Protein AF-A0A803QHS6-F1 (afdb_monomer_lite)

InterPro domains:
  IPR003386 Lecithin:cholesterol/phospholipid:diacylglycerol acyltransferase [PF02450] (98-396)
  IPR025886 Phloem protein 2-like [PF14299] (537-687)
  IPR029058 Alpha/Beta hydrolase fold [G3DSA:3.40.50.1820] (89-431)
  IPR029058 Alpha/Beta hydrolase fold [SSF53474] (28-444)

pLDDT: mean 78.81, std 20.34, range [28.69, 98.81]

Secondary structure (DSSP, 8-state):
-HHHHHHHHHHHHHHHHHS-PPPPP--TTSPPEEEE--TT-S-EEEEETTT--EEEEES-STTHHHHIIIII-EEEETTTTEEEES-TTEEEE---GGGGTTTTSBS-TT--SSGGGGBSSHHHHHHHHHTT--BTTTEEE----TTS-TT-HHHHHHHHHHHHHHHHHTTSPPEEEEEETHHHHHHHHHHHH-HHHHHHHEEEEEEES--TT--HHHHHHHHHH---SS-GGGGGTS--HHHHHHHHTT-HHHHHTSPPTTS--SS---EEEEEEEEETTEEEEEEEEE-HHHHHHHHHHHHTT-EEEETTEEEE----HHHHHHHHHHHHHHHH----TT-EEEEEEEESEEEEEEEEE--SSS-BSSGGGGGGSPPEEEEEEEBSSSBHHHHH---S--SEEEEEES-TTGGGG-HHHHHHHHHHTT----TT--HHHHSS-PPPHHHHHHTTS------EEEEEEEEE----------TTPPPEEEEEEEEEPPPSSS---EEEEEEEEEEEE-SSSEEEEEEEEEEEEE---EEEEEGGGSEETTTT-TTTEEEEEEE-TTS-EEEEEEE--BSSEEEEEEEEGGGSPTT-EEEEEEEEEEEEEEE---SPEEEEEE-TTS-EEEEEE-GGGSPBTS-EEEEEEEEE--S-TTSS-SEEEEEEEE-SSS-BEEEEEEEEEEEE--

Organism: Cannabis sativa (NCBI:txid3483)

Radius of gyration: 29.46 Å; chains: 1; bounding box: 76×89×78 Å

Sequence (690 aa):
MASLLEEILESVEMWLKLIKKPQPYVDPTLDPVLLVPGIAGSILKAVDDENGKEERVWVRILAADYKCRTKLWSRFDPTTGRTVSLDQKTSLVVPEDRHGLYAIDVLDPDMIIGRECVYYFHDMIVEMINWGFQEGKTLFGFGYDFRQSNRLQETLDRFSAKLESIYNASGGKKINVISHSMGGLLVKCFMSLHADVFEKYVKNWIAIAAPFQGAPGYVASTFLNGMSFVEGWEQNFFISKWSMHQLLIECPSVYELMACLDFDWEHIPLLEVWREKLVDGNSHVVLESYSPIESVEIFEKALTSNTVNHEGEIIPLPFNLEILKWANETRKILSRAKVPSQVKFFNIYGTSLDTPHSVCYGNGQTPVKDLQELRYFQPTYICVDGDGTVPVESAKADGLNAEARIGIPGEHRGILCDHHVFRILKHWLKADHDPFYNPLNDYVILPTAFEVESHKEKGLQVTSLKEEWEIISEDTDGQDDVATKKPLVSSITVSQNGGNNQFSSRAEARATIVLHPQNDGKQHVELNAVSVSMLDNCFMVYARKLSITWGEDNRYWTWQQHKDTSEELIEVARLKQVCWLEVNGKFEMRKLSPVTLYEVAFVVMMDDSANGWSFPVNISLSLPDGTNQQHNQDMTKLPTNQWTHITAGKFKTSHHNDQFGEDIHFSMHNYDSPWKAGLSIKGVLIQTTN

Foldseek 3Di:
DVVVVVVVVVVVVVVVVVPPPPDFAADLVFFAEEEAEAFLQFWKWKAFPPPRDIDTQPDDLACNQVSLQAWQQWAQDLVQQDTGTPPPRIDMDTDCPLNACVGRAFGYPVDPPPSVLRGFLNLVVVLVSNLRADGQQRYHYDGDDSLGDLQRVVSLVVVLVSLVSRCVSNVNGAYEYEYAECSVLSLLLSCLVPVVSCLRRHQEYEYEAYQQQAQAQVLLCCLQAADDPDDFPSCVSHHPRVSRSSSNLRRLSSLLRHGRQPDDDPDFAWAWFFEWDQDPNDTDTDIDIAGSVRSLVLQQQLQVVPWDQRPNDIGRRGRDVSSNVVSNVSSVSQLSGERPPSYAYHAEFEWLDFGFRYWYWADRVGGDHGSNCSNVTDIDGDGDIGQNGHHPCSRPPSNYDHPYYAYDHHHSSCCSNDPLNSVVCCVVSVSDCPVPDDCVDSSDDDQDPVSVVVVVVPPWPKDKDKDKDKDADDDDDDDDDPPDDDKDKDKDKDWDDDDDDPADWIKIKMKIWTWDDDPDRMIMIIIIIIITTHHFDKDWFFPVQKDWVCQVPPVFWDWDWDQDPVRDTATKIFGAKDLKTKIKHKDFCVVDDAQFKKWKWWWKAFEPPWDFQPFFKKKWKADQVRDIQIDTHRPVPDDHPDTDTHTRDMDGHHPCPSPGDTIIMIMIIDNHTPMTGRMMTGGMMMGTDD

Structure (mmCIF, N/CA/C/O backbone):
data_AF-A0A803QHS6-F1
#
_entry.id   AF-A0A803QHS6-F1
#
loop_
_atom_site.group_PDB
_atom_site.id
_atom_site.type_symbol
_atom_site.label_atom_id
_atom_site.label_alt_id
_atom_site.label_comp_id
_atom_site.label_asym_id
_atom_site.label_entity_id
_atom_site.label_seq_id
_atom_site.pdbx_PDB_ins_code
_atom_site.Cartn_x
_atom_site.Cartn_y
_atom_site.Cartn_z
_atom_site.occupancy
_atom_site.B_iso_or_equiv
_atom_site.auth_seq_id
_atom_site.auth_comp_id
_atom_site.auth_asym_id
_atom_site.auth_atom_id
_atom_site.pdbx_PDB_model_num
ATOM 1 N N . MET A 1 1 ? -28.165 43.866 -8.834 1.00 46.50 1 MET A N 1
ATOM 2 C CA . MET A 1 1 ? -27.273 42.710 -9.082 1.00 46.50 1 MET A CA 1
ATOM 3 C C . MET A 1 1 ? -26.447 42.402 -7.843 1.00 46.50 1 MET A C 1
ATOM 5 O O . MET A 1 1 ? -26.632 41.321 -7.321 1.00 46.50 1 MET A O 1
ATOM 9 N N . ALA A 1 2 ? -25.653 43.340 -7.306 1.00 46.00 2 ALA A N 1
ATOM 10 C CA . ALA A 1 2 ? -24.905 43.119 -6.057 1.00 46.00 2 ALA A CA 1
ATOM 11 C C . ALA A 1 2 ? -25.801 42.867 -4.821 1.00 46.00 2 ALA A C 1
ATOM 13 O O . ALA A 1 2 ? -25.594 41.879 -4.133 1.00 46.00 2 ALA A O 1
ATOM 14 N N . SER A 1 3 ? -26.863 43.662 -4.613 1.00 53.31 3 SER A N 1
ATOM 15 C CA . SER A 1 3 ? -27.761 43.474 -3.451 1.00 53.31 3 SER A CA 1
ATOM 16 C C . SER A 1 3 ? -28.592 42.186 -3.508 1.00 53.31 3 SER A C 1
ATOM 18 O O . SER A 1 3 ? -28.884 41.591 -2.483 1.00 53.31 3 SER A O 1
ATOM 20 N N . LEU A 1 4 ? -28.946 41.728 -4.715 1.00 53.78 4 LEU A N 1
ATOM 21 C CA . LEU A 1 4 ? -29.693 40.481 -4.908 1.00 53.78 4 LEU A CA 1
ATOM 22 C C . LEU A 1 4 ? -28.804 39.257 -4.630 1.00 53.78 4 LEU A C 1
ATOM 24 O O . LEU A 1 4 ? -29.291 38.224 -4.193 1.00 53.78 4 LEU A O 1
ATOM 28 N N . LEU A 1 5 ? -27.497 39.374 -4.894 1.00 45.72 5 LEU A N 1
ATOM 29 C CA . LEU A 1 5 ? -26.520 38.325 -4.614 1.00 45.72 5 LEU A CA 1
ATOM 30 C C . LEU A 1 5 ? -26.260 38.203 -3.104 1.00 45.72 5 LEU A C 1
ATOM 32 O O . LEU A 1 5 ? -26.176 37.087 -2.602 1.00 45.72 5 LEU A O 1
ATOM 36 N N . GLU A 1 6 ? -26.188 39.333 -2.390 1.00 60.31 6 GLU A N 1
ATOM 37 C CA . GLU A 1 6 ? -26.089 39.372 -0.922 1.00 60.31 6 GLU A CA 1
ATOM 38 C C . GLU A 1 6 ? -27.334 38.786 -0.246 1.00 60.31 6 GLU A C 1
ATOM 40 O O . GLU A 1 6 ? -27.197 37.927 0.619 1.00 60.31 6 GLU A O 1
ATOM 45 N N . GLU A 1 7 ? -28.543 39.141 -0.696 1.00 60.47 7 GLU A N 1
ATOM 46 C CA . GLU A 1 7 ? -29.788 38.576 -0.147 1.00 60.47 7 GLU A CA 1
ATOM 47 C C . GLU A 1 7 ? -29.910 37.061 -0.392 1.00 60.47 7 GLU A C 1
ATOM 49 O O . GLU A 1 7 ? -30.416 36.326 0.462 1.00 60.47 7 GLU A O 1
ATOM 54 N N . ILE A 1 8 ? -29.422 36.564 -1.536 1.00 61.91 8 ILE A N 1
ATOM 55 C CA . ILE A 1 8 ? -29.365 35.123 -1.827 1.00 61.91 8 ILE A CA 1
ATOM 56 C C . ILE A 1 8 ? -28.328 34.432 -0.931 1.00 61.91 8 ILE A C 1
ATOM 58 O O . ILE A 1 8 ? -28.620 33.367 -0.391 1.00 61.91 8 ILE A O 1
ATOM 62 N N . LEU A 1 9 ? -27.149 35.029 -0.732 1.00 56.09 9 LEU A N 1
ATOM 63 C CA . LEU A 1 9 ? -26.103 34.507 0.157 1.00 56.09 9 LEU A CA 1
ATOM 64 C C . LEU A 1 9 ? -26.571 34.433 1.615 1.00 56.09 9 LEU A C 1
ATOM 66 O O . LEU A 1 9 ? -26.400 33.393 2.251 1.00 56.09 9 LEU A O 1
ATOM 70 N N . GLU A 1 10 ? -27.227 35.476 2.123 1.00 63.66 10 GLU A N 1
ATOM 71 C CA . GLU A 1 10 ? -27.800 35.486 3.475 1.00 63.66 10 GLU A CA 1
ATOM 72 C C . GLU A 1 10 ? -28.936 34.468 3.625 1.00 63.66 10 GLU A C 1
ATOM 74 O O . GLU A 1 10 ? -29.021 33.769 4.639 1.00 63.66 10 GLU A O 1
ATOM 79 N N . SER A 1 11 ? -29.774 34.316 2.595 1.00 62.06 11 SER A N 1
ATOM 80 C CA . SER A 1 11 ? -30.854 33.325 2.586 1.00 62.06 11 SER A CA 1
ATOM 81 C C . SER A 1 11 ? -30.317 31.893 2.571 1.00 62.06 11 SER A C 1
ATOM 83 O O . SER A 1 11 ? -30.835 31.045 3.296 1.00 62.06 11 SER A O 1
ATOM 85 N N . VAL A 1 12 ? -29.256 31.618 1.803 1.00 57.47 12 VAL A N 1
ATOM 86 C CA . VAL A 1 12 ? -28.568 30.317 1.772 1.00 57.47 12 VAL A CA 1
ATOM 87 C C . VAL A 1 12 ? -27.861 30.046 3.101 1.00 57.47 12 VAL A C 1
ATOM 89 O O . VAL A 1 12 ? -27.978 28.942 3.630 1.00 57.47 12 VAL A O 1
ATOM 92 N N . GLU A 1 13 ? -27.204 31.040 3.703 1.00 56.81 13 GLU A N 1
ATOM 93 C CA . GLU A 1 13 ? -26.613 30.913 5.040 1.00 56.81 13 GLU A CA 1
ATOM 94 C C . GLU A 1 13 ? -27.659 30.627 6.123 1.00 56.81 13 GLU A C 1
ATOM 96 O O . GLU A 1 13 ? -27.431 29.788 6.996 1.00 56.81 13 GLU A O 1
ATOM 101 N N . MET A 1 14 ? -28.808 31.306 6.089 1.00 50.44 14 MET A N 1
ATOM 102 C CA . MET A 1 14 ? -29.913 31.041 7.010 1.00 50.44 14 MET A CA 1
ATOM 103 C C . MET A 1 14 ? -30.502 29.646 6.793 1.00 50.44 14 MET A C 1
ATOM 105 O O . MET A 1 14 ? -30.784 28.954 7.770 1.00 50.44 14 MET A O 1
ATOM 109 N N . TRP A 1 15 ? -30.637 29.199 5.542 1.00 49.94 15 TRP A N 1
ATOM 110 C CA . TRP A 1 15 ? -31.108 27.851 5.216 1.00 49.94 15 TRP A CA 1
ATOM 111 C C . TRP A 1 15 ? -30.127 26.773 5.704 1.00 49.94 15 TRP A C 1
ATOM 113 O O . TRP A 1 15 ? -30.542 25.803 6.334 1.00 49.94 15 TRP A O 1
ATOM 123 N N . LEU A 1 16 ? -28.818 26.987 5.533 1.00 48.78 16 LEU A N 1
ATOM 124 C CA . LEU A 1 16 ? -27.755 26.117 6.054 1.00 48.78 16 LEU A CA 1
ATOM 125 C C . LEU A 1 16 ? -27.703 26.098 7.591 1.00 48.78 16 LEU A C 1
ATOM 127 O O . LEU A 1 16 ? -27.448 25.049 8.178 1.00 48.78 16 LEU A O 1
ATOM 131 N N . LYS A 1 17 ? -27.988 27.228 8.255 1.00 50.75 17 LYS A N 1
ATOM 132 C CA . LYS A 1 17 ? -28.110 27.323 9.724 1.00 50.75 17 LYS A CA 1
ATOM 133 C C . LYS A 1 17 ? -29.382 26.640 10.260 1.00 50.75 17 LYS A C 1
ATOM 135 O O . LYS A 1 17 ? -29.399 26.226 11.418 1.00 50.75 17 LYS A O 1
ATOM 140 N N . LEU A 1 18 ? -30.432 26.512 9.441 1.00 44.16 18 LEU A N 1
ATOM 141 C CA . LEU A 1 18 ? -31.704 25.854 9.781 1.00 44.16 18 LEU A CA 1
ATOM 142 C C . LEU A 1 18 ? -31.679 24.330 9.584 1.00 44.16 18 LEU A C 1
ATOM 144 O O . LEU A 1 18 ? -32.487 23.628 10.200 1.00 44.16 18 LEU A O 1
ATOM 148 N N . ILE A 1 19 ? -30.732 23.800 8.804 1.00 43.03 19 ILE A N 1
ATOM 149 C CA . ILE A 1 19 ? -30.419 22.369 8.800 1.00 43.03 19 ILE A CA 1
ATOM 150 C C . ILE A 1 19 ? -29.750 22.057 10.141 1.00 43.03 19 ILE A C 1
ATOM 152 O O . ILE A 1 19 ? -28.536 22.181 10.307 1.00 43.03 19 ILE A O 1
ATOM 156 N N . LYS A 1 20 ? -30.545 21.645 11.135 1.00 39.59 20 LYS A N 1
ATOM 157 C CA . LYS A 1 20 ? -30.002 20.959 12.311 1.00 39.59 20 LYS A CA 1
ATOM 158 C C . LYS A 1 20 ? -29.209 19.765 11.790 1.00 39.59 20 LYS A C 1
ATOM 160 O O . LYS A 1 20 ? -29.814 18.792 11.343 1.00 39.59 20 LYS A O 1
ATOM 165 N N . LYS A 1 21 ? -27.873 19.835 11.843 1.00 46.44 21 LYS A N 1
ATOM 166 C CA . LYS A 1 21 ? -27.039 18.645 11.668 1.00 46.44 21 LYS A CA 1
ATOM 167 C C . LYS A 1 21 ? -27.591 17.595 12.639 1.00 46.44 21 LYS A C 1
ATOM 169 O O . LYS A 1 21 ? -27.710 17.921 13.827 1.00 46.44 21 LYS A O 1
ATOM 174 N N . PRO A 1 22 ? -28.017 16.412 12.163 1.00 49.44 22 PRO A N 1
ATOM 175 C CA . PRO A 1 22 ? -28.479 15.366 13.060 1.00 49.44 22 PRO A CA 1
ATOM 176 C C . PRO A 1 22 ? -27.392 15.146 14.112 1.00 49.44 22 PRO A C 1
ATOM 178 O O . PRO A 1 22 ? -26.203 15.139 13.783 1.00 49.44 22 PRO A O 1
ATOM 181 N N . GLN A 1 23 ? -27.781 15.070 15.387 1.00 55.06 23 GLN A N 1
ATOM 182 C CA . GLN A 1 23 ? -26.804 14.714 16.409 1.00 55.06 23 GLN A CA 1
ATOM 183 C C . GLN A 1 23 ? -26.273 13.320 16.061 1.00 55.06 23 GLN A C 1
ATOM 185 O O . GLN A 1 23 ? -27.092 12.435 15.803 1.00 55.06 23 GLN A O 1
ATOM 190 N N . PRO A 1 24 ? -24.944 13.134 16.000 1.00 65.88 24 PRO A N 1
ATOM 191 C CA . PRO A 1 24 ? -24.378 11.839 15.664 1.00 65.88 24 PRO A CA 1
ATOM 192 C C . PRO A 1 24 ? -24.867 10.807 16.681 1.00 65.88 24 PRO A C 1
ATOM 194 O O . PRO A 1 24 ? -24.894 11.077 17.885 1.00 65.88 24 PRO A O 1
ATOM 197 N N . TYR A 1 25 ? -25.306 9.652 16.183 1.00 79.25 25 TYR A N 1
ATOM 198 C CA . TYR A 1 25 ? -25.597 8.499 17.024 1.00 79.25 25 TYR A CA 1
ATOM 199 C C . TYR A 1 25 ? -24.307 8.112 17.757 1.00 79.25 25 TYR A C 1
ATOM 201 O O . TYR A 1 25 ? -23.238 8.107 17.157 1.00 79.25 25 TYR A O 1
ATOM 209 N N . VAL A 1 26 ? -24.387 7.858 19.063 1.00 84.31 26 VAL A N 1
ATOM 210 C CA . VAL A 1 26 ? -23.233 7.454 19.876 1.00 84.31 26 VAL A CA 1
ATOM 211 C C . VAL A 1 26 ? -23.647 6.259 20.714 1.00 84.31 26 VAL A C 1
ATOM 213 O O . VAL A 1 26 ? -24.567 6.371 21.527 1.00 84.31 26 VAL A O 1
ATOM 216 N N . ASP A 1 27 ? -22.940 5.145 20.550 1.00 84.62 27 ASP A N 1
ATOM 217 C CA . ASP A 1 27 ? -23.103 3.958 21.382 1.00 84.62 27 ASP A CA 1
ATOM 218 C C . ASP A 1 27 ? -21.939 3.870 22.391 1.00 84.62 27 ASP A C 1
ATOM 220 O O . ASP A 1 27 ? -20.806 3.537 22.033 1.00 84.62 27 ASP A O 1
ATOM 224 N N . PRO A 1 28 ? -22.182 4.162 23.683 1.00 80.31 28 PRO A N 1
ATOM 225 C CA . PRO A 1 28 ? -21.141 4.130 24.709 1.00 80.31 28 PRO A CA 1
ATOM 226 C C . PRO A 1 28 ? -20.686 2.704 25.071 1.00 80.31 28 PRO A C 1
ATOM 228 O O . PRO A 1 28 ? -19.714 2.529 25.818 1.00 80.31 28 PRO A O 1
ATOM 231 N N . THR A 1 29 ? -21.384 1.669 24.599 1.00 86.38 29 THR A N 1
ATOM 232 C CA . THR A 1 29 ? -21.068 0.271 24.910 1.00 86.38 29 THR A CA 1
ATOM 233 C C . THR A 1 29 ? -19.940 -0.283 24.045 1.00 86.38 29 THR A C 1
ATOM 235 O O . THR A 1 29 ? -19.235 -1.179 24.515 1.00 86.38 29 THR A O 1
ATOM 238 N N . LEU A 1 30 ? -19.665 0.330 22.889 1.00 92.69 30 LEU A N 1
ATOM 239 C CA . LEU A 1 30 ? -18.609 -0.086 21.965 1.00 92.69 30 LEU A CA 1
ATOM 240 C C . LEU A 1 30 ? -17.218 -0.064 22.610 1.00 92.69 30 LEU A C 1
ATOM 242 O O . LEU A 1 30 ? -16.889 0.800 23.434 1.00 92.69 30 LEU A O 1
ATOM 246 N N . ASP A 1 31 ? -16.407 -1.052 22.241 1.00 96.44 31 ASP A N 1
ATOM 247 C CA . ASP A 1 31 ? -14.990 -1.111 22.596 1.00 96.44 31 ASP A CA 1
ATOM 248 C C . ASP A 1 31 ? -14.185 -0.189 21.670 1.00 96.44 31 ASP A C 1
ATOM 250 O O . ASP A 1 31 ? -14.521 -0.082 20.491 1.00 96.44 31 ASP A O 1
ATOM 254 N N . PRO A 1 32 ? -13.115 0.463 22.153 1.00 97.81 32 PRO A N 1
ATOM 255 C CA . PRO A 1 32 ? -12.356 1.408 21.345 1.00 97.81 32 PRO A CA 1
ATOM 256 C C . PRO A 1 32 ? -11.676 0.756 20.136 1.00 97.81 32 PRO A C 1
ATOM 258 O O . PRO A 1 32 ? -11.255 -0.400 20.194 1.00 97.81 32 PRO A O 1
ATOM 261 N N . VAL A 1 33 ? -11.528 1.530 19.062 1.00 98.56 33 VAL A N 1
ATOM 262 C CA . VAL A 1 33 ? -10.858 1.169 17.811 1.00 98.56 33 VAL A CA 1
ATOM 263 C C . VAL A 1 33 ? -9.660 2.085 17.577 1.00 98.56 33 VAL A C 1
ATOM 265 O O . VAL A 1 33 ? -9.763 3.307 17.704 1.00 98.56 33 VAL A O 1
ATOM 268 N N . LEU A 1 34 ? -8.531 1.483 17.206 1.00 98.81 34 LEU A N 1
ATOM 269 C CA . LEU A 1 34 ? -7.329 2.168 16.745 1.00 98.81 34 LEU A CA 1
ATOM 270 C C . LEU A 1 34 ? -7.050 1.803 15.286 1.00 98.81 34 LEU A C 1
ATOM 272 O O . LEU A 1 34 ? -6.801 0.636 14.988 1.00 98.81 34 LEU A O 1
ATOM 276 N N . LEU A 1 35 ? -7.053 2.801 14.405 1.00 98.75 35 LEU A N 1
ATOM 277 C CA . LEU A 1 35 ? -6.716 2.652 12.990 1.00 98.75 35 LEU A CA 1
ATOM 278 C C . LEU A 1 35 ? -5.219 2.907 12.762 1.00 98.75 35 LEU A C 1
ATOM 280 O O . LEU A 1 35 ? -4.690 3.936 13.194 1.00 98.75 35 LEU A O 1
ATOM 284 N N . VAL A 1 36 ? -4.544 1.981 12.077 1.00 98.69 36 VAL A N 1
ATOM 285 C CA . VAL A 1 36 ? -3.106 2.033 11.773 1.00 98.69 36 VAL A CA 1
ATOM 286 C C . VAL A 1 36 ? -2.894 1.969 10.251 1.00 98.69 36 VAL A C 1
ATOM 288 O O . VAL A 1 36 ? -3.292 0.986 9.621 1.00 98.69 36 VAL A O 1
ATOM 291 N N . PRO A 1 37 ? -2.272 2.991 9.642 1.00 97.75 37 PRO A N 1
ATOM 292 C CA . PRO A 1 37 ? -2.093 3.100 8.203 1.00 97.75 37 PRO A CA 1
ATOM 293 C C . PRO A 1 37 ? -0.960 2.228 7.668 1.00 97.75 37 PRO A C 1
ATOM 295 O O . PRO A 1 37 ? -0.147 1.711 8.422 1.00 97.75 37 PRO A O 1
ATOM 298 N N . GLY A 1 38 ? -0.911 2.091 6.347 1.00 95.19 38 GLY A N 1
ATOM 299 C CA . GLY A 1 38 ? 0.182 1.467 5.612 1.00 95.19 38 GLY A CA 1
ATOM 300 C C . GLY A 1 38 ? 1.307 2.435 5.257 1.00 95.19 38 GLY A C 1
ATOM 301 O O . GLY A 1 38 ? 1.335 3.594 5.683 1.00 95.19 38 GLY A O 1
ATOM 302 N N . ILE A 1 39 ? 2.231 1.957 4.418 1.00 93.50 39 ILE A N 1
ATOM 303 C CA . ILE A 1 39 ? 3.318 2.783 3.888 1.00 93.50 39 ILE A CA 1
ATOM 304 C C . ILE A 1 39 ? 2.741 3.990 3.148 1.00 93.50 39 ILE A C 1
ATOM 306 O O . ILE A 1 39 ? 1.747 3.876 2.434 1.00 93.50 39 ILE A O 1
ATOM 310 N N . ALA A 1 40 ? 3.341 5.161 3.359 1.00 90.19 40 ALA A N 1
ATOM 311 C CA . ALA A 1 40 ? 2.896 6.424 2.774 1.00 90.19 40 ALA A CA 1
ATOM 312 C C . ALA A 1 40 ? 1.467 6.884 3.170 1.00 90.19 40 ALA A C 1
ATOM 314 O O . ALA A 1 40 ? 1.043 7.959 2.753 1.00 90.19 40 ALA A O 1
ATOM 315 N N . GLY A 1 41 ? 0.754 6.148 4.033 1.00 90.88 41 GLY A N 1
ATOM 316 C CA . GLY A 1 41 ? -0.624 6.432 4.457 1.00 90.88 41 GLY A CA 1
ATOM 317 C C . GLY A 1 41 ? -0.760 7.368 5.665 1.00 90.88 41 GLY A C 1
ATOM 318 O O . GLY A 1 41 ? -1.804 7.376 6.310 1.00 90.88 41 GLY A O 1
ATOM 319 N N . SER A 1 42 ? 0.297 8.108 6.016 1.00 94.44 42 SER A N 1
ATOM 320 C CA . SER A 1 42 ? 0.302 9.090 7.111 1.00 94.44 42 SER A CA 1
ATOM 321 C C . SER A 1 42 ? 0.760 10.449 6.609 1.00 94.44 42 SER A C 1
ATOM 323 O O . SER A 1 42 ? 1.784 10.524 5.939 1.00 94.44 42 SER A O 1
ATOM 325 N N . ILE A 1 43 ? 0.077 11.526 6.991 1.00 94.62 43 ILE A N 1
ATOM 326 C CA . ILE A 1 43 ? 0.546 12.900 6.771 1.00 94.62 43 ILE A CA 1
ATOM 327 C C . ILE A 1 43 ? 1.858 13.139 7.537 1.00 94.62 43 ILE A C 1
ATOM 329 O O . ILE A 1 43 ? 1.951 12.825 8.721 1.00 94.62 43 ILE A O 1
ATOM 333 N N . LEU A 1 44 ? 2.843 13.764 6.888 1.00 95.06 44 LEU A N 1
ATOM 334 C CA . LEU A 1 44 ? 4.072 14.267 7.504 1.00 95.06 44 LEU A CA 1
ATOM 335 C C . LEU A 1 44 ? 4.144 15.791 7.388 1.00 95.06 44 LEU A C 1
ATOM 337 O O . LEU A 1 44 ? 3.897 16.377 6.324 1.00 95.06 44 LEU A O 1
ATOM 341 N N . LYS A 1 45 ? 4.542 16.434 8.484 1.00 94.81 45 LYS A N 1
ATOM 342 C CA . LYS A 1 45 ? 4.859 17.860 8.547 1.00 94.81 45 LYS A CA 1
ATOM 343 C C . LYS A 1 45 ? 6.344 18.047 8.839 1.00 94.81 45 LYS A C 1
ATOM 345 O O . LYS A 1 45 ? 6.897 17.323 9.659 1.00 94.81 45 LYS A O 1
ATOM 350 N N . ALA A 1 46 ? 6.971 19.017 8.186 1.00 94.25 46 ALA A N 1
ATOM 351 C CA . ALA A 1 46 ? 8.277 19.521 8.582 1.00 94.25 46 ALA A CA 1
ATOM 352 C C . ALA A 1 46 ? 8.078 20.677 9.564 1.00 94.25 46 ALA A C 1
ATOM 354 O O . ALA A 1 46 ? 7.271 21.573 9.303 1.00 94.25 46 ALA A O 1
ATOM 355 N N . VAL A 1 47 ? 8.795 20.642 10.680 1.00 94.44 47 VAL A N 1
ATOM 356 C CA . VAL A 1 47 ? 8.815 21.684 11.706 1.00 94.44 47 VAL A CA 1
ATOM 357 C C . VAL A 1 47 ? 10.174 22.353 11.650 1.00 94.44 47 VAL A C 1
ATOM 359 O O . VAL A 1 47 ? 11.193 21.676 11.709 1.00 94.44 47 VAL A O 1
ATOM 362 N N . ASP A 1 48 ? 10.184 23.668 11.482 1.00 91.94 48 ASP A N 1
ATOM 363 C CA . ASP A 1 48 ? 11.400 24.476 11.544 1.00 91.94 48 ASP A CA 1
ATOM 364 C C . ASP A 1 48 ? 11.935 24.518 12.979 1.00 91.94 48 ASP A C 1
ATOM 366 O O . ASP A 1 48 ? 11.217 24.909 13.902 1.00 91.94 48 ASP A O 1
ATOM 370 N N . ASP A 1 49 ? 13.188 24.109 13.165 1.00 90.56 49 ASP A N 1
ATOM 371 C CA . ASP A 1 49 ? 13.777 23.968 14.497 1.00 90.56 49 ASP A CA 1
ATOM 372 C C . ASP A 1 49 ? 14.062 25.332 15.166 1.00 90.56 49 ASP A C 1
ATOM 374 O O . ASP A 1 49 ? 14.168 25.405 16.392 1.00 90.56 49 ASP A O 1
ATOM 378 N N . GLU A 1 50 ? 14.155 26.430 14.400 1.00 90.50 50 GLU A N 1
ATOM 379 C CA . GLU A 1 50 ? 14.405 27.778 14.933 1.00 90.50 50 GLU A CA 1
ATOM 380 C C . GLU A 1 50 ? 13.116 28.485 15.366 1.00 90.50 50 GLU A C 1
ATOM 382 O O . GLU A 1 50 ? 13.083 29.150 16.404 1.00 90.50 50 GLU A O 1
ATOM 387 N N . ASN A 1 51 ? 12.058 28.392 14.555 1.00 90.62 51 ASN A N 1
ATOM 388 C CA . ASN A 1 51 ? 10.828 29.169 14.757 1.00 90.62 51 ASN A CA 1
ATOM 389 C C . ASN A 1 51 ? 9.574 28.321 15.033 1.00 90.62 51 ASN A C 1
ATOM 391 O O . ASN A 1 51 ? 8.512 28.885 15.307 1.00 90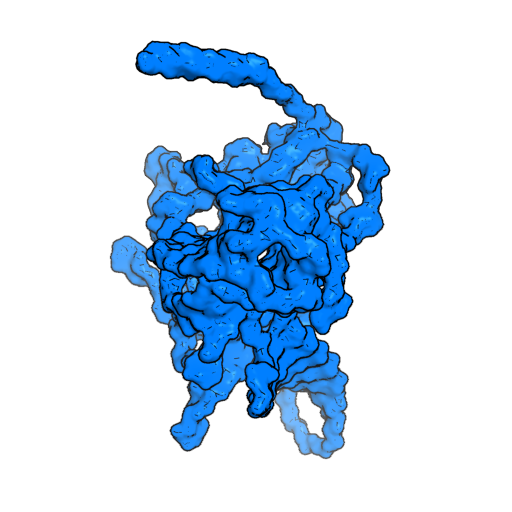.62 51 ASN A O 1
ATOM 395 N N . GLY A 1 52 ? 9.679 26.991 14.985 1.00 90.06 52 GLY A N 1
ATOM 396 C CA . GLY A 1 52 ? 8.586 26.055 15.261 1.00 90.06 52 GLY A CA 1
ATOM 397 C C . GLY A 1 52 ? 7.478 26.047 14.207 1.00 90.06 52 GLY A C 1
ATOM 398 O O . GLY A 1 52 ? 6.407 25.489 14.447 1.00 90.06 52 GLY A O 1
ATOM 399 N N . LYS A 1 53 ? 7.676 26.692 13.051 1.00 91.88 53 LYS A N 1
ATOM 400 C CA . LYS A 1 53 ? 6.663 26.753 11.997 1.00 91.88 53 LYS A CA 1
ATOM 401 C C . LYS A 1 53 ? 6.515 25.392 11.334 1.00 91.88 53 LYS A C 1
ATOM 403 O O . LYS A 1 53 ? 7.477 24.828 10.820 1.00 91.88 53 LYS A O 1
ATOM 408 N N . GLU A 1 54 ? 5.277 24.920 11.279 1.00 92.50 54 GLU A N 1
ATOM 409 C CA . GLU A 1 54 ? 4.933 23.669 10.616 1.00 92.50 54 GLU A CA 1
ATOM 410 C C . GLU A 1 54 ? 4.560 23.893 9.144 1.00 92.50 54 GLU A C 1
ATOM 412 O O . GLU A 1 54 ? 3.795 24.802 8.805 1.00 92.50 54 GLU A O 1
ATOM 417 N N . GLU A 1 55 ? 5.027 23.012 8.261 1.00 91.94 55 GLU A N 1
ATOM 418 C CA . GLU A 1 55 ? 4.503 22.873 6.902 1.00 91.94 55 GLU A CA 1
ATOM 419 C C . GLU A 1 55 ? 4.214 21.407 6.564 1.00 91.94 55 GLU A C 1
ATOM 421 O O . GLU A 1 55 ? 5.019 20.524 6.843 1.00 91.94 55 GLU A O 1
ATOM 426 N N . ARG A 1 56 ? 3.076 21.119 5.918 1.00 91.06 56 ARG A N 1
ATOM 427 C CA . ARG A 1 56 ? 2.791 19.766 5.408 1.00 91.06 56 ARG A CA 1
ATOM 428 C C . ARG A 1 56 ? 3.693 19.458 4.217 1.00 91.06 56 ARG A C 1
ATOM 430 O O . ARG A 1 56 ? 3.608 20.159 3.206 1.00 91.06 56 ARG A O 1
ATOM 437 N N . VAL A 1 57 ? 4.491 18.400 4.322 1.00 91.06 57 VAL A N 1
ATOM 438 C CA . VAL A 1 57 ? 5.416 17.937 3.272 1.00 91.06 57 VAL A CA 1
ATOM 439 C C . VAL A 1 57 ? 4.935 16.661 2.581 1.00 91.06 57 VAL A C 1
ATOM 441 O O . VAL A 1 57 ? 5.319 16.418 1.442 1.00 91.06 57 VAL A O 1
ATOM 444 N N . TRP A 1 58 ? 4.056 15.891 3.228 1.00 88.38 58 TRP A N 1
ATOM 445 C CA . TRP A 1 58 ? 3.437 14.679 2.687 1.00 88.38 58 TRP A CA 1
ATOM 446 C C . TRP A 1 58 ? 2.052 14.454 3.330 1.00 88.38 58 TRP A C 1
ATOM 448 O O . TRP A 1 58 ? 1.892 14.767 4.501 1.00 88.38 58 TRP A O 1
ATOM 458 N N . VAL A 1 59 ? 1.019 13.948 2.658 1.00 78.19 59 VAL A N 1
ATOM 459 C CA . VAL A 1 59 ? 0.861 13.941 1.200 1.00 78.19 59 VAL A CA 1
ATOM 460 C C . VAL A 1 59 ? 0.503 15.360 0.753 1.00 78.19 59 VAL A C 1
ATOM 462 O O . VAL A 1 59 ? -0.127 16.145 1.470 1.00 78.19 59 VAL A O 1
ATOM 465 N N . ARG A 1 60 ? 0.989 15.725 -0.427 1.00 75.94 60 ARG A N 1
ATOM 466 C CA . ARG A 1 60 ? 0.769 17.026 -1.048 1.00 75.94 60 ARG A CA 1
ATOM 467 C C . ARG A 1 60 ? 0.831 16.839 -2.549 1.00 75.94 60 ARG A C 1
ATOM 469 O O . ARG A 1 60 ? 1.747 16.176 -3.022 1.00 75.94 60 ARG A O 1
ATOM 476 N N . ILE A 1 61 ? -0.079 17.472 -3.273 1.00 71.81 61 ILE A N 1
ATOM 477 C CA . ILE A 1 61 ? -0.048 17.524 -4.737 1.00 71.81 61 ILE A CA 1
ATOM 478 C C . ILE A 1 61 ? 0.665 18.797 -5.204 1.00 71.81 61 ILE A C 1
ATOM 480 O O . ILE A 1 61 ? 1.577 18.753 -6.019 1.00 71.81 61 ILE A O 1
ATOM 484 N N . LEU A 1 62 ? 0.348 19.959 -4.631 1.00 68.31 62 LEU A N 1
ATOM 485 C CA . LEU A 1 62 ? 0.961 21.217 -5.073 1.00 68.31 62 LEU A CA 1
ATOM 486 C C . LEU A 1 62 ? 2.426 21.343 -4.639 1.00 68.31 62 LEU A C 1
ATOM 488 O O . LEU A 1 62 ? 2.720 21.419 -3.448 1.00 68.31 62 LEU A O 1
ATOM 492 N N . ALA A 1 63 ? 3.341 21.463 -5.607 1.00 75.56 63 ALA A N 1
ATOM 493 C CA . ALA A 1 63 ? 4.792 21.517 -5.386 1.00 75.56 63 ALA A CA 1
ATOM 494 C C . ALA A 1 63 ? 5.355 20.268 -4.676 1.00 75.56 63 ALA A C 1
ATOM 496 O O . ALA A 1 63 ? 6.367 20.357 -3.973 1.00 75.56 63 ALA A O 1
ATOM 497 N N . ALA A 1 64 ? 4.704 19.115 -4.869 1.00 80.62 64 ALA A N 1
ATOM 498 C CA . ALA A 1 64 ? 5.056 17.847 -4.241 1.00 80.62 64 ALA A CA 1
ATOM 499 C C . ALA A 1 64 ? 6.529 17.481 -4.461 1.00 80.62 64 ALA A C 1
ATOM 501 O O . ALA A 1 64 ? 7.263 17.258 -3.501 1.00 80.62 64 ALA A O 1
ATOM 502 N N . ASP A 1 65 ? 6.989 17.502 -5.717 1.00 82.06 65 ASP A N 1
ATOM 503 C CA . ASP A 1 65 ? 8.368 17.153 -6.070 1.00 82.06 65 ASP A CA 1
ATOM 504 C C . ASP A 1 65 ? 9.388 18.089 -5.402 1.00 82.06 65 ASP A C 1
ATOM 506 O O . ASP A 1 65 ? 10.330 17.631 -4.762 1.00 82.06 65 ASP A O 1
ATOM 510 N N . TYR A 1 66 ? 9.166 19.406 -5.454 1.00 86.44 66 TYR A N 1
ATOM 511 C CA . TYR A 1 66 ? 10.051 20.382 -4.811 1.00 86.44 66 TYR A CA 1
ATOM 512 C C . TYR A 1 66 ? 10.153 20.157 -3.295 1.00 86.44 66 TYR A C 1
ATOM 514 O O . TYR A 1 66 ? 11.253 20.156 -2.738 1.00 86.44 66 TYR A O 1
ATOM 522 N N . LYS A 1 67 ? 9.019 19.939 -2.617 1.00 89.19 67 LYS A N 1
ATOM 523 C CA . LYS A 1 67 ? 8.995 19.679 -1.170 1.00 89.19 67 LYS A CA 1
ATOM 524 C C . LYS A 1 67 ? 9.613 18.332 -0.819 1.00 89.19 67 LYS A C 1
ATOM 526 O O . LYS A 1 67 ? 10.359 18.253 0.151 1.00 89.19 67 LYS A O 1
ATOM 531 N N . CYS A 1 68 ? 9.408 17.311 -1.645 1.00 87.94 68 CYS A N 1
ATOM 532 C CA . CYS A 1 68 ? 10.084 16.032 -1.484 1.00 87.94 68 CYS A CA 1
ATOM 533 C C . CYS A 1 68 ? 11.606 16.202 -1.516 1.00 87.94 68 CYS A C 1
ATOM 535 O O . CYS A 1 68 ? 12.294 15.780 -0.589 1.00 87.94 68 CYS A O 1
ATOM 537 N N . ARG A 1 69 ? 12.128 16.889 -2.538 1.00 89.75 69 ARG A N 1
ATOM 538 C CA . ARG A 1 69 ? 13.574 17.086 -2.713 1.00 89.75 69 ARG A CA 1
ATOM 539 C C . ARG A 1 69 ? 14.224 17.943 -1.631 1.00 89.75 69 ARG A C 1
ATOM 541 O O . ARG A 1 69 ? 15.389 17.743 -1.306 1.00 89.75 69 ARG A O 1
ATOM 548 N N . THR A 1 70 ? 13.485 18.914 -1.100 1.00 88.75 70 THR A N 1
ATOM 549 C CA . THR A 1 70 ? 14.019 19.872 -0.121 1.00 88.75 70 THR A CA 1
ATOM 550 C C . THR A 1 70 ? 13.794 19.464 1.329 1.00 88.75 70 THR A C 1
ATOM 552 O O . THR A 1 70 ? 14.533 19.942 2.174 1.00 88.75 70 THR A O 1
ATOM 555 N N . LYS A 1 71 ? 12.801 18.616 1.638 1.00 90.94 71 LYS A N 1
ATOM 556 C CA . LYS A 1 71 ? 12.419 18.285 3.027 1.00 90.94 71 LYS A CA 1
ATOM 557 C C . LYS A 1 71 ? 12.338 16.791 3.337 1.00 90.94 71 LYS A C 1
ATOM 559 O O . LYS A 1 71 ? 12.531 16.403 4.488 1.00 90.94 71 LYS A O 1
ATOM 564 N N . LEU A 1 72 ? 12.017 15.953 2.346 1.00 91.56 72 LEU A N 1
ATOM 565 C CA . LEU A 1 72 ? 11.813 14.517 2.569 1.00 91.56 72 LEU A CA 1
ATOM 566 C C . LEU A 1 72 ? 13.023 13.673 2.214 1.00 91.56 72 LEU A C 1
ATOM 568 O O . LEU A 1 72 ? 13.217 12.664 2.882 1.00 91.56 72 LEU A O 1
ATOM 572 N N . TRP A 1 73 ? 13.820 14.040 1.203 1.00 93.69 73 TRP A N 1
ATOM 573 C CA . TRP A 1 73 ? 15.053 13.313 0.888 1.00 93.69 73 TRP A CA 1
ATOM 574 C C . TRP A 1 73 ? 15.879 13.097 2.145 1.00 93.69 73 TRP A C 1
ATOM 576 O O . TRP A 1 73 ? 16.023 13.995 2.973 1.00 93.69 73 TRP A O 1
ATOM 586 N N . SER A 1 74 ? 16.342 11.867 2.306 1.00 93.06 74 SER A N 1
ATOM 587 C CA . SER A 1 74 ? 16.846 11.371 3.574 1.00 93.06 74 SER A CA 1
ATOM 588 C C . SER A 1 74 ? 18.091 10.533 3.380 1.00 93.06 74 SER A C 1
ATOM 590 O O . SER A 1 74 ? 18.410 10.131 2.266 1.00 93.06 74 SER A O 1
ATOM 592 N N . ARG A 1 75 ? 18.757 10.250 4.493 1.00 93.69 75 ARG A N 1
ATOM 593 C CA . ARG A 1 75 ? 19.851 9.300 4.590 1.00 93.69 75 ARG A CA 1
ATOM 594 C C . ARG A 1 75 ? 19.649 8.415 5.808 1.00 93.69 75 ARG A C 1
ATOM 596 O O . ARG A 1 75 ? 19.286 8.906 6.879 1.00 93.69 75 ARG A O 1
ATOM 603 N N . PHE A 1 76 ? 19.889 7.125 5.650 1.00 94.94 76 PHE A N 1
ATOM 604 C CA . PHE A 1 76 ? 19.886 6.188 6.753 1.00 94.94 76 PHE A CA 1
ATOM 605 C C . PHE A 1 76 ? 21.181 6.293 7.558 1.00 94.94 76 PHE A C 1
ATOM 607 O O . PHE A 1 76 ? 22.288 6.260 7.015 1.00 94.94 76 PHE A O 1
ATOM 614 N N . ASP A 1 77 ? 21.032 6.403 8.871 1.00 92.94 77 ASP A N 1
ATOM 615 C CA . ASP A 1 77 ? 22.116 6.326 9.834 1.00 92.94 77 ASP A CA 1
ATOM 616 C C . ASP A 1 77 ? 22.137 4.920 10.463 1.00 92.94 77 ASP A C 1
ATOM 618 O O . ASP A 1 77 ? 21.286 4.604 11.300 1.00 92.94 77 ASP A O 1
ATOM 622 N N . PRO A 1 78 ? 23.116 4.065 10.111 1.00 88.69 78 PRO A N 1
ATOM 623 C CA . PRO A 1 78 ? 23.194 2.697 10.618 1.00 88.69 78 PRO A CA 1
ATOM 624 C C . PRO A 1 78 ? 23.527 2.619 12.112 1.00 88.69 78 PRO A C 1
ATOM 626 O O . PRO A 1 78 ? 23.314 1.575 12.726 1.00 88.69 78 PRO A O 1
ATOM 629 N N . THR A 1 79 ? 24.049 3.694 12.715 1.00 88.62 79 THR A N 1
ATOM 630 C CA . THR A 1 79 ? 24.380 3.712 14.147 1.00 88.62 79 THR A CA 1
ATOM 631 C C . THR A 1 79 ? 23.136 3.860 15.011 1.00 88.62 79 THR A C 1
ATOM 633 O O . THR A 1 79 ? 23.039 3.237 16.068 1.00 88.62 79 THR A O 1
ATOM 636 N N . THR A 1 80 ? 22.168 4.648 14.542 1.00 89.00 80 THR A N 1
ATOM 637 C CA . THR A 1 80 ? 20.898 4.887 15.234 1.00 89.00 80 THR A CA 1
ATOM 638 C C . THR A 1 80 ? 19.756 4.036 14.681 1.00 89.00 80 THR A C 1
ATOM 640 O O . THR A 1 80 ? 18.751 3.851 15.360 1.00 89.00 80 THR A O 1
ATOM 643 N N . GLY A 1 81 ? 19.898 3.496 13.467 1.00 89.44 81 GLY A N 1
ATOM 644 C CA . GLY A 1 81 ? 18.831 2.794 12.755 1.00 89.44 81 GLY A CA 1
ATOM 645 C C . GLY A 1 81 ? 17.745 3.731 12.218 1.00 89.44 81 GLY A C 1
ATOM 646 O O . GLY A 1 81 ? 16.640 3.274 11.922 1.00 89.44 81 GLY A O 1
ATOM 647 N N . ARG A 1 82 ? 18.033 5.037 12.130 1.00 92.62 82 ARG A N 1
ATOM 648 C CA . ARG A 1 82 ? 17.072 6.077 11.747 1.00 92.62 82 ARG A CA 1
ATOM 649 C C . ARG A 1 82 ? 17.326 6.574 10.337 1.00 92.62 82 ARG A C 1
ATOM 651 O O . ARG A 1 82 ? 18.461 6.806 9.939 1.00 92.62 82 ARG A O 1
ATOM 658 N N . THR A 1 83 ? 16.247 6.851 9.623 1.00 93.44 83 THR A N 1
ATOM 659 C CA . THR A 1 83 ? 16.286 7.636 8.390 1.00 93.44 83 THR A CA 1
ATOM 660 C C . THR A 1 83 ? 16.107 9.108 8.742 1.00 93.44 83 THR A C 1
ATOM 662 O O . THR A 1 83 ? 15.070 9.506 9.278 1.00 93.44 83 THR A O 1
ATOM 665 N N . VAL A 1 84 ? 17.127 9.921 8.480 1.00 92.81 84 VAL A N 1
ATOM 666 C CA . VAL A 1 84 ? 17.168 11.348 8.829 1.00 92.81 84 VAL A CA 1
ATOM 667 C C . VAL A 1 84 ? 17.068 12.182 7.556 1.00 92.81 84 VAL A C 1
ATOM 669 O O . VAL A 1 84 ? 17.706 11.856 6.558 1.00 92.81 84 VAL A O 1
ATOM 672 N N . SER A 1 85 ? 16.263 13.246 7.574 1.00 92.00 85 SER A N 1
ATOM 673 C CA . SER A 1 85 ? 16.155 14.164 6.434 1.00 92.00 85 SER A CA 1
ATOM 674 C C . SER A 1 85 ? 17.497 14.849 6.147 1.00 92.00 85 SER A C 1
ATOM 676 O O . SER A 1 85 ? 18.254 15.155 7.065 1.00 92.00 85 SER A O 1
ATOM 678 N N . LEU A 1 86 ? 17.788 15.102 4.869 1.00 91.56 86 LEU A N 1
ATOM 679 C CA . LEU A 1 86 ? 18.986 15.838 4.449 1.00 91.56 86 LEU A CA 1
ATOM 680 C C . LEU A 1 86 ? 18.929 17.319 4.857 1.00 91.56 86 LEU A C 1
ATOM 682 O O . LEU A 1 86 ? 19.971 17.930 5.082 1.00 91.56 86 LEU A O 1
ATOM 686 N N . ASP A 1 87 ? 17.724 17.876 5.002 1.00 89.75 87 ASP A N 1
ATOM 687 C CA . ASP A 1 87 ? 17.525 19.209 5.568 1.00 89.75 87 ASP A CA 1
ATOM 688 C C . ASP A 1 87 ? 17.766 19.198 7.081 1.00 89.75 87 ASP A C 1
ATOM 690 O O . ASP A 1 87 ? 16.972 18.659 7.848 1.00 89.75 87 ASP A O 1
ATOM 694 N N . GLN A 1 88 ? 18.853 19.840 7.503 1.00 87.81 88 GLN A N 1
ATOM 695 C CA . GLN A 1 88 ? 19.271 19.910 8.905 1.00 87.81 88 GLN A CA 1
ATOM 696 C C . GLN A 1 88 ? 18.497 20.945 9.733 1.00 87.81 88 GLN A C 1
ATOM 698 O O . GLN A 1 88 ? 18.712 21.024 10.938 1.00 87.81 88 GLN A O 1
ATOM 703 N N . LYS A 1 89 ? 17.657 21.775 9.102 1.00 89.50 89 LYS A N 1
ATOM 704 C CA . LYS A 1 89 ? 16.918 22.856 9.779 1.00 89.50 89 LYS A CA 1
ATOM 705 C C . LYS A 1 89 ? 15.500 22.461 10.167 1.00 89.50 89 LYS A C 1
ATOM 707 O O . LYS A 1 89 ? 14.792 23.269 10.771 1.00 89.50 89 LYS A O 1
ATOM 712 N N . THR A 1 90 ? 15.046 21.290 9.721 1.00 91.31 90 THR A N 1
ATOM 713 C CA . THR A 1 90 ? 13.695 20.829 10.007 1.00 91.31 90 THR A CA 1
ATOM 714 C C . THR A 1 90 ? 13.664 19.413 10.543 1.00 91.31 90 THR A C 1
ATOM 716 O O . THR A 1 90 ? 14.375 18.518 10.088 1.00 91.31 90 THR A O 1
ATOM 719 N N . SER A 1 91 ? 12.747 19.196 11.476 1.00 92.00 91 SER A N 1
ATOM 720 C CA . SER A 1 91 ? 12.394 17.884 11.993 1.00 92.00 91 SER A CA 1
ATOM 721 C C . SER A 1 91 ? 11.044 17.444 11.427 1.00 92.00 91 SER A C 1
ATOM 723 O O . SER A 1 91 ? 10.120 18.243 11.269 1.00 92.00 91 SER A O 1
ATOM 725 N N . LEU A 1 92 ? 10.913 16.161 11.074 1.00 94.06 92 LEU A N 1
ATOM 726 C CA . LEU A 1 92 ? 9.629 15.630 10.613 1.00 94.06 92 LEU A CA 1
ATOM 727 C C . LEU A 1 92 ? 8.792 15.131 11.784 1.00 94.06 92 LEU A C 1
ATOM 729 O O . LEU A 1 92 ? 9.267 14.371 12.628 1.00 94.06 92 LEU A O 1
ATOM 733 N N . VAL A 1 93 ? 7.519 15.512 11.779 1.00 94.31 93 VAL A N 1
ATOM 734 C CA . VAL A 1 93 ? 6.524 15.096 12.765 1.00 94.31 93 VAL A CA 1
ATOM 735 C C . VAL A 1 93 ? 5.261 14.595 12.078 1.00 94.31 93 VAL A C 1
ATOM 737 O O . VAL A 1 93 ? 4.908 15.013 10.971 1.00 94.31 93 VAL A O 1
ATOM 740 N N . VAL A 1 94 ? 4.551 13.708 12.767 1.00 95.81 94 VAL A N 1
ATOM 741 C CA . VAL A 1 94 ? 3.221 13.252 12.364 1.00 95.81 94 VAL A CA 1
ATOM 742 C C . VAL A 1 94 ? 2.183 14.017 13.182 1.00 95.81 94 VAL A C 1
ATOM 744 O O . VAL A 1 94 ? 2.320 14.069 14.406 1.00 95.81 94 VAL A O 1
ATOM 747 N N . PRO A 1 95 ? 1.156 14.618 12.558 1.00 94.25 95 PRO A N 1
ATOM 748 C CA . PRO A 1 95 ? 0.133 15.338 13.299 1.00 94.25 95 PRO A CA 1
ATOM 749 C C . PRO A 1 95 ? -0.726 14.381 14.141 1.00 94.25 95 PRO A C 1
ATOM 751 O O . PRO A 1 95 ? -1.172 13.341 13.665 1.00 94.25 95 PRO A O 1
ATOM 754 N N . GLU A 1 96 ? -1.006 14.761 15.388 1.00 93.44 96 GLU A N 1
ATOM 755 C CA . GLU A 1 96 ? -1.886 14.015 16.310 1.00 93.44 96 GLU A CA 1
ATOM 756 C C . GLU A 1 96 ? -3.300 14.625 16.396 1.00 93.44 96 GLU A C 1
ATOM 758 O O . GLU A 1 96 ? -4.127 14.211 17.217 1.00 93.44 96 GLU A O 1
ATOM 763 N N . ASP A 1 97 ? -3.598 15.604 15.537 1.00 94.19 97 ASP A N 1
ATOM 764 C CA . ASP A 1 97 ? -4.909 16.241 15.418 1.00 94.19 97 ASP A CA 1
ATOM 765 C C . ASP A 1 97 ? -6.030 15.204 15.232 1.00 94.19 97 ASP A C 1
ATOM 767 O O . ASP A 1 97 ? -5.837 14.129 14.652 1.00 94.19 97 ASP A O 1
ATOM 771 N N . ARG A 1 98 ? -7.227 15.519 15.748 1.00 95.12 98 ARG A N 1
ATOM 772 C CA . ARG A 1 98 ? -8.366 14.579 15.807 1.00 95.12 98 ARG A CA 1
ATOM 773 C C . ARG A 1 98 ? -7.961 13.215 16.375 1.00 95.12 98 ARG A C 1
ATOM 775 O O . ARG A 1 98 ? -8.328 12.166 15.856 1.00 95.12 98 ARG A O 1
ATOM 782 N N . HIS A 1 99 ? -7.158 13.229 17.439 1.00 96.25 99 HIS A N 1
ATOM 783 C CA . HIS A 1 99 ? -6.684 12.022 18.117 1.00 96.25 99 HIS A CA 1
ATOM 784 C C . HIS A 1 99 ? -5.919 11.064 17.185 1.00 96.25 99 HIS A C 1
ATOM 786 O O . HIS A 1 99 ? -5.988 9.843 17.346 1.00 96.25 99 HIS A O 1
ATOM 792 N N . GLY A 1 100 ? -5.177 11.624 16.227 1.00 95.44 100 GLY A N 1
ATOM 793 C CA . GLY A 1 100 ? -4.403 10.916 15.208 1.00 95.44 100 GLY A CA 1
ATOM 794 C C . GLY A 1 100 ? -5.199 10.513 13.964 1.00 95.44 100 GLY A C 1
ATOM 795 O O . GLY A 1 100 ? -4.605 10.007 13.017 1.00 95.44 100 GLY A O 1
ATOM 796 N N . LEU A 1 101 ? -6.517 10.752 13.922 1.00 96.50 101 LEU A N 1
ATOM 797 C CA . LEU A 1 101 ? -7.336 10.472 12.736 1.00 96.50 101 LEU A CA 1
ATOM 798 C C . LEU A 1 101 ? -7.005 11.424 11.585 1.00 96.50 101 LEU A C 1
ATOM 800 O O . LEU A 1 101 ? -6.996 11.000 10.436 1.00 96.50 101 LEU A O 1
ATOM 804 N N . TYR A 1 102 ? -6.668 12.687 11.873 1.00 94.69 102 TYR A N 1
ATOM 805 C CA . TYR A 1 102 ? -6.327 13.658 10.826 1.00 94.69 102 TYR A CA 1
ATOM 806 C C . TYR A 1 102 ? -5.174 13.175 9.939 1.00 94.69 102 TYR A C 1
ATOM 808 O O . TYR A 1 102 ? -5.210 13.386 8.731 1.00 94.69 102 TYR A O 1
ATOM 816 N N . ALA A 1 103 ? -4.181 12.493 10.518 1.00 94.56 103 ALA A N 1
ATOM 817 C CA . ALA A 1 103 ? -3.018 12.018 9.780 1.00 94.56 103 ALA A CA 1
ATOM 818 C C . ALA A 1 103 ? -3.339 10.936 8.737 1.00 94.56 103 ALA A C 1
ATOM 820 O O . ALA A 1 103 ? -2.523 10.727 7.845 1.00 94.56 103 ALA A O 1
ATOM 821 N N . ILE A 1 104 ? -4.474 10.244 8.862 1.00 94.38 104 ILE A N 1
ATOM 822 C CA . ILE A 1 104 ? -4.788 9.023 8.102 1.00 94.38 104 ILE A CA 1
ATOM 823 C C . ILE A 1 104 ? -6.147 9.081 7.383 1.00 94.38 104 ILE A C 1
ATOM 825 O O . ILE A 1 104 ? -6.499 8.152 6.665 1.00 94.38 104 ILE A O 1
ATOM 829 N N . ASP A 1 105 ? -6.924 10.144 7.597 1.00 91.62 105 ASP A N 1
ATOM 830 C CA . ASP A 1 105 ? -8.275 10.330 7.057 1.00 91.62 105 ASP A CA 1
ATOM 831 C C . ASP A 1 105 ? -8.236 10.701 5.559 1.00 91.62 105 ASP A C 1
ATOM 833 O O . ASP A 1 105 ? -8.435 9.850 4.686 1.00 91.62 105 ASP A O 1
ATOM 837 N N . VAL A 1 106 ? -7.895 11.961 5.265 1.00 85.75 106 VAL A N 1
ATOM 838 C CA . VAL A 1 106 ? -7.720 12.498 3.908 1.00 85.75 106 VAL A CA 1
ATOM 839 C C . VAL A 1 106 ? -6.278 12.959 3.765 1.00 85.75 106 VAL A C 1
ATOM 841 O O . VAL A 1 106 ? -5.877 13.911 4.434 1.00 85.75 106 VAL A O 1
ATOM 844 N N . LEU A 1 107 ? -5.500 12.303 2.902 1.00 79.56 107 LEU A N 1
ATOM 845 C CA . LEU A 1 107 ? -4.046 12.479 2.877 1.00 79.56 107 LEU A CA 1
ATOM 846 C C . LEU A 1 107 ? -3.607 13.853 2.339 1.00 79.56 107 LEU A C 1
ATOM 848 O O . LEU A 1 107 ? -2.610 14.394 2.818 1.00 79.56 107 LEU A O 1
ATOM 852 N N . ASP A 1 108 ? -4.363 14.446 1.406 1.00 77.44 108 ASP A N 1
ATOM 853 C CA . ASP A 1 108 ? -4.195 15.848 0.995 1.00 77.44 108 ASP A CA 1
ATOM 854 C C . ASP A 1 108 ? -5.488 16.657 1.226 1.00 77.44 108 ASP A C 1
ATOM 856 O O . ASP A 1 108 ? -6.339 16.766 0.340 1.00 77.44 108 ASP A O 1
ATOM 860 N N . PRO A 1 109 ? -5.681 17.228 2.429 1.00 76.00 109 PRO A N 1
ATOM 861 C CA . PRO A 1 109 ? -6.910 17.938 2.769 1.00 76.00 109 PRO A CA 1
ATOM 862 C C . PRO A 1 109 ? -7.053 19.295 2.067 1.00 76.00 109 PRO A C 1
ATOM 864 O O . PRO A 1 109 ? -8.159 19.834 2.055 1.00 76.00 109 PRO A O 1
ATOM 867 N N . ASP A 1 110 ? -5.978 19.843 1.487 1.00 74.19 110 ASP A N 1
ATOM 868 C CA . ASP A 1 110 ? -6.031 21.125 0.771 1.00 74.19 110 ASP A CA 1
ATOM 869 C C . ASP A 1 110 ? -6.563 20.952 -0.663 1.00 74.19 110 ASP A C 1
ATOM 871 O O . ASP A 1 110 ? -6.829 21.942 -1.349 1.00 74.19 110 ASP A O 1
ATOM 875 N N . MET A 1 111 ? -6.738 19.709 -1.129 1.00 64.00 111 MET A N 1
ATOM 876 C CA . MET A 1 111 ? -7.345 19.427 -2.422 1.00 64.00 111 MET A CA 1
ATOM 877 C C . MET A 1 111 ? -8.875 19.547 -2.336 1.00 64.00 111 MET A C 1
ATOM 879 O O . MET A 1 111 ? -9.550 18.765 -1.667 1.00 64.00 111 MET A O 1
ATOM 883 N N . ILE A 1 112 ? -9.424 20.557 -3.016 1.00 55.12 112 ILE A N 1
ATOM 884 C CA . ILE A 1 112 ? -10.858 20.899 -2.975 1.00 55.12 112 ILE A CA 1
ATOM 885 C C . ILE A 1 112 ? -11.655 20.181 -4.082 1.00 55.12 112 ILE A C 1
ATOM 887 O O . ILE A 1 112 ? -12.833 19.890 -3.891 1.00 55.12 112 ILE A O 1
ATOM 891 N N . ILE A 1 113 ? -11.028 19.878 -5.223 1.00 43.59 113 ILE A N 1
ATOM 892 C CA . ILE A 1 113 ? -11.631 19.192 -6.381 1.00 43.59 113 ILE A CA 1
ATOM 893 C C . ILE A 1 113 ? -10.972 17.814 -6.508 1.00 43.59 113 ILE A C 1
ATOM 895 O O . ILE A 1 113 ? -9.748 17.753 -6.468 1.00 43.59 113 ILE A O 1
ATOM 899 N N . GLY A 1 114 ? -11.746 16.733 -6.657 1.00 48.81 114 GLY A N 1
ATOM 900 C CA . GLY A 1 114 ? -11.201 15.368 -6.767 1.00 48.81 114 GLY A CA 1
ATOM 901 C C . GLY A 1 114 ? -10.753 14.756 -5.434 1.00 48.81 114 GLY A C 1
ATOM 902 O O . GLY A 1 114 ? -9.926 13.846 -5.409 1.00 48.81 114 GLY A O 1
ATOM 903 N N . ARG A 1 115 ? -11.230 15.298 -4.303 1.00 57.81 115 ARG A N 1
ATOM 904 C CA . ARG A 1 115 ? -10.774 14.975 -2.936 1.00 57.81 115 ARG A CA 1
ATOM 905 C C . ARG A 1 115 ? -10.892 13.485 -2.597 1.00 57.81 115 ARG A C 1
ATOM 907 O O . ARG A 1 115 ? -10.091 12.971 -1.822 1.00 57.81 115 ARG A O 1
ATOM 914 N N . GLU A 1 116 ? -11.850 12.803 -3.204 1.00 56.12 116 GLU A N 1
ATOM 915 C CA . GLU A 1 116 ? -12.049 11.359 -3.138 1.00 56.12 116 GLU A CA 1
ATOM 916 C C . GLU A 1 116 ? -10.806 10.553 -3.562 1.00 56.12 116 GLU A C 1
ATOM 918 O O . GLU A 1 116 ? -10.529 9.509 -2.980 1.00 56.12 116 GLU A O 1
ATOM 923 N N . CYS A 1 117 ? -9.977 11.061 -4.482 1.00 58.38 117 CYS A N 1
ATOM 924 C CA . CYS A 1 117 ? -8.767 10.373 -4.951 1.00 58.38 117 CYS A CA 1
ATOM 925 C C . CYS A 1 117 ? -7.655 10.274 -3.890 1.00 58.38 117 CYS A C 1
ATOM 927 O O . CYS A 1 117 ? -6.732 9.466 -4.034 1.00 58.38 117 CYS A O 1
ATOM 929 N N . VAL A 1 118 ? -7.731 11.092 -2.831 1.00 65.56 118 VAL A N 1
ATOM 930 C CA . VAL A 1 118 ? -6.781 11.118 -1.701 1.00 65.56 118 VAL A CA 1
ATOM 931 C C . VAL A 1 118 ? -7.420 10.676 -0.382 1.00 65.56 118 VAL A C 1
ATOM 933 O O . VAL A 1 118 ? -6.821 10.851 0.687 1.00 65.56 118 VAL A O 1
ATOM 936 N N . TYR A 1 119 ? -8.631 10.116 -0.434 1.00 78.06 119 TYR A N 1
ATOM 937 C CA . TYR A 1 119 ? -9.220 9.426 0.707 1.00 78.06 119 TYR A CA 1
ATOM 938 C C . TYR A 1 119 ? -8.414 8.176 1.027 1.00 78.06 119 TYR A C 1
ATOM 940 O O . TYR A 1 119 ? -7.981 7.444 0.135 1.00 78.06 119 TYR A O 1
ATOM 948 N N . TYR A 1 120 ? -8.188 7.964 2.322 1.00 86.88 120 TYR A N 1
ATOM 949 C CA . TYR A 1 120 ? -7.517 6.769 2.799 1.00 86.88 120 TYR A CA 1
ATOM 950 C C . TYR A 1 120 ? -8.376 5.998 3.797 1.00 86.88 120 TYR A C 1
ATOM 952 O O . TYR A 1 120 ? -9.034 5.047 3.394 1.00 86.88 120 TYR A O 1
ATOM 960 N N . PHE A 1 121 ? -8.463 6.430 5.060 1.00 93.50 121 PHE A N 1
ATOM 961 C CA . PHE A 1 121 ? -9.445 5.875 6.006 1.00 93.50 121 PHE A CA 1
ATOM 962 C C . PHE A 1 121 ? -10.773 6.638 6.029 1.00 93.50 121 PHE A C 1
ATOM 964 O O . PHE A 1 121 ? -11.630 6.303 6.843 1.00 93.50 121 PHE A O 1
ATOM 971 N N . HIS A 1 122 ? -10.956 7.653 5.177 1.00 92.06 122 HIS A N 1
ATOM 972 C CA . HIS A 1 122 ? -12.112 8.553 5.227 1.00 92.06 122 HIS A CA 1
ATOM 973 C C . HIS A 1 122 ? -13.453 7.821 5.312 1.00 92.06 122 HIS A C 1
ATOM 975 O O . HIS A 1 122 ? -14.189 8.000 6.282 1.00 92.06 122 HIS A O 1
ATOM 981 N N . ASP A 1 123 ? -13.733 6.946 4.347 1.00 88.56 123 ASP A N 1
ATOM 982 C CA . ASP A 1 123 ? -15.015 6.244 4.271 1.00 88.56 123 ASP A CA 1
ATOM 983 C C . ASP A 1 123 ? -15.214 5.302 5.467 1.00 88.56 123 ASP A C 1
ATOM 985 O O . ASP A 1 123 ? -16.292 5.264 6.058 1.00 88.56 123 ASP A O 1
ATOM 989 N N . MET A 1 124 ? -14.149 4.626 5.916 1.00 93.75 124 MET A N 1
ATOM 990 C CA . MET A 1 124 ? -14.184 3.781 7.114 1.00 93.75 124 MET A CA 1
ATOM 991 C C . MET A 1 124 ? -14.469 4.588 8.388 1.00 93.75 124 MET A C 1
ATOM 993 O O . MET A 1 124 ? -15.242 4.147 9.237 1.00 93.75 124 MET A O 1
ATOM 997 N N . ILE A 1 125 ? -13.862 5.769 8.536 1.00 95.75 125 ILE A N 1
ATOM 998 C CA . ILE A 1 125 ? -14.093 6.665 9.678 1.00 95.75 125 ILE A CA 1
ATOM 999 C C . ILE A 1 125 ? -15.544 7.152 9.672 1.00 95.75 125 ILE A C 1
ATOM 1001 O O . ILE A 1 125 ? -16.196 7.130 10.718 1.00 95.75 125 ILE A O 1
ATOM 1005 N N . VAL A 1 126 ? -16.057 7.564 8.509 1.00 92.38 126 VAL A N 1
ATOM 1006 C CA . VAL A 1 126 ? -17.450 8.002 8.342 1.00 92.38 126 VAL A CA 1
ATOM 1007 C C . VAL A 1 126 ? -18.415 6.881 8.722 1.00 92.38 126 VAL A C 1
ATOM 1009 O O . VAL A 1 126 ? -19.321 7.105 9.527 1.00 92.38 126 VAL A O 1
ATOM 1012 N N . GLU A 1 127 ? -18.188 5.665 8.226 1.00 92.75 127 GLU A N 1
ATOM 1013 C CA . GLU A 1 127 ? -19.026 4.513 8.552 1.00 92.75 127 GLU A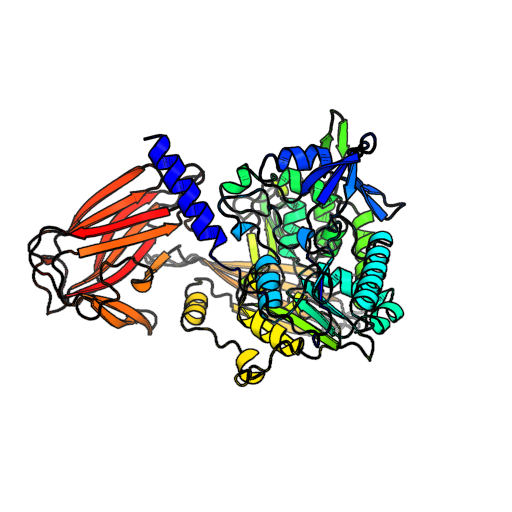 CA 1
ATOM 1014 C C . GLU A 1 127 ? -18.963 4.141 10.035 1.00 92.75 127 GLU A C 1
ATOM 1016 O O . GLU A 1 127 ? -20.001 3.958 10.666 1.00 92.75 127 GLU A O 1
ATOM 1021 N N . MET A 1 128 ? -17.782 4.131 10.653 1.00 94.31 128 MET A N 1
ATOM 1022 C CA . MET A 1 128 ? -17.668 3.887 12.094 1.00 94.31 128 MET A CA 1
ATOM 1023 C C . MET A 1 128 ? -18.422 4.936 12.920 1.00 94.31 128 MET A C 1
ATOM 1025 O O . MET A 1 128 ? -19.110 4.588 13.881 1.00 94.31 128 MET A O 1
ATOM 1029 N N . ILE A 1 129 ? -18.360 6.215 12.545 1.00 93.44 129 ILE A N 1
ATOM 1030 C CA . ILE A 1 129 ? -19.149 7.259 13.215 1.00 93.44 129 ILE A CA 1
ATOM 1031 C C . ILE A 1 129 ? -20.652 6.989 13.045 1.00 93.44 129 ILE A C 1
ATOM 1033 O O . ILE A 1 129 ? -21.401 7.095 14.018 1.00 93.44 129 ILE A O 1
ATOM 1037 N N . ASN A 1 130 ? -21.095 6.561 11.858 1.00 90.44 130 ASN A N 1
ATOM 1038 C CA . ASN A 1 130 ? -22.485 6.154 11.621 1.00 90.44 130 ASN A CA 1
ATOM 1039 C C . ASN A 1 130 ? -22.901 4.952 12.489 1.00 90.44 130 ASN A C 1
ATOM 1041 O O . ASN A 1 130 ? -24.060 4.863 12.895 1.00 90.44 130 ASN A O 1
ATOM 1045 N N . TRP A 1 131 ? -21.973 4.049 12.817 1.00 92.00 131 TRP A N 1
ATOM 1046 C CA . TRP A 1 131 ? -22.223 2.900 13.697 1.00 92.00 131 TRP A CA 1
ATOM 1047 C C . TRP A 1 131 ? -22.230 3.254 15.191 1.00 92.00 131 TRP A C 1
ATOM 1049 O O . TRP A 1 131 ? -22.523 2.395 16.015 1.00 92.00 131 TRP A O 1
ATOM 1059 N N . GLY A 1 132 ? -21.929 4.502 15.562 1.00 92.31 132 GLY A N 1
ATOM 1060 C CA . GLY A 1 132 ? -21.970 4.964 16.951 1.00 92.31 132 GLY A CA 1
ATOM 1061 C C . GLY A 1 132 ? -20.607 5.199 17.600 1.00 92.31 132 GLY A C 1
ATOM 1062 O O . GLY A 1 132 ? -20.556 5.513 18.794 1.00 92.31 132 GLY A O 1
ATOM 1063 N N . PHE A 1 133 ? -19.505 5.065 16.855 1.00 94.56 133 PHE A N 1
ATOM 1064 C CA . PHE A 1 133 ? -18.176 5.397 17.362 1.00 94.56 133 PHE A CA 1
ATOM 1065 C C . PHE A 1 133 ? -17.982 6.914 17.512 1.00 94.56 133 PHE A C 1
ATOM 1067 O O . PHE A 1 133 ? -18.510 7.719 16.749 1.00 94.56 133 PHE A O 1
ATOM 1074 N N . GLN A 1 134 ? -17.178 7.316 18.498 1.00 94.19 134 GLN A N 1
ATOM 1075 C CA . GLN A 1 134 ? -16.891 8.713 18.804 1.00 94.19 134 GLN A CA 1
ATOM 1076 C C . GLN A 1 134 ? -15.382 8.972 18.794 1.00 94.19 134 GLN A C 1
ATOM 1078 O O . GLN A 1 134 ? -14.630 8.364 19.563 1.00 94.19 134 GLN A O 1
ATOM 1083 N N . GLU A 1 135 ? -14.950 9.930 17.972 1.00 94.94 135 GLU A N 1
ATOM 1084 C CA . GLU A 1 135 ? -13.558 10.393 17.932 1.00 94.94 135 GLU A CA 1
ATOM 1085 C C . GLU A 1 135 ? -13.068 10.795 19.328 1.00 94.94 135 GLU A C 1
ATOM 1087 O O . GLU A 1 135 ? -13.763 11.493 20.073 1.00 94.94 135 GLU A O 1
ATOM 1092 N N . GLY A 1 136 ? -11.879 10.324 19.703 1.00 91.75 136 GLY A N 1
ATOM 1093 C CA . GLY A 1 136 ? -11.259 10.656 20.987 1.00 91.75 136 GLY A CA 1
ATOM 1094 C C . GLY A 1 136 ? -11.822 9.925 22.203 1.00 91.75 136 GLY A C 1
ATOM 1095 O O . GLY A 1 136 ? -11.294 10.100 23.301 1.00 91.75 136 GLY A O 1
ATOM 1096 N N . LYS A 1 137 ? -12.857 9.095 22.028 1.00 91.88 137 LYS A N 1
ATOM 1097 C CA . LYS A 1 137 ? -13.376 8.211 23.083 1.00 91.88 137 LYS A CA 1
ATOM 1098 C C . LYS A 1 137 ? -13.368 6.745 22.696 1.00 91.88 137 LYS A C 1
ATOM 1100 O O . LYS A 1 137 ? -12.922 5.925 23.483 1.00 91.88 137 LYS A O 1
ATOM 1105 N N . THR A 1 138 ? -13.871 6.419 21.511 1.00 95.12 138 THR A N 1
ATOM 1106 C CA . THR A 1 138 ? -13.932 5.043 21.002 1.00 95.12 138 THR A CA 1
ATOM 1107 C C . THR A 1 138 ? -13.329 4.898 19.609 1.00 95.12 138 THR A C 1
ATOM 1109 O O . THR A 1 138 ? -13.139 3.772 19.175 1.00 95.12 138 THR A O 1
ATOM 1112 N N . LEU A 1 139 ? -12.968 5.987 18.926 1.00 97.62 139 LEU A N 1
ATOM 1113 C CA . LEU A 1 139 ? -12.289 5.952 17.629 1.00 97.62 139 LEU A CA 1
ATOM 1114 C C . LEU A 1 139 ? -11.034 6.825 17.635 1.00 97.62 139 LEU A C 1
ATOM 1116 O O . LEU A 1 139 ? -11.081 7.999 18.015 1.00 97.62 139 LEU A O 1
ATOM 1120 N N . PHE A 1 140 ? -9.919 6.236 17.210 1.00 98.50 140 PHE A N 1
ATOM 1121 C CA . PHE A 1 140 ? -8.592 6.840 17.253 1.00 98.50 140 PHE A CA 1
ATOM 1122 C C . PHE A 1 140 ? -7.771 6.435 16.025 1.00 98.50 140 PHE A C 1
ATOM 1124 O O . PHE A 1 140 ? -7.951 5.347 15.480 1.00 98.50 140 PHE A O 1
ATOM 1131 N N . GLY A 1 141 ? -6.832 7.292 15.623 1.00 98.19 141 GLY A N 1
ATOM 1132 C CA . GLY A 1 141 ? -5.862 6.998 14.568 1.00 98.19 141 GLY A CA 1
ATOM 1133 C C . GLY A 1 141 ? -4.436 6.985 15.107 1.00 98.19 141 GLY A C 1
ATOM 1134 O O . GLY A 1 141 ? -4.141 7.617 16.126 1.00 98.19 141 GLY A O 1
ATOM 1135 N N . PHE A 1 142 ? -3.545 6.271 14.426 1.00 98.31 142 PHE A N 1
ATOM 1136 C CA . PHE A 1 142 ? -2.114 6.275 14.711 1.00 98.31 142 PHE A CA 1
ATOM 1137 C C . PHE A 1 142 ? -1.308 6.444 13.427 1.00 98.31 142 PHE A C 1
ATOM 1139 O O . PHE A 1 142 ? -0.955 5.468 12.773 1.00 98.31 142 PHE A O 1
ATOM 1146 N N . GLY A 1 143 ? -0.996 7.688 13.071 1.00 96.88 143 GLY A N 1
ATOM 1147 C CA . GLY A 1 143 ? -0.024 7.958 12.017 1.00 96.88 143 GLY A CA 1
ATOM 1148 C C . GLY A 1 143 ? 1.419 7.776 12.506 1.00 96.88 143 GLY A C 1
ATOM 1149 O O . GLY A 1 143 ? 1.759 8.076 13.660 1.00 96.88 143 GLY A O 1
ATOM 1150 N N . TYR A 1 144 ? 2.303 7.359 11.604 1.00 97.19 144 TYR A N 1
ATOM 1151 C CA . TYR A 1 144 ? 3.731 7.188 11.876 1.00 97.19 144 TYR A CA 1
ATOM 1152 C C . TYR A 1 144 ? 4.593 7.604 10.676 1.00 97.19 144 TYR A C 1
ATOM 1154 O O . TYR A 1 144 ? 4.102 7.748 9.557 1.00 97.19 144 TYR A O 1
ATOM 1162 N N . ASP A 1 145 ? 5.887 7.836 10.917 1.00 96.38 145 ASP A N 1
ATOM 1163 C CA . ASP A 1 145 ? 6.837 8.125 9.840 1.00 96.38 145 ASP A CA 1
ATOM 1164 C C . ASP A 1 145 ? 7.116 6.838 9.061 1.00 96.38 145 ASP A C 1
ATOM 1166 O O . ASP A 1 145 ? 7.921 6.000 9.467 1.00 96.38 145 ASP A O 1
ATOM 1170 N N . PHE A 1 146 ? 6.422 6.685 7.936 1.00 94.19 146 PHE A N 1
ATOM 1171 C CA . PHE A 1 146 ? 6.488 5.496 7.092 1.00 94.19 146 PHE A CA 1
ATOM 1172 C C . PHE A 1 146 ? 7.867 5.257 6.469 1.00 94.19 146 PHE A C 1
ATOM 1174 O O . PHE A 1 146 ? 8.061 4.205 5.869 1.00 94.19 146 PHE A O 1
ATOM 1181 N N . ARG A 1 147 ? 8.807 6.207 6.551 1.00 95.56 147 ARG A N 1
ATOM 1182 C CA . ARG A 1 147 ? 10.184 6.021 6.069 1.00 95.56 147 ARG A CA 1
ATOM 1183 C C . ARG A 1 147 ? 10.983 5.103 6.989 1.00 95.56 147 ARG A C 1
ATOM 1185 O O . ARG A 1 147 ? 11.910 4.445 6.534 1.00 95.56 147 ARG A O 1
ATOM 1192 N N . GLN A 1 148 ? 10.639 5.083 8.276 1.00 96.62 148 GLN A N 1
ATOM 1193 C CA . GLN A 1 148 ? 11.385 4.370 9.307 1.00 96.62 148 GLN A CA 1
ATOM 1194 C C . GLN A 1 148 ? 11.114 2.862 9.274 1.00 96.62 148 GLN A C 1
ATOM 1196 O O . GLN A 1 148 ? 10.122 2.391 8.721 1.00 96.62 148 GLN A O 1
ATOM 1201 N N . SER A 1 149 ? 11.993 2.104 9.926 1.00 96.25 149 SER A N 1
ATOM 1202 C CA . SER A 1 149 ? 11.792 0.675 10.170 1.00 96.25 149 SER A CA 1
ATOM 1203 C C . SER A 1 149 ? 10.582 0.427 11.077 1.00 96.25 149 SER A C 1
ATOM 1205 O O . SER A 1 149 ? 10.379 1.144 12.061 1.00 96.25 149 SER A O 1
ATOM 1207 N N . ASN A 1 150 ? 9.836 -0.652 10.817 1.00 95.81 150 ASN A N 1
ATOM 1208 C CA . ASN A 1 150 ? 8.711 -1.073 11.657 1.00 95.81 150 ASN A CA 1
ATOM 1209 C C . ASN A 1 150 ? 9.136 -1.474 13.085 1.00 95.81 150 ASN A C 1
ATOM 1211 O O . ASN A 1 150 ? 8.284 -1.580 13.963 1.00 95.81 150 ASN A O 1
ATOM 1215 N N . ARG A 1 151 ? 10.440 -1.680 13.336 1.00 93.94 151 ARG A N 1
ATOM 1216 C CA . ARG A 1 151 ? 11.000 -1.968 14.670 1.00 93.94 151 ARG A CA 1
ATOM 1217 C C . ARG A 1 151 ? 11.757 -0.801 15.305 1.00 93.94 151 ARG A C 1
ATOM 1219 O O . ARG A 1 151 ? 12.524 -1.019 16.242 1.00 93.94 151 ARG A O 1
ATOM 1226 N N . LEU A 1 152 ? 11.611 0.415 14.778 1.00 95.62 152 LEU A N 1
ATOM 1227 C CA . LEU A 1 152 ? 12.256 1.588 15.362 1.00 95.62 152 LEU A CA 1
ATOM 1228 C C . LEU A 1 152 ? 11.670 1.874 16.755 1.00 95.62 152 LEU A C 1
ATOM 1230 O O . LEU A 1 152 ? 10.458 2.063 16.885 1.00 95.62 152 LEU A O 1
ATOM 1234 N N . GLN A 1 153 ? 12.531 1.939 17.775 1.00 94.81 153 GLN A N 1
ATOM 1235 C CA . GLN A 1 153 ? 12.120 2.027 19.180 1.00 94.81 153 GLN A CA 1
ATOM 1236 C C . GLN A 1 153 ? 11.203 3.227 19.442 1.00 94.81 153 GLN A C 1
ATOM 1238 O O . GLN A 1 153 ? 10.164 3.065 20.070 1.00 94.81 153 GLN A O 1
ATOM 1243 N N . GLU A 1 154 ? 11.506 4.401 18.886 1.00 94.56 154 GLU A N 1
ATOM 1244 C CA . GLU A 1 154 ? 10.694 5.607 19.078 1.00 94.56 154 GLU A CA 1
ATOM 1245 C C . GLU A 1 154 ? 9.262 5.449 18.541 1.00 94.56 154 GLU A C 1
ATOM 1247 O O . GLU A 1 154 ? 8.311 5.988 19.112 1.00 94.56 154 GLU A O 1
ATOM 1252 N N . THR A 1 155 ? 9.083 4.693 17.452 1.00 95.88 155 THR A N 1
ATOM 1253 C CA . THR A 1 155 ? 7.750 4.412 16.898 1.00 95.88 155 THR A CA 1
ATOM 1254 C C . THR A 1 155 ? 6.997 3.420 17.778 1.00 95.88 155 THR A C 1
ATOM 1256 O O . THR A 1 155 ? 5.812 3.624 18.045 1.00 95.88 155 THR A O 1
ATOM 1259 N N . LEU A 1 156 ? 7.680 2.383 18.276 1.00 97.31 156 LEU A N 1
ATOM 1260 C CA . LEU A 1 156 ? 7.099 1.396 19.190 1.00 97.31 156 LEU A CA 1
ATOM 1261 C C . LEU A 1 156 ? 6.708 2.033 20.532 1.00 97.31 156 LEU A C 1
ATOM 1263 O O . LEU A 1 156 ? 5.614 1.779 21.034 1.00 97.31 156 LEU A O 1
ATOM 1267 N N . ASP A 1 157 ? 7.536 2.928 21.070 1.00 97.62 157 ASP A N 1
ATOM 1268 C CA . ASP A 1 157 ? 7.252 3.669 22.302 1.00 97.62 157 ASP A CA 1
ATOM 1269 C C . ASP A 1 157 ? 6.032 4.583 22.130 1.00 97.62 157 ASP A C 1
ATOM 1271 O O . ASP A 1 157 ? 5.132 4.591 22.975 1.00 97.62 157 ASP A O 1
ATOM 1275 N N . ARG A 1 158 ? 5.939 5.301 20.998 1.00 97.62 158 ARG A N 1
ATOM 1276 C CA . ARG A 1 158 ? 4.745 6.091 20.653 1.00 97.62 158 ARG A CA 1
ATOM 1277 C C . ARG A 1 158 ? 3.500 5.218 20.524 1.00 97.62 158 ARG A C 1
ATOM 1279 O O . ARG A 1 158 ? 2.438 5.614 21.002 1.00 97.62 158 ARG A O 1
ATOM 1286 N N . PHE A 1 159 ? 3.615 4.044 19.904 1.00 98.44 159 PHE A N 1
ATOM 1287 C CA . PHE A 1 159 ? 2.497 3.112 19.765 1.00 98.44 159 PHE A CA 1
ATOM 1288 C C . PHE A 1 159 ? 2.029 2.593 21.132 1.00 98.44 159 PHE A C 1
ATOM 1290 O O . PHE A 1 159 ? 0.836 2.626 21.427 1.00 98.44 159 PHE A O 1
ATOM 1297 N N . SER A 1 160 ? 2.965 2.221 22.010 1.00 98.44 160 SER A N 1
ATOM 1298 C CA . SER A 1 160 ? 2.691 1.824 23.397 1.00 98.44 160 SER A CA 1
ATOM 1299 C C . SER A 1 160 ? 1.958 2.924 24.175 1.00 98.44 160 SER A C 1
ATOM 1301 O O . SER A 1 160 ? 0.885 2.686 24.738 1.00 98.44 160 SER A O 1
ATOM 1303 N N . ALA A 1 161 ? 2.473 4.157 24.127 1.00 98.12 161 ALA A N 1
ATOM 1304 C CA . ALA A 1 161 ? 1.854 5.310 24.778 1.00 98.12 161 ALA A CA 1
ATOM 1305 C C . ALA A 1 161 ? 0.451 5.609 24.221 1.00 98.12 161 ALA A C 1
ATOM 1307 O O . ALA A 1 161 ? -0.460 5.971 24.971 1.00 98.12 161 ALA A O 1
ATOM 1308 N N . LYS A 1 162 ? 0.243 5.418 22.910 1.00 98.25 162 LYS A N 1
ATOM 1309 C CA . LYS A 1 162 ? -1.072 5.567 22.278 1.00 98.25 162 LYS A CA 1
ATOM 1310 C C . LYS A 1 162 ? -2.064 4.525 22.792 1.00 98.25 162 LYS A C 1
ATOM 1312 O O . LYS A 1 162 ? -3.182 4.897 23.142 1.00 98.25 162 LYS A O 1
ATOM 1317 N N . LEU A 1 163 ? -1.668 3.253 22.882 1.00 98.56 163 LEU A N 1
ATOM 13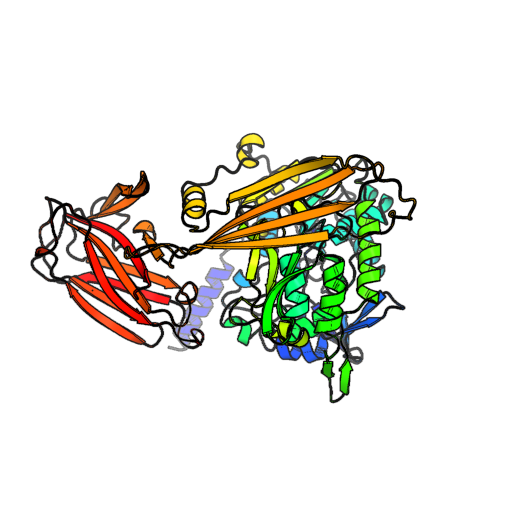18 C CA . LEU A 1 163 ? -2.516 2.189 23.431 1.00 98.56 163 LEU A CA 1
ATOM 1319 C C . LEU A 1 163 ? -2.922 2.489 24.880 1.00 98.56 163 LEU A C 1
ATOM 1321 O O . LEU A 1 163 ? -4.100 2.399 25.220 1.00 98.56 163 LEU A O 1
ATOM 1325 N N . GLU A 1 164 ? -1.980 2.914 25.722 1.00 98.31 164 GLU A N 1
ATOM 1326 C CA . GLU A 1 164 ? -2.280 3.299 27.104 1.00 98.31 164 GLU A CA 1
ATOM 1327 C C . GLU A 1 164 ? -3.235 4.504 27.178 1.00 98.31 164 GLU A C 1
ATOM 1329 O O . GLU A 1 164 ? -4.212 4.484 27.931 1.00 98.31 164 GLU A O 1
ATOM 1334 N N . SER A 1 165 ? -2.999 5.537 26.363 1.00 97.69 165 SER A N 1
ATOM 1335 C CA . SER A 1 165 ? -3.865 6.718 26.283 1.00 97.69 165 SER A CA 1
ATOM 1336 C C . SER A 1 165 ? -5.304 6.349 25.908 1.00 97.69 165 SER A C 1
ATOM 1338 O O . SER A 1 165 ? -6.245 6.801 26.564 1.00 97.69 165 SER A O 1
ATOM 1340 N N . ILE A 1 166 ? -5.480 5.482 24.907 1.00 97.94 166 ILE A N 1
ATOM 1341 C CA . ILE A 1 166 ? -6.794 5.011 24.457 1.00 97.94 166 ILE A CA 1
ATOM 1342 C C . ILE A 1 166 ? -7.475 4.184 25.544 1.00 97.94 166 ILE A C 1
ATOM 1344 O O . ILE A 1 166 ? -8.649 4.413 25.837 1.00 97.94 166 ILE A O 1
ATOM 1348 N N . TYR A 1 167 ? -6.751 3.250 26.164 1.00 97.31 167 TYR A N 1
ATOM 1349 C CA . TYR A 1 167 ? -7.280 2.410 27.238 1.00 97.31 167 TYR A CA 1
ATOM 1350 C C . TYR A 1 167 ? -7.834 3.266 28.386 1.00 97.31 167 TYR A C 1
ATOM 1352 O O . TYR A 1 167 ? -8.956 3.047 28.848 1.00 97.31 167 TYR A O 1
ATOM 1360 N N . ASN A 1 168 ? -7.093 4.302 28.786 1.00 95.75 168 ASN A N 1
ATOM 1361 C CA . ASN A 1 168 ? -7.514 5.242 29.823 1.00 95.75 168 ASN A CA 1
ATOM 1362 C C . ASN A 1 168 ? -8.713 6.101 29.381 1.00 95.75 168 ASN A C 1
ATOM 1364 O O . ASN A 1 168 ? -9.687 6.220 30.126 1.00 95.75 168 ASN A O 1
ATOM 1368 N N . ALA A 1 169 ? -8.686 6.653 28.162 1.00 93.06 169 ALA A N 1
ATOM 1369 C CA . ALA A 1 169 ? -9.783 7.456 27.608 1.00 93.06 169 ALA A CA 1
ATOM 1370 C C . ALA A 1 169 ? -11.091 6.658 27.448 1.00 93.06 169 ALA A C 1
ATOM 1372 O O . ALA A 1 169 ? -12.183 7.218 27.552 1.00 93.06 169 ALA A O 1
ATOM 1373 N N . SER A 1 170 ? -10.977 5.343 27.255 1.00 93.44 170 SER A N 1
ATOM 1374 C CA . SER A 1 170 ? -12.098 4.421 27.033 1.00 93.44 170 SER A CA 1
ATOM 1375 C C . SER A 1 170 ? -12.613 3.766 28.318 1.00 93.44 170 SER A C 1
ATOM 1377 O O . SER A 1 170 ? -13.373 2.799 28.257 1.00 93.44 170 SER A O 1
ATOM 1379 N N . GLY A 1 171 ? -12.187 4.245 29.493 1.00 92.50 171 GLY A N 1
ATOM 1380 C CA . GLY A 1 171 ? -12.629 3.716 30.787 1.00 92.50 171 GLY A CA 1
ATOM 1381 C C . GLY A 1 171 ? -12.106 2.310 31.100 1.00 92.50 171 GLY A C 1
ATOM 1382 O O . GLY A 1 171 ? -12.779 1.549 31.790 1.00 92.50 171 GLY A O 1
ATOM 1383 N N . GLY A 1 172 ? -10.928 1.950 30.583 1.00 94.38 172 GLY A N 1
ATOM 1384 C CA . GLY A 1 172 ? -10.287 0.654 30.816 1.00 94.38 172 GLY A CA 1
ATOM 1385 C C . GLY A 1 172 ? -10.775 -0.479 29.910 1.00 94.38 172 GLY A C 1
ATOM 1386 O O . GLY A 1 172 ? -10.567 -1.651 30.222 1.00 94.38 172 GLY A O 1
ATOM 1387 N N . LYS A 1 173 ? -11.439 -0.162 28.793 1.00 95.88 173 LYS A N 1
ATOM 1388 C CA . LYS A 1 173 ? -11.790 -1.158 27.773 1.00 95.88 173 LYS A CA 1
ATOM 1389 C C . LYS A 1 173 ? -10.571 -1.501 26.912 1.00 95.88 173 LYS A C 1
ATOM 1391 O O . LYS A 1 173 ? -9.832 -0.611 26.493 1.00 95.88 173 LYS A O 1
ATOM 1396 N N . LYS A 1 174 ? -10.386 -2.793 26.614 1.00 97.56 174 LYS A N 1
ATOM 1397 C CA . LYS A 1 174 ? -9.364 -3.256 25.661 1.00 97.56 174 LYS A CA 1
ATOM 1398 C C . LYS A 1 174 ? -9.707 -2.824 24.226 1.00 97.56 174 LYS A C 1
ATOM 1400 O O . LYS A 1 174 ? -10.873 -2.654 23.884 1.00 97.56 174 LYS A O 1
ATOM 1405 N N . ILE A 1 175 ? -8.679 -2.687 23.396 1.00 98.50 175 ILE A N 1
ATOM 1406 C CA . ILE A 1 175 ? -8.709 -1.991 22.105 1.00 98.50 175 ILE A CA 1
ATOM 1407 C C . ILE A 1 175 ? -8.802 -2.973 20.939 1.00 98.50 175 ILE A C 1
ATOM 1409 O O . ILE A 1 175 ? -8.127 -4.000 20.927 1.00 98.50 175 ILE A O 1
ATOM 1413 N N . ASN A 1 176 ? -9.609 -2.644 19.935 1.00 98.62 176 ASN A N 1
ATOM 1414 C CA . ASN A 1 176 ? -9.593 -3.283 18.625 1.00 98.62 176 ASN A CA 1
ATOM 1415 C C . ASN A 1 176 ? -8.611 -2.530 17.721 1.00 98.62 176 ASN A C 1
ATOM 1417 O O . ASN A 1 176 ? -8.833 -1.366 17.400 1.00 98.62 176 ASN A O 1
ATOM 1421 N N . VAL A 1 177 ? -7.519 -3.169 17.317 1.00 98.81 177 VAL A N 1
ATOM 1422 C CA . VAL A 1 177 ? -6.551 -2.573 16.389 1.00 98.81 177 VAL A CA 1
ATOM 1423 C C . VAL A 1 177 ? -6.913 -3.001 14.973 1.00 98.81 177 VAL A C 1
ATOM 1425 O O . VAL A 1 177 ? -7.005 -4.196 14.706 1.00 98.81 177 VAL A O 1
ATOM 1428 N N . ILE A 1 178 ? -7.102 -2.044 14.069 1.00 98.81 178 ILE A N 1
ATOM 1429 C CA . ILE A 1 178 ? -7.312 -2.292 12.641 1.00 98.81 178 ILE A CA 1
ATOM 1430 C C . ILE A 1 178 ? -6.128 -1.692 11.903 1.00 98.81 178 ILE A C 1
ATOM 1432 O O . ILE A 1 178 ? -5.894 -0.488 11.969 1.00 98.81 178 ILE A O 1
ATOM 1436 N N . SER A 1 179 ? -5.361 -2.535 11.228 1.00 98.62 179 SER A N 1
ATOM 1437 C CA . SER A 1 179 ? -4.156 -2.123 10.517 1.00 98.62 179 SER A CA 1
ATOM 1438 C C . SER A 1 179 ? -4.279 -2.415 9.035 1.00 98.62 179 SER A C 1
ATOM 1440 O O . SER A 1 179 ? -4.726 -3.502 8.677 1.00 98.62 179 SER A O 1
ATOM 1442 N N . HIS A 1 180 ? -3.804 -1.505 8.194 1.00 98.25 180 HIS A N 1
ATOM 1443 C CA . HIS A 1 180 ? -3.794 -1.683 6.749 1.00 98.25 180 HIS A CA 1
ATOM 1444 C C . HIS A 1 180 ? -2.369 -1.813 6.197 1.00 98.25 180 HIS A C 1
ATOM 1446 O O . HIS A 1 180 ? -1.472 -1.079 6.621 1.00 98.25 180 HIS A O 1
ATOM 1452 N N . SER A 1 181 ? -2.165 -2.707 5.225 1.00 96.94 181 SER A N 1
ATOM 1453 C CA . SER A 1 181 ? -0.909 -2.843 4.480 1.00 96.94 181 SER A CA 1
ATOM 1454 C C . SER A 1 181 ? 0.300 -2.967 5.425 1.00 96.94 181 SER A C 1
ATOM 1456 O O . SER A 1 181 ? 0.273 -3.764 6.368 1.00 96.94 181 SER A O 1
ATOM 1458 N N . MET A 1 182 ? 1.360 -2.177 5.230 1.00 97.06 182 MET A N 1
ATOM 1459 C CA . MET A 1 182 ? 2.553 -2.180 6.090 1.00 97.06 182 MET A CA 1
ATOM 1460 C C . MET A 1 182 ? 2.259 -1.901 7.577 1.00 97.06 182 MET A C 1
ATOM 1462 O O . MET A 1 182 ? 3.019 -2.346 8.435 1.00 97.06 182 MET A O 1
ATOM 1466 N N . GLY A 1 183 ? 1.142 -1.251 7.918 1.00 98.06 183 GLY A N 1
ATOM 1467 C CA . GLY A 1 183 ? 0.714 -1.082 9.307 1.00 98.06 183 GLY A CA 1
ATOM 1468 C C . GLY A 1 183 ? 0.509 -2.418 10.020 1.00 98.06 183 GLY A C 1
ATOM 1469 O O . GLY A 1 183 ? 0.743 -2.522 11.222 1.00 98.06 183 GLY A O 1
ATOM 1470 N N . GLY A 1 184 ? 0.146 -3.471 9.280 1.00 98.06 184 GLY A N 1
ATOM 1471 C CA . GLY A 1 184 ? 0.094 -4.833 9.807 1.00 98.06 184 GLY A CA 1
ATOM 1472 C C . GLY A 1 184 ? 1.470 -5.362 10.220 1.00 98.06 184 GLY A C 1
ATOM 1473 O O . GLY A 1 184 ? 1.577 -6.055 11.230 1.00 98.06 184 GLY A O 1
ATOM 1474 N N . LEU A 1 185 ? 2.537 -4.988 9.506 1.00 98.00 185 LEU A N 1
ATOM 1475 C CA . LEU A 1 185 ? 3.912 -5.343 9.871 1.00 98.00 185 LEU A CA 1
ATOM 1476 C C . LEU A 1 185 ? 4.373 -4.588 11.119 1.00 98.00 185 LEU A C 1
ATOM 1478 O O . LEU A 1 185 ? 4.975 -5.202 11.997 1.00 98.00 185 LEU A O 1
ATOM 1482 N N . LEU A 1 186 ? 4.031 -3.299 11.240 1.00 98.19 186 LEU A N 1
ATOM 1483 C CA . LEU A 1 186 ? 4.274 -2.510 12.452 1.00 98.19 186 LEU A CA 1
ATOM 1484 C C . LEU A 1 186 ? 3.611 -3.151 13.676 1.00 98.19 186 LEU A C 1
ATOM 1486 O O . LEU A 1 186 ? 4.273 -3.398 14.685 1.00 98.19 186 LEU A O 1
ATOM 1490 N N . VAL A 1 187 ? 2.317 -3.474 13.577 1.00 98.44 187 VAL A N 1
ATOM 1491 C CA . VAL A 1 187 ? 1.567 -4.096 14.677 1.00 98.44 187 VAL A CA 1
ATOM 1492 C C . VAL A 1 187 ? 2.129 -5.477 15.016 1.00 98.44 187 VAL A C 1
ATOM 1494 O O . VAL A 1 187 ? 2.329 -5.780 16.193 1.00 98.44 187 VAL A O 1
ATOM 1497 N N . LYS A 1 188 ? 2.463 -6.297 14.010 1.00 98.00 188 LYS A N 1
ATOM 1498 C CA . LYS A 1 188 ? 3.098 -7.609 14.215 1.00 98.00 188 LYS A CA 1
ATOM 1499 C C . LYS A 1 188 ? 4.458 -7.486 14.901 1.00 98.00 188 LYS A C 1
ATOM 1501 O O . LYS A 1 188 ? 4.777 -8.287 15.780 1.00 98.00 188 LYS A O 1
ATOM 1506 N N . CYS A 1 189 ? 5.249 -6.485 14.518 1.00 97.12 189 CYS A N 1
ATOM 1507 C CA . CYS A 1 189 ? 6.551 -6.224 15.113 1.00 97.12 189 CYS A CA 1
ATOM 1508 C C . CYS A 1 189 ? 6.412 -5.816 16.582 1.00 97.12 189 CYS A C 1
ATOM 1510 O O . CYS A 1 189 ? 7.031 -6.432 17.452 1.00 97.12 189 CYS A O 1
ATOM 1512 N N . PHE A 1 190 ? 5.526 -4.858 16.869 1.00 98.12 190 PHE A N 1
ATOM 1513 C CA . PHE A 1 190 ? 5.221 -4.437 18.232 1.00 98.12 190 PHE A CA 1
ATOM 1514 C C . PHE A 1 190 ? 4.727 -5.606 19.089 1.00 98.12 190 PHE A C 1
ATOM 1516 O O . PHE A 1 190 ? 5.239 -5.820 20.182 1.00 98.12 190 PHE A O 1
ATOM 1523 N N . MET A 1 191 ? 3.794 -6.414 18.577 1.00 97.50 191 MET A N 1
ATOM 1524 C CA . MET A 1 191 ? 3.298 -7.610 19.263 1.00 97.50 191 MET A CA 1
ATOM 1525 C C . MET A 1 191 ? 4.427 -8.598 19.581 1.00 97.50 191 MET A C 1
ATOM 1527 O O . MET A 1 191 ? 4.436 -9.189 20.656 1.00 97.50 191 MET A O 1
ATOM 1531 N N . SER A 1 192 ? 5.387 -8.782 18.671 1.00 96.56 192 SER A N 1
ATOM 1532 C CA . SER A 1 192 ? 6.504 -9.704 18.890 1.00 96.56 192 SER A CA 1
ATOM 1533 C C . SER A 1 192 ? 7.520 -9.202 19.919 1.00 96.56 192 SER A C 1
ATOM 1535 O O . SER A 1 192 ? 8.158 -10.027 20.572 1.00 96.56 192 SER A O 1
ATOM 1537 N N . LEU A 1 193 ? 7.718 -7.886 20.030 1.00 96.69 193 LEU A N 1
ATOM 1538 C CA . LEU A 1 193 ? 8.717 -7.277 20.919 1.00 96.69 193 LEU A CA 1
ATOM 1539 C C . LEU A 1 193 ? 8.140 -6.879 22.287 1.00 96.69 193 LEU A C 1
ATOM 1541 O O . LEU A 1 193 ? 8.858 -6.900 23.283 1.00 96.69 193 LEU A O 1
ATOM 1545 N N . HIS A 1 194 ? 6.846 -6.564 22.342 1.00 96.81 194 HIS A N 1
ATOM 1546 C CA . HIS A 1 194 ? 6.130 -6.048 23.512 1.00 96.81 194 HIS A CA 1
ATOM 1547 C C . HIS A 1 194 ? 4.822 -6.822 23.747 1.00 96.81 194 HIS A C 1
ATOM 1549 O O . HIS A 1 194 ? 3.743 -6.242 23.898 1.00 96.81 194 HIS A O 1
ATOM 1555 N N . ALA A 1 195 ? 4.907 -8.155 23.735 1.00 95.94 195 ALA A N 1
ATOM 1556 C CA . ALA A 1 195 ? 3.750 -9.049 23.815 1.00 95.94 195 ALA A CA 1
ATOM 1557 C C . ALA A 1 195 ? 2.895 -8.838 25.077 1.00 95.94 195 ALA A C 1
ATOM 1559 O O . ALA A 1 195 ? 1.672 -8.936 25.010 1.00 95.94 195 ALA A O 1
ATOM 1560 N N . ASP A 1 196 ? 3.520 -8.517 26.210 1.00 96.31 196 ASP A N 1
ATOM 1561 C CA . ASP A 1 196 ? 2.862 -8.234 27.488 1.00 96.31 196 ASP A CA 1
ATOM 1562 C C . ASP A 1 196 ? 2.027 -6.946 27.429 1.00 96.31 196 ASP A C 1
ATOM 1564 O O . ASP A 1 196 ? 0.868 -6.925 27.852 1.00 96.31 196 ASP A O 1
ATOM 1568 N N . VAL A 1 197 ? 2.584 -5.885 26.840 1.00 97.38 197 VAL A N 1
ATOM 1569 C CA . VAL A 1 197 ? 1.882 -4.616 26.613 1.00 97.38 197 VAL A CA 1
ATOM 1570 C C . VAL A 1 197 ? 0.738 -4.813 25.621 1.00 97.38 197 VAL A C 1
ATOM 1572 O O . VAL A 1 197 ? -0.374 -4.324 25.842 1.00 97.38 197 VAL A O 1
ATOM 1575 N N . PHE A 1 198 ? 0.988 -5.567 24.549 1.00 97.88 198 PHE A N 1
ATOM 1576 C CA . PHE A 1 198 ? -0.019 -5.878 23.543 1.00 97.88 198 PHE A CA 1
ATOM 1577 C C . PHE A 1 198 ? -1.183 -6.677 24.144 1.00 97.88 198 PHE A C 1
ATOM 1579 O O . PHE A 1 198 ? -2.332 -6.270 24.002 1.00 97.88 198 PHE A O 1
ATOM 1586 N N . GLU A 1 199 ? -0.915 -7.749 24.897 1.00 97.44 199 GLU A N 1
ATOM 1587 C CA . GLU A 1 199 ? -1.952 -8.556 25.559 1.00 97.44 199 GLU A CA 1
ATOM 1588 C C . GLU A 1 199 ? -2.729 -7.763 26.622 1.00 97.44 199 GLU A C 1
ATOM 1590 O O . GLU A 1 199 ? -3.936 -7.973 26.806 1.00 97.44 199 GLU A O 1
ATOM 1595 N N . LYS A 1 200 ? -2.063 -6.825 27.311 1.00 97.62 200 LYS A N 1
ATOM 1596 C CA . LYS A 1 200 ? -2.692 -5.947 28.304 1.00 97.62 200 LYS A CA 1
ATOM 1597 C C . LYS A 1 200 ? -3.754 -5.049 27.672 1.00 97.62 200 LYS A C 1
ATOM 1599 O O . LYS A 1 200 ? -4.864 -4.972 28.202 1.00 97.62 200 LYS A O 1
ATOM 1604 N N . TYR A 1 201 ? -3.426 -4.375 26.569 1.00 98.44 201 TYR A N 1
ATOM 1605 C CA . TYR A 1 201 ? -4.278 -3.321 26.009 1.00 98.44 201 TYR A CA 1
ATOM 1606 C C . TYR A 1 201 ? -5.144 -3.764 24.830 1.00 98.44 201 TYR A C 1
ATOM 1608 O O . TYR A 1 201 ? -6.228 -3.213 24.648 1.00 98.44 201 TYR A O 1
ATOM 1616 N N . VAL A 1 202 ? -4.718 -4.745 24.036 1.00 98.50 202 VAL A N 1
ATOM 1617 C CA . VAL A 1 202 ? -5.401 -5.141 22.798 1.00 98.50 202 VAL A CA 1
ATOM 1618 C C . VAL A 1 202 ? -6.350 -6.312 23.051 1.00 98.50 202 VAL A C 1
ATOM 1620 O O . VAL A 1 202 ? -6.043 -7.255 23.776 1.00 98.50 202 VAL A O 1
ATOM 1623 N N . LYS A 1 203 ? -7.547 -6.228 22.468 1.00 97.75 203 LYS A N 1
ATOM 1624 C CA . LYS A 1 203 ? -8.585 -7.266 22.477 1.00 97.75 203 LYS A CA 1
ATOM 1625 C C . LYS A 1 203 ? -8.553 -8.083 21.192 1.00 97.75 203 LYS A C 1
ATOM 1627 O O . LYS A 1 203 ? -8.479 -9.307 21.227 1.00 97.75 203 LYS A O 1
ATOM 1632 N N . ASN A 1 204 ? -8.631 -7.376 20.070 1.00 97.94 204 ASN A N 1
ATOM 1633 C CA . ASN A 1 204 ? -8.674 -7.937 18.731 1.00 97.94 204 ASN A CA 1
ATOM 1634 C C . ASN A 1 204 ? -7.688 -7.164 17.853 1.00 97.94 204 ASN A C 1
ATOM 1636 O O . ASN A 1 204 ? -7.590 -5.941 17.971 1.00 97.94 204 ASN A O 1
ATOM 1640 N N . TRP A 1 205 ? -7.015 -7.859 16.947 1.00 98.62 205 TRP A N 1
ATOM 1641 C CA . TRP A 1 205 ? -6.246 -7.257 15.868 1.00 98.62 205 TRP A CA 1
ATOM 1642 C C . TRP A 1 205 ? -6.784 -7.749 14.526 1.00 98.62 205 TRP A C 1
ATOM 1644 O O . TRP A 1 205 ? -6.858 -8.951 14.287 1.00 98.62 205 TRP A O 1
ATOM 1654 N N . ILE A 1 206 ? -7.179 -6.808 13.674 1.00 98.56 206 ILE A N 1
ATOM 1655 C CA . ILE A 1 206 ? -7.670 -7.042 12.321 1.00 98.56 206 ILE A CA 1
ATOM 1656 C C . ILE A 1 206 ? -6.638 -6.462 11.349 1.00 98.56 206 ILE A C 1
ATOM 1658 O O . ILE A 1 206 ? -6.449 -5.246 11.288 1.00 98.56 206 ILE A O 1
ATOM 1662 N N . ALA A 1 207 ? -5.951 -7.327 10.609 1.00 98.44 207 ALA A N 1
ATOM 1663 C CA . ALA A 1 207 ? -5.059 -6.921 9.531 1.00 98.44 207 ALA A CA 1
ATOM 1664 C C . ALA A 1 207 ? -5.817 -6.914 8.200 1.00 98.44 207 ALA A C 1
ATOM 1666 O O . ALA A 1 207 ? -6.509 -7.878 7.888 1.00 98.44 207 ALA A O 1
ATOM 1667 N N . ILE A 1 208 ? -5.685 -5.834 7.432 1.00 98.00 208 ILE A N 1
ATOM 1668 C CA . ILE A 1 208 ? -6.284 -5.663 6.108 1.00 98.00 208 ILE A CA 1
ATOM 1669 C C . ILE A 1 208 ? -5.151 -5.495 5.093 1.00 98.00 208 ILE A C 1
ATOM 1671 O O . ILE A 1 208 ? -4.319 -4.601 5.249 1.00 98.00 208 ILE A O 1
ATOM 1675 N N . ALA A 1 209 ? -5.112 -6.357 4.077 1.00 96.50 209 ALA A N 1
ATOM 1676 C CA . ALA A 1 209 ? -4.149 -6.334 2.975 1.00 96.50 209 ALA A CA 1
ATOM 1677 C C . ALA A 1 209 ? -2.672 -6.276 3.428 1.00 96.50 209 ALA A C 1
ATOM 1679 O O . ALA A 1 209 ? -1.839 -5.614 2.816 1.00 96.50 209 ALA A O 1
ATOM 1680 N N . ALA A 1 210 ? -2.326 -6.926 4.545 1.00 97.81 210 ALA A N 1
ATOM 1681 C CA . ALA A 1 210 ? -0.980 -6.846 5.110 1.00 97.81 210 ALA A CA 1
ATOM 1682 C C . ALA A 1 210 ? 0.024 -7.738 4.341 1.00 97.81 210 ALA A C 1
ATOM 1684 O O . ALA A 1 210 ? -0.189 -8.947 4.262 1.00 97.81 210 ALA A O 1
ATOM 1685 N N . PRO A 1 211 ? 1.148 -7.198 3.827 1.00 96.81 211 PRO A N 1
ATOM 1686 C CA . PRO A 1 211 ? 2.143 -7.963 3.069 1.00 96.81 211 PRO A CA 1
ATOM 1687 C C . PRO A 1 211 ? 3.095 -8.734 3.990 1.00 96.81 211 PRO A C 1
ATOM 1689 O O . PRO A 1 211 ? 4.260 -8.363 4.136 1.00 96.81 211 PRO A O 1
ATOM 1692 N N . PHE A 1 212 ? 2.624 -9.801 4.643 1.00 96.19 212 PHE A N 1
ATOM 1693 C CA . PHE A 1 212 ? 3.415 -10.512 5.659 1.00 96.19 212 PHE A CA 1
ATOM 1694 C C . PHE A 1 212 ? 4.734 -11.101 5.146 1.00 96.19 212 PHE A C 1
ATOM 1696 O O . PHE A 1 212 ? 5.669 -11.206 5.941 1.00 96.19 212 PHE A O 1
ATOM 1703 N N . GLN A 1 213 ? 4.827 -11.435 3.854 1.00 95.12 213 GLN A N 1
ATOM 1704 C CA . GLN A 1 213 ? 6.060 -11.897 3.197 1.00 95.12 213 GLN A CA 1
ATOM 1705 C C . GLN A 1 213 ? 6.604 -10.896 2.160 1.00 95.12 213 GLN A C 1
ATOM 1707 O O . GLN A 1 213 ? 7.540 -11.209 1.425 1.00 95.12 213 GLN A O 1
ATOM 1712 N N . GLY A 1 214 ? 6.055 -9.679 2.119 1.00 94.69 214 GLY A N 1
ATOM 1713 C CA . GLY A 1 214 ? 6.446 -8.623 1.184 1.00 94.69 214 GLY A CA 1
ATOM 1714 C C . GLY A 1 214 ? 5.606 -8.558 -0.098 1.00 94.69 214 GLY A C 1
ATOM 1715 O O . GLY A 1 214 ? 4.658 -9.320 -0.291 1.00 94.69 214 GLY A O 1
ATOM 1716 N N . ALA A 1 215 ? 5.955 -7.612 -0.967 1.00 94.62 215 ALA A N 1
ATOM 1717 C CA . ALA A 1 215 ? 5.311 -7.330 -2.253 1.00 94.62 215 ALA A CA 1
ATOM 1718 C C . ALA A 1 215 ? 6.377 -7.360 -3.373 1.00 94.62 215 ALA A C 1
ATOM 1720 O O . ALA A 1 215 ? 6.871 -6.311 -3.796 1.00 94.62 215 ALA A O 1
ATOM 1721 N N . PRO A 1 216 ? 6.813 -8.559 -3.805 1.00 89.56 216 PRO A N 1
ATOM 1722 C CA . PRO A 1 216 ? 8.080 -8.766 -4.508 1.00 89.56 216 PRO A CA 1
ATOM 1723 C C . PRO A 1 216 ? 8.228 -7.968 -5.811 1.00 89.56 216 PRO A C 1
ATOM 1725 O O . PRO A 1 216 ? 9.174 -7.190 -5.938 1.00 89.56 216 PRO A O 1
ATOM 1728 N N . GLY A 1 217 ? 7.304 -8.122 -6.766 1.00 85.06 217 GLY A N 1
ATOM 1729 C CA . GLY A 1 217 ? 7.428 -7.502 -8.090 1.00 85.06 217 GLY A CA 1
ATOM 1730 C C . GLY A 1 217 ? 7.349 -5.977 -8.034 1.00 85.06 217 GLY A C 1
ATOM 1731 O O . GLY A 1 217 ? 8.149 -5.278 -8.663 1.00 85.06 217 GLY A O 1
ATOM 1732 N N . TYR A 1 218 ? 6.430 -5.454 -7.221 1.00 86.00 218 TYR A N 1
ATOM 1733 C CA . TYR A 1 218 ? 6.249 -4.014 -7.064 1.00 86.00 218 TYR A CA 1
ATOM 1734 C C . TYR A 1 218 ? 7.475 -3.362 -6.402 1.00 86.00 218 TYR A C 1
ATOM 1736 O O . TYR A 1 218 ? 8.017 -2.374 -6.911 1.00 86.00 218 TYR A O 1
ATOM 1744 N N . VAL A 1 219 ? 7.995 -3.964 -5.326 1.00 91.81 219 VAL A N 1
ATOM 1745 C CA . VAL A 1 219 ? 9.169 -3.451 -4.600 1.00 91.81 219 VAL A CA 1
ATOM 1746 C C . VAL A 1 219 ? 10.451 -3.573 -5.428 1.00 91.81 219 VAL A C 1
ATOM 1748 O O . VAL A 1 219 ? 11.237 -2.627 -5.460 1.00 91.81 219 VAL A O 1
ATOM 1751 N N . ALA A 1 220 ? 10.650 -4.667 -6.170 1.00 92.00 220 ALA A N 1
ATOM 1752 C CA . ALA A 1 220 ? 11.805 -4.811 -7.061 1.00 92.00 220 ALA A CA 1
ATOM 1753 C C . ALA A 1 220 ? 11.848 -3.700 -8.125 1.00 92.00 220 ALA A C 1
ATOM 1755 O O . ALA A 1 220 ? 12.887 -3.069 -8.328 1.00 92.00 220 ALA A O 1
ATOM 1756 N N . SER A 1 221 ? 10.705 -3.392 -8.750 1.00 88.88 221 SER A N 1
ATOM 1757 C CA . SER A 1 221 ? 10.632 -2.285 -9.713 1.00 88.88 221 SER A CA 1
ATOM 1758 C C . SER A 1 221 ? 10.801 -0.907 -9.065 1.00 88.88 221 SER A C 1
ATOM 1760 O O . SER A 1 221 ? 11.376 -0.009 -9.679 1.00 88.88 221 SER A O 1
ATOM 1762 N N . THR A 1 222 ? 10.400 -0.753 -7.798 1.00 90.62 222 THR A N 1
ATOM 1763 C CA . THR A 1 222 ? 10.620 0.480 -7.027 1.00 90.62 222 THR A CA 1
ATOM 1764 C C . THR A 1 222 ? 12.110 0.772 -6.853 1.00 90.62 222 THR A C 1
ATOM 1766 O O . THR A 1 222 ? 12.514 1.921 -7.020 1.00 90.62 222 THR A O 1
ATOM 1769 N N . PHE A 1 223 ? 12.937 -0.247 -6.595 1.00 92.62 223 PHE A N 1
ATOM 1770 C CA . PHE A 1 223 ? 14.393 -0.089 -6.482 1.00 92.62 223 PHE A CA 1
ATOM 1771 C C . PHE A 1 223 ? 15.086 0.232 -7.808 1.00 92.62 223 PHE A C 1
ATOM 1773 O O . PHE A 1 223 ? 16.128 0.870 -7.801 1.00 92.62 223 PHE A O 1
ATOM 1780 N N . LEU A 1 224 ? 14.552 -0.203 -8.950 1.00 90.44 224 LEU A N 1
ATOM 1781 C CA . LEU A 1 224 ? 15.227 -0.014 -10.239 1.00 90.44 224 LEU A CA 1
ATOM 1782 C C . LEU A 1 224 ? 14.717 1.210 -11.008 1.00 90.44 224 LEU A C 1
ATOM 1784 O O . LEU A 1 224 ? 15.509 1.936 -11.605 1.00 90.44 224 LEU A O 1
ATOM 1788 N N . ASN A 1 225 ? 13.410 1.469 -10.990 1.00 87.94 225 ASN A N 1
ATOM 1789 C CA . ASN A 1 225 ? 12.771 2.525 -11.784 1.00 87.94 225 ASN A CA 1
ATOM 1790 C C . ASN A 1 225 ? 12.180 3.661 -10.940 1.00 87.94 225 ASN A C 1
ATOM 1792 O O . ASN A 1 225 ? 11.789 4.697 -11.490 1.00 87.94 225 ASN A O 1
ATOM 1796 N N . GLY A 1 226 ? 12.099 3.483 -9.620 1.00 84.12 226 GLY A N 1
ATOM 1797 C CA . GLY A 1 226 ? 11.293 4.334 -8.755 1.00 84.12 226 GLY A CA 1
ATOM 1798 C C . GLY A 1 226 ? 9.800 4.050 -8.873 1.00 84.12 226 GLY A C 1
ATOM 1799 O O . GLY A 1 226 ? 9.355 3.221 -9.664 1.00 84.12 226 GLY A O 1
ATOM 1800 N N . MET A 1 227 ? 9.009 4.779 -8.092 1.00 77.44 227 MET A N 1
ATOM 1801 C CA . MET A 1 227 ? 7.556 4.614 -8.060 1.00 77.44 227 MET A CA 1
ATOM 1802 C C . MET A 1 227 ? 6.829 5.954 -8.106 1.00 77.44 227 MET A C 1
ATOM 1804 O O . MET A 1 227 ? 7.383 6.989 -7.735 1.00 77.44 227 MET A O 1
ATOM 1808 N N . SER A 1 228 ? 5.573 5.929 -8.545 1.00 65.31 228 SER A N 1
ATOM 1809 C CA . SER A 1 228 ? 4.645 7.050 -8.407 1.00 65.31 228 SER A CA 1
ATOM 1810 C C . SER A 1 228 ? 3.341 6.534 -7.808 1.00 65.31 228 SER A C 1
ATOM 1812 O O . SER A 1 228 ? 2.875 5.469 -8.196 1.00 65.31 228 SER A O 1
ATOM 1814 N N . PHE A 1 229 ? 2.783 7.279 -6.854 1.00 56.81 229 PHE A N 1
ATOM 1815 C CA . PHE A 1 229 ? 1.531 6.936 -6.163 1.00 56.81 229 PHE A CA 1
ATOM 1816 C C . PHE A 1 229 ? 0.282 7.474 -6.876 1.00 56.81 229 PHE A C 1
ATOM 1818 O O . PHE A 1 229 ? -0.828 7.354 -6.366 1.00 56.81 229 PHE A O 1
ATOM 1825 N N . VAL A 1 230 ? 0.479 8.113 -8.025 1.00 47.81 230 VAL A N 1
ATOM 1826 C CA . VAL A 1 230 ? -0.569 8.687 -8.863 1.00 47.81 230 VAL A CA 1
ATOM 1827 C C . VAL A 1 230 ? -0.346 8.145 -10.269 1.00 47.81 230 VAL A C 1
ATOM 1829 O O . VAL A 1 230 ? 0.801 7.931 -10.650 1.00 47.81 230 VAL A O 1
ATOM 1832 N N . GLU A 1 231 ? -1.397 7.887 -11.039 1.00 37.78 231 GLU A N 1
ATOM 1833 C CA . GLU A 1 231 ? -1.298 7.394 -12.417 1.00 37.78 231 GLU A CA 1
ATOM 1834 C C . GLU A 1 231 ? -1.821 8.433 -13.418 1.00 37.78 231 GLU A C 1
ATOM 1836 O O . GLU A 1 231 ? -2.731 9.200 -13.121 1.00 37.78 231 GLU A O 1
ATOM 1841 N N . GLY A 1 232 ? -1.234 8.483 -14.617 1.00 39.47 232 GLY A N 1
ATOM 1842 C CA . GLY A 1 232 ? -1.617 9.438 -15.665 1.00 39.47 232 GLY A CA 1
ATOM 1843 C C . GLY A 1 232 ? -1.033 10.850 -15.498 1.00 39.47 232 GLY A C 1
ATOM 1844 O O . GLY A 1 232 ? -0.039 11.061 -14.810 1.00 39.47 232 GLY A O 1
ATOM 1845 N N . TRP A 1 233 ? -1.647 11.830 -16.164 1.00 29.28 233 TRP A N 1
ATOM 1846 C CA . TRP A 1 233 ? -1.298 13.260 -16.183 1.00 29.28 233 TRP A CA 1
ATOM 1847 C C . TRP A 1 233 ? -1.038 13.921 -14.819 1.00 29.28 233 TRP A C 1
ATOM 1849 O O . TRP A 1 233 ? -0.183 14.806 -14.726 1.00 29.28 233 TRP A O 1
ATOM 1859 N N . GLU A 1 234 ? -1.704 13.475 -13.755 1.00 39.78 234 GLU A N 1
ATOM 1860 C CA . GLU A 1 234 ? -1.502 13.972 -12.390 1.00 39.78 234 GLU A CA 1
ATOM 1861 C C . GLU A 1 234 ? -0.095 13.649 -11.836 1.00 39.78 234 GLU A C 1
ATOM 1863 O O . GLU A 1 234 ? 0.409 14.380 -10.980 1.00 39.78 234 GLU A O 1
ATOM 1868 N N . GLN A 1 235 ? 0.612 12.647 -12.391 1.00 46.22 235 GLN A N 1
ATOM 1869 C CA . GLN A 1 235 ? 2.025 12.366 -12.077 1.00 46.22 235 GLN A CA 1
ATOM 1870 C C . GLN A 1 235 ? 2.939 13.569 -12.327 1.00 46.22 235 GLN A C 1
ATOM 1872 O O . GLN A 1 235 ? 3.937 13.728 -11.627 1.00 46.22 235 GLN A O 1
ATOM 1877 N N . ASN A 1 236 ? 2.596 14.430 -13.293 1.00 42.00 236 ASN A N 1
ATOM 1878 C CA . ASN A 1 236 ? 3.377 15.628 -13.614 1.00 42.00 236 ASN A CA 1
ATOM 1879 C C . ASN A 1 236 ? 3.279 16.708 -12.530 1.00 42.00 236 ASN A C 1
ATOM 1881 O O . ASN A 1 236 ? 4.152 17.569 -12.432 1.00 42.00 236 ASN A O 1
ATOM 1885 N N . PHE A 1 237 ? 2.213 16.671 -11.729 1.00 44.09 237 PHE A N 1
ATOM 1886 C CA . PHE A 1 237 ? 2.022 17.560 -10.586 1.00 44.09 237 PHE A CA 1
ATOM 1887 C C . PHE A 1 237 ? 2.479 16.905 -9.277 1.00 44.09 237 PHE A C 1
ATOM 1889 O O . PHE A 1 237 ? 2.754 17.611 -8.310 1.00 44.09 237 PHE A O 1
ATOM 1896 N N . PHE A 1 238 ? 2.614 15.577 -9.258 1.00 66.94 238 PHE A N 1
ATOM 1897 C CA . PHE A 1 238 ? 3.094 14.807 -8.117 1.00 66.94 238 PHE A CA 1
ATOM 1898 C C . PHE A 1 238 ? 4.630 14.652 -8.098 1.00 66.94 238 PHE A C 1
ATOM 1900 O O . PHE A 1 238 ? 5.362 15.303 -8.843 1.00 66.94 238 PHE A O 1
ATOM 1907 N N . ILE A 1 239 ? 5.156 13.837 -7.179 1.00 74.12 239 ILE A N 1
ATOM 1908 C CA . ILE A 1 239 ? 6.598 13.570 -7.073 1.00 74.12 239 ILE A CA 1
ATOM 1909 C C . ILE A 1 239 ? 7.036 12.695 -8.251 1.00 74.12 239 ILE A C 1
ATOM 1911 O O . ILE A 1 239 ? 6.429 11.653 -8.513 1.00 74.12 239 ILE A O 1
ATOM 1915 N N . SER A 1 240 ? 8.113 13.091 -8.940 1.00 81.88 240 SER A N 1
ATOM 1916 C CA . SER A 1 240 ? 8.641 12.293 -10.050 1.00 81.88 240 SER A CA 1
ATOM 1917 C C . SER A 1 240 ? 9.128 10.921 -9.566 1.00 81.88 240 SER A C 1
ATOM 1919 O O . SER A 1 240 ? 9.654 10.802 -8.456 1.00 81.88 240 SER A O 1
ATOM 1921 N N . LYS A 1 241 ? 9.018 9.886 -10.416 1.00 82.88 241 LYS A N 1
ATOM 1922 C CA . LYS A 1 241 ? 9.445 8.513 -10.071 1.00 82.88 241 LYS A CA 1
ATOM 1923 C C . LYS A 1 241 ? 10.870 8.467 -9.525 1.00 82.88 241 LYS A C 1
ATOM 1925 O O . LYS A 1 241 ? 11.134 7.793 -8.534 1.00 82.88 241 LYS A O 1
ATOM 1930 N N . TRP A 1 242 ? 11.777 9.235 -10.129 1.00 87.00 242 TRP A N 1
ATOM 1931 C CA . TRP A 1 242 ? 13.172 9.272 -9.706 1.00 87.00 242 TRP A CA 1
ATOM 1932 C C . TRP A 1 242 ? 13.398 10.089 -8.428 1.00 87.00 242 TRP A C 1
ATOM 1934 O O . TRP A 1 242 ? 14.174 9.663 -7.580 1.00 87.00 242 TRP A O 1
ATOM 1944 N N . SER A 1 243 ? 12.708 11.220 -8.229 1.00 88.56 243 SER A N 1
ATOM 1945 C CA . SER A 1 243 ? 12.762 11.935 -6.941 1.00 88.56 243 SER A CA 1
ATOM 1946 C C . SER A 1 243 ? 12.259 11.056 -5.798 1.00 88.56 243 SER A C 1
ATOM 1948 O O . SER A 1 243 ? 12.859 11.058 -4.723 1.00 88.56 243 SER A O 1
ATOM 1950 N N . MET A 1 244 ? 11.191 10.290 -6.040 1.00 89.19 244 MET A N 1
ATOM 1951 C CA . MET A 1 244 ? 10.655 9.322 -5.088 1.00 89.19 244 MET A CA 1
ATOM 1952 C C . MET A 1 244 ? 11.638 8.169 -4.855 1.00 89.19 244 MET A C 1
ATOM 1954 O O . MET A 1 244 ? 11.898 7.821 -3.711 1.00 89.19 244 MET A O 1
ATOM 1958 N N . HIS A 1 245 ? 12.266 7.636 -5.907 1.00 92.62 245 HIS A N 1
ATOM 1959 C CA . HIS A 1 245 ? 13.331 6.636 -5.777 1.00 92.62 245 HIS A CA 1
ATOM 1960 C C . HIS A 1 245 ? 14.430 7.087 -4.802 1.00 92.62 245 HIS A C 1
ATOM 1962 O O . HIS A 1 245 ? 14.781 6.341 -3.893 1.00 92.62 245 HIS A O 1
ATOM 1968 N N . GLN A 1 246 ? 14.934 8.322 -4.943 1.00 91.81 246 GLN A N 1
ATOM 1969 C CA . GLN A 1 246 ? 15.991 8.841 -4.060 1.00 91.81 246 GLN A CA 1
ATOM 1970 C C . GLN A 1 246 ? 15.556 8.957 -2.590 1.00 91.81 246 GLN A C 1
ATOM 1972 O O . GLN A 1 246 ? 16.397 8.910 -1.701 1.00 91.81 246 GLN A O 1
ATOM 1977 N N . LEU A 1 247 ? 14.256 9.104 -2.316 1.00 92.44 247 LEU A N 1
ATOM 1978 C CA . LEU A 1 247 ? 13.726 9.014 -0.956 1.00 92.44 247 LEU A CA 1
ATOM 1979 C C . LEU A 1 247 ? 13.706 7.559 -0.472 1.00 92.44 247 LEU A C 1
ATOM 1981 O O . LEU A 1 247 ? 14.208 7.243 0.605 1.00 92.44 247 LEU A O 1
ATOM 1985 N N . LEU A 1 248 ? 13.103 6.681 -1.269 1.00 92.56 248 LEU A N 1
ATOM 1986 C CA . LEU A 1 248 ? 12.774 5.311 -0.881 1.00 92.56 248 LEU A CA 1
ATOM 1987 C C . LEU A 1 248 ? 13.998 4.404 -0.738 1.00 92.56 248 LEU A C 1
ATOM 1989 O O . LEU A 1 248 ? 13.980 3.507 0.102 1.00 92.56 248 LEU A O 1
ATOM 1993 N N . ILE A 1 249 ? 15.072 4.666 -1.489 1.00 94.31 249 ILE A N 1
ATOM 1994 C CA . ILE A 1 249 ? 16.326 3.900 -1.405 1.00 94.31 249 ILE A CA 1
ATOM 1995 C C . ILE A 1 249 ? 16.988 3.988 -0.017 1.00 94.31 249 ILE A C 1
ATOM 1997 O O . ILE A 1 249 ? 17.734 3.088 0.363 1.00 94.31 249 ILE A O 1
ATOM 2001 N N . GLU A 1 250 ? 16.655 5.020 0.766 1.00 95.44 250 GLU A N 1
ATOM 2002 C CA . GLU A 1 250 ? 17.130 5.256 2.138 1.00 95.44 250 GLU A CA 1
ATOM 2003 C C . GLU A 1 250 ? 16.042 5.005 3.207 1.00 95.44 250 GLU A C 1
ATOM 2005 O O . GLU A 1 250 ? 16.205 5.383 4.371 1.00 95.44 250 GLU A O 1
ATOM 2010 N N . CYS A 1 251 ? 14.916 4.381 2.838 1.00 95.56 251 CYS A N 1
ATOM 2011 C CA . CYS A 1 251 ? 13.808 4.065 3.745 1.00 95.56 251 CYS A CA 1
ATOM 2012 C C . CYS A 1 251 ? 13.803 2.572 4.129 1.00 95.56 251 CYS A C 1
ATOM 2014 O O . CYS A 1 251 ? 13.428 1.742 3.297 1.00 95.56 251 CYS A O 1
ATOM 2016 N N . PRO A 1 252 ? 14.128 2.195 5.383 1.00 96.38 252 PRO A N 1
ATOM 2017 C CA . PRO A 1 252 ? 14.042 0.813 5.856 1.00 96.38 252 PRO A CA 1
ATOM 2018 C C . PRO A 1 252 ? 12.704 0.121 5.625 1.00 96.38 252 PRO A C 1
ATOM 2020 O O . PRO A 1 252 ? 12.681 -1.080 5.366 1.00 96.38 252 PRO A O 1
ATOM 2023 N N . SER A 1 253 ? 11.603 0.868 5.657 1.00 95.12 253 SER A N 1
ATOM 2024 C CA . SER A 1 253 ? 10.268 0.346 5.364 1.00 95.12 253 SER A CA 1
ATOM 2025 C C . SER A 1 253 ? 10.165 -0.343 4.002 1.00 95.12 253 SER A C 1
ATOM 2027 O O . SER A 1 253 ? 9.534 -1.389 3.893 1.00 95.12 253 SER A O 1
ATOM 2029 N N . VAL A 1 254 ? 10.821 0.188 2.968 1.00 95.25 254 VAL A N 1
ATOM 2030 C CA . VAL A 1 254 ? 10.780 -0.374 1.608 1.00 95.25 254 VAL A CA 1
ATOM 2031 C C . VAL A 1 254 ? 11.561 -1.685 1.536 1.00 95.25 254 VAL A C 1
ATOM 2033 O O . VAL A 1 254 ? 11.108 -2.650 0.923 1.00 95.25 254 VAL A O 1
ATOM 2036 N N . TYR A 1 255 ? 12.700 -1.763 2.228 1.00 96.12 255 TYR A N 1
ATOM 2037 C CA . TYR A 1 255 ? 13.494 -2.992 2.318 1.00 96.12 255 TYR A CA 1
ATOM 2038 C C . TYR A 1 255 ? 12.751 -4.082 3.091 1.00 96.12 255 TYR A C 1
ATOM 2040 O O . TYR A 1 255 ? 12.853 -5.257 2.740 1.00 96.12 255 TYR A O 1
ATOM 2048 N N . GLU A 1 256 ? 11.974 -3.709 4.111 1.00 95.75 256 GLU A N 1
ATOM 2049 C CA . GLU A 1 256 ? 11.116 -4.624 4.873 1.00 95.75 256 GLU A CA 1
ATOM 2050 C C . GLU A 1 256 ? 9.947 -5.178 4.038 1.00 95.75 256 GLU A C 1
ATOM 2052 O O . GLU A 1 256 ? 9.444 -6.254 4.355 1.00 95.75 256 GLU A O 1
ATOM 2057 N N . LEU A 1 257 ? 9.576 -4.513 2.937 1.00 95.69 257 LEU A N 1
ATOM 2058 C CA . LEU A 1 257 ? 8.562 -4.971 1.981 1.00 95.69 257 LEU A CA 1
ATOM 2059 C C . LEU A 1 257 ? 9.122 -5.829 0.832 1.00 95.69 257 LEU A C 1
ATOM 2061 O O . LEU A 1 257 ? 8.331 -6.368 0.055 1.00 95.69 257 LEU A O 1
ATOM 2065 N N . MET A 1 258 ? 10.447 -5.989 0.700 1.00 94.94 258 MET A N 1
ATOM 2066 C CA . MET A 1 258 ? 11.006 -6.924 -0.292 1.00 94.94 258 MET A CA 1
ATOM 2067 C C . MET A 1 258 ? 10.542 -8.354 -0.005 1.00 94.94 258 MET A C 1
ATOM 2069 O O . MET A 1 258 ? 10.229 -8.688 1.143 1.00 94.94 258 MET A O 1
ATOM 2073 N N . ALA A 1 259 ? 10.578 -9.196 -1.041 1.00 91.25 259 ALA A N 1
ATOM 2074 C CA . ALA A 1 259 ? 10.322 -10.626 -0.927 1.00 91.25 259 ALA A CA 1
ATOM 2075 C C . ALA A 1 259 ? 11.092 -11.222 0.260 1.00 91.25 259 ALA A C 1
ATOM 2077 O O . ALA A 1 259 ? 12.304 -11.017 0.396 1.00 91.25 259 ALA A O 1
ATOM 2078 N N . CYS A 1 260 ? 10.391 -11.942 1.130 1.00 84.88 260 CYS A N 1
ATOM 2079 C CA . CYS A 1 260 ? 11.036 -12.666 2.210 1.00 84.88 260 CYS A CA 1
ATOM 2080 C C . CYS A 1 260 ? 11.977 -13.729 1.623 1.00 84.88 260 CYS A C 1
ATOM 2082 O O . CYS A 1 260 ? 11.546 -14.584 0.850 1.00 84.88 260 CYS A O 1
ATOM 2084 N N . LEU A 1 261 ? 13.265 -13.629 1.967 1.00 79.56 261 LEU A N 1
ATOM 2085 C CA . LEU A 1 261 ? 14.332 -14.476 1.420 1.00 79.56 261 LEU A CA 1
ATOM 2086 C C . LEU A 1 261 ? 14.260 -15.921 1.929 1.00 79.56 261 LEU A C 1
ATOM 2088 O O . LEU A 1 261 ? 14.688 -16.831 1.232 1.00 79.56 261 LEU A O 1
ATOM 2092 N N . ASP A 1 262 ? 13.720 -16.101 3.136 1.00 77.75 262 ASP A N 1
ATOM 2093 C CA . ASP A 1 262 ? 13.637 -17.384 3.842 1.00 77.75 262 ASP A CA 1
ATOM 2094 C C . ASP A 1 262 ? 12.223 -17.995 3.776 1.00 77.75 262 ASP A C 1
ATOM 2096 O O . ASP A 1 262 ? 11.904 -18.904 4.541 1.00 77.75 262 ASP A O 1
ATOM 2100 N N . PHE A 1 263 ? 11.338 -17.441 2.941 1.00 85.56 263 PHE A N 1
ATOM 2101 C CA . PHE A 1 263 ? 9.977 -17.942 2.772 1.00 85.56 263 PHE A CA 1
ATOM 2102 C C . PHE A 1 263 ? 9.901 -18.885 1.572 1.00 85.56 263 PHE A C 1
ATOM 2104 O O . PHE A 1 263 ? 10.371 -18.552 0.483 1.00 85.56 263 PHE A O 1
ATOM 2111 N N . ASP A 1 264 ? 9.276 -20.040 1.779 1.00 86.25 264 ASP A N 1
ATOM 2112 C CA . ASP A 1 264 ? 9.042 -21.039 0.741 1.00 86.25 264 ASP A CA 1
ATOM 2113 C C . ASP A 1 264 ? 7.830 -20.626 -0.105 1.00 86.25 264 ASP A C 1
ATOM 2115 O O . ASP A 1 264 ? 6.700 -21.029 0.169 1.00 86.25 264 ASP A O 1
ATOM 2119 N N . TRP A 1 265 ? 8.071 -19.775 -1.104 1.00 84.94 265 TRP A N 1
ATOM 2120 C CA . TRP A 1 265 ? 7.046 -19.351 -2.056 1.00 84.94 265 TRP A CA 1
ATOM 2121 C C . TRP A 1 265 ? 6.592 -20.521 -2.946 1.00 84.94 265 TRP A C 1
ATOM 2123 O O . TRP A 1 265 ? 7.426 -21.279 -3.444 1.00 84.94 265 TRP A O 1
ATOM 2133 N N . GLU A 1 266 ? 5.292 -20.621 -3.228 1.00 79.94 266 GLU A N 1
ATOM 2134 C CA . GLU A 1 266 ? 4.713 -21.572 -4.188 1.00 79.94 266 GLU A CA 1
ATOM 2135 C C . GLU A 1 266 ? 5.350 -21.397 -5.572 1.00 79.94 266 GLU A C 1
ATOM 2137 O O . GLU A 1 266 ? 5.716 -22.370 -6.242 1.00 79.94 266 GLU A O 1
ATOM 2142 N N . HIS A 1 267 ? 5.548 -20.135 -5.950 1.00 80.12 267 HIS A N 1
ATOM 2143 C CA . HIS A 1 267 ? 6.370 -19.722 -7.073 1.00 80.12 267 HIS A CA 1
ATOM 2144 C C . HIS A 1 267 ? 7.407 -18.727 -6.573 1.00 80.12 267 HIS A C 1
ATOM 2146 O O . HIS A 1 267 ? 7.056 -17.696 -6.017 1.00 80.12 267 HIS A O 1
ATOM 2152 N N . ILE A 1 268 ? 8.693 -18.999 -6.787 1.00 87.44 268 ILE A N 1
ATOM 2153 C CA . ILE A 1 268 ? 9.752 -18.084 -6.346 1.00 87.44 268 ILE A CA 1
ATOM 2154 C C . ILE A 1 268 ? 9.654 -16.778 -7.153 1.00 87.44 268 ILE A C 1
ATOM 2156 O O . ILE A 1 268 ? 9.677 -16.837 -8.384 1.00 87.44 268 ILE A O 1
ATOM 2160 N N . PRO A 1 269 ? 9.560 -15.595 -6.515 1.00 90.75 269 PRO A N 1
ATOM 2161 C CA . PRO A 1 269 ? 9.566 -14.333 -7.239 1.00 90.75 269 PRO A CA 1
ATOM 2162 C C . PRO A 1 269 ? 10.943 -14.061 -7.843 1.00 90.75 269 PRO A C 1
ATOM 2164 O O . PRO A 1 269 ? 11.951 -14.063 -7.137 1.00 90.75 269 PRO A O 1
ATOM 2167 N N . LEU A 1 270 ? 10.983 -13.803 -9.149 1.00 89.88 270 LEU A N 1
ATOM 2168 C CA . LEU A 1 270 ? 12.220 -13.606 -9.902 1.00 89.88 270 LEU A CA 1
ATOM 2169 C C . LEU A 1 270 ? 12.381 -12.154 -10.368 1.00 89.88 270 LEU A C 1
ATOM 2171 O O . LEU A 1 270 ? 11.423 -11.482 -10.761 1.00 89.88 270 LEU A O 1
ATOM 2175 N N . LEU A 1 271 ? 13.628 -11.689 -10.368 1.00 93.31 271 LEU A N 1
ATOM 2176 C CA . LEU A 1 271 ? 14.069 -10.560 -11.179 1.00 93.31 271 LEU A CA 1
ATOM 2177 C C . LEU A 1 271 ? 14.664 -11.128 -12.465 1.00 93.31 271 LEU A C 1
ATOM 2179 O O . LEU A 1 271 ? 15.670 -11.826 -12.425 1.00 93.31 271 LEU A O 1
ATOM 2183 N N . GLU A 1 272 ? 14.056 -10.838 -13.604 1.00 89.50 272 GLU A N 1
ATOM 2184 C CA . GLU A 1 272 ? 14.500 -11.328 -14.902 1.00 89.50 272 GLU A CA 1
ATOM 2185 C C . GLU A 1 272 ? 15.046 -10.189 -15.763 1.00 89.50 272 GLU A C 1
ATOM 2187 O O . GLU A 1 272 ? 14.484 -9.094 -15.818 1.00 89.50 272 GLU A O 1
ATOM 2192 N N . VAL A 1 273 ? 16.146 -10.436 -16.469 1.00 90.81 273 VAL A N 1
ATOM 2193 C CA . VAL A 1 273 ? 16.780 -9.445 -17.338 1.00 90.81 273 VAL A CA 1
ATOM 2194 C C . VAL A 1 273 ? 17.220 -10.108 -18.637 1.00 90.81 273 VAL A C 1
ATOM 2196 O O . VAL A 1 273 ? 18.024 -11.038 -18.639 1.00 90.81 273 VAL A O 1
ATOM 2199 N N . TRP A 1 274 ? 16.731 -9.603 -19.767 1.00 87.56 274 TRP A N 1
ATOM 2200 C CA . TRP A 1 274 ? 17.250 -9.966 -21.083 1.00 87.56 274 TRP A CA 1
ATOM 2201 C C . TRP A 1 274 ? 18.616 -9.323 -21.285 1.00 87.56 274 TRP A C 1
ATOM 2203 O O . TRP A 1 274 ? 18.729 -8.101 -21.287 1.00 87.56 274 TRP A O 1
ATOM 2213 N N . ARG A 1 275 ? 19.659 -10.131 -21.459 1.00 87.94 275 ARG A N 1
ATOM 2214 C CA . ARG A 1 275 ? 21.057 -9.689 -21.504 1.00 87.94 275 ARG A CA 1
ATOM 2215 C C . ARG A 1 275 ? 21.706 -10.094 -22.815 1.00 87.94 275 ARG A C 1
ATOM 2217 O O . ARG A 1 275 ? 21.484 -11.190 -23.326 1.00 87.94 275 ARG A O 1
ATOM 2224 N N . GLU A 1 276 ? 22.528 -9.199 -23.349 1.00 85.00 276 GLU A N 1
ATOM 2225 C CA . GLU A 1 276 ? 23.359 -9.466 -24.521 1.00 85.00 276 GLU A CA 1
ATOM 2226 C C . GLU A 1 276 ? 24.674 -10.122 -24.065 1.00 85.00 276 GLU A C 1
ATOM 2228 O O . GLU A 1 276 ? 25.465 -9.504 -23.350 1.00 85.00 276 GLU A O 1
ATOM 2233 N N . LYS A 1 277 ? 24.913 -11.380 -24.452 1.00 81.25 277 LYS A N 1
ATOM 2234 C CA . LYS A 1 277 ? 26.164 -12.108 -24.191 1.00 81.25 277 LYS A CA 1
ATOM 2235 C C . LYS A 1 277 ? 26.922 -12.349 -25.484 1.00 81.25 277 LYS A C 1
ATOM 2237 O O . LYS A 1 277 ? 26.361 -12.826 -26.463 1.00 81.25 277 LYS A O 1
ATOM 2242 N N . LEU A 1 278 ? 28.221 -12.074 -25.463 1.00 76.44 278 LEU A N 1
ATOM 2243 C CA . LEU A 1 278 ? 29.127 -12.435 -26.549 1.00 76.44 278 LEU A CA 1
ATOM 2244 C C . LEU A 1 278 ? 29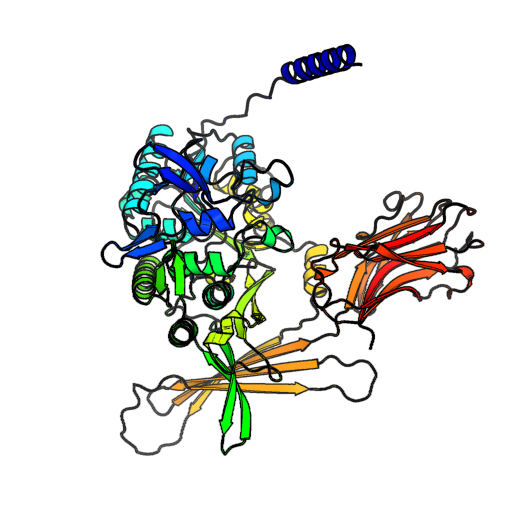.663 -13.844 -26.291 1.00 76.44 278 LEU A C 1
ATOM 2246 O O . LEU A 1 278 ? 30.446 -14.044 -25.364 1.00 76.44 278 LEU A O 1
ATOM 2250 N N . VAL A 1 279 ? 29.242 -14.809 -27.107 1.00 73.94 279 VAL A N 1
ATOM 2251 C CA . VAL A 1 279 ? 29.789 -16.173 -27.116 1.00 73.94 279 VAL A CA 1
ATOM 2252 C C . VAL A 1 279 ? 30.458 -16.379 -28.469 1.00 73.94 279 VAL A C 1
ATOM 2254 O O . VAL A 1 279 ? 29.835 -16.171 -29.507 1.00 73.94 279 VAL A O 1
ATOM 2257 N N . ASP A 1 280 ? 31.753 -16.698 -28.467 1.00 70.50 280 ASP A N 1
ATOM 2258 C CA . ASP A 1 280 ? 32.559 -16.926 -29.678 1.00 70.50 280 ASP A CA 1
ATOM 2259 C C . ASP A 1 280 ? 32.504 -15.788 -30.720 1.00 70.50 280 ASP A C 1
ATOM 2261 O O . ASP A 1 280 ? 32.592 -16.006 -31.927 1.00 70.50 280 ASP A O 1
ATOM 2265 N N . GLY A 1 281 ? 32.354 -14.542 -30.255 1.00 70.50 281 GLY A N 1
ATOM 2266 C CA . GLY A 1 281 ? 32.267 -13.350 -31.107 1.00 70.50 281 GLY A CA 1
ATOM 2267 C C . GLY A 1 281 ? 30.876 -13.069 -31.689 1.00 70.50 281 GLY A C 1
ATOM 2268 O O . GLY A 1 281 ? 30.695 -12.023 -32.310 1.00 70.50 281 GLY A O 1
ATOM 2269 N N . ASN A 1 282 ? 29.892 -13.939 -31.445 1.00 71.81 282 ASN A N 1
ATOM 2270 C CA . ASN A 1 282 ? 28.496 -13.726 -31.815 1.00 71.81 282 ASN A CA 1
ATOM 2271 C C . ASN A 1 282 ? 27.687 -13.225 -30.615 1.00 71.81 282 ASN A C 1
ATOM 2273 O O . ASN A 1 282 ? 27.849 -13.692 -29.486 1.00 71.81 282 ASN A O 1
ATOM 2277 N N . SER A 1 283 ? 26.810 -12.255 -30.869 1.00 78.50 283 SER A N 1
ATOM 2278 C CA . SER A 1 283 ? 25.879 -11.744 -29.867 1.00 78.50 283 SER A CA 1
ATOM 2279 C C . SER A 1 283 ? 24.690 -12.694 -29.725 1.00 78.50 283 SER A C 1
ATOM 2281 O O . SER A 1 283 ? 23.990 -12.980 -30.698 1.00 78.50 283 SER A O 1
ATOM 2283 N N . HIS A 1 284 ? 24.472 -13.181 -28.507 1.00 82.12 284 HIS A N 1
ATOM 2284 C CA . HIS A 1 284 ? 23.337 -14.003 -28.119 1.00 82.12 284 HIS A CA 1
ATOM 2285 C C . HIS A 1 284 ? 22.547 -13.290 -27.027 1.00 82.12 284 HIS A C 1
ATOM 2287 O O . HIS A 1 284 ? 23.101 -12.861 -26.015 1.00 82.12 284 HIS A O 1
ATOM 2293 N N . VAL A 1 285 ? 21.237 -13.187 -27.223 1.00 85.19 285 VAL A N 1
ATOM 2294 C CA . VAL A 1 285 ? 20.329 -12.604 -26.237 1.00 85.19 285 VAL A CA 1
ATOM 2295 C C . VAL A 1 285 ? 19.780 -13.723 -25.359 1.00 85.19 285 VAL A C 1
ATOM 2297 O O . VAL A 1 285 ? 19.170 -14.664 -25.864 1.00 85.19 285 VAL A O 1
ATOM 2300 N N . VAL A 1 286 ? 20.029 -13.636 -24.054 1.00 85.50 286 VAL A N 1
ATOM 2301 C CA . VAL A 1 286 ? 19.649 -14.654 -23.065 1.00 85.50 286 VAL A CA 1
ATOM 2302 C C . VAL A 1 286 ? 18.848 -13.995 -21.951 1.00 85.50 286 VAL A C 1
ATOM 2304 O O . VAL A 1 286 ? 19.182 -12.893 -21.521 1.00 85.50 286 VAL A O 1
ATOM 2307 N N . LEU A 1 287 ? 17.798 -14.664 -21.483 1.00 85.50 287 LEU A N 1
ATOM 2308 C CA . LEU A 1 287 ? 17.068 -14.259 -20.288 1.00 85.50 287 LEU A CA 1
ATOM 2309 C C . LEU A 1 287 ? 17.806 -14.782 -19.052 1.00 85.50 287 LEU A C 1
ATOM 2311 O O . LEU A 1 287 ? 17.932 -15.991 -18.871 1.00 85.50 287 LEU A O 1
ATOM 2315 N N . GLU A 1 288 ? 18.325 -13.878 -18.228 1.00 88.62 288 GLU A N 1
ATOM 2316 C CA . GLU A 1 288 ? 18.876 -14.211 -16.915 1.00 88.62 288 GLU A CA 1
ATOM 2317 C C . GLU A 1 288 ? 17.784 -14.038 -15.862 1.00 88.62 288 GLU A C 1
ATOM 2319 O O . GLU A 1 288 ? 17.128 -12.999 -15.839 1.00 88.62 288 GLU A O 1
ATOM 2324 N N . SER A 1 289 ? 17.606 -15.031 -14.994 1.00 88.81 289 SER A N 1
ATOM 2325 C CA . SER A 1 289 ? 16.617 -15.002 -13.914 1.00 88.81 289 SER A CA 1
ATOM 2326 C C . SER A 1 289 ? 17.340 -15.079 -12.572 1.00 88.81 289 SER A C 1
ATOM 2328 O O . SER A 1 289 ? 18.189 -15.945 -12.371 1.00 88.81 289 SER A O 1
ATOM 2330 N N . TYR A 1 290 ? 17.003 -14.166 -11.668 1.00 91.25 290 TYR A N 1
ATOM 2331 C CA . TYR A 1 290 ? 17.636 -13.992 -10.367 1.00 91.25 290 TYR A CA 1
ATOM 2332 C C . TYR A 1 290 ? 16.603 -14.212 -9.261 1.00 91.25 290 TYR A C 1
ATOM 2334 O O . TYR A 1 290 ? 15.565 -13.547 -9.241 1.00 91.25 290 TYR A O 1
ATOM 2342 N N . SER A 1 291 ? 16.890 -15.125 -8.331 1.00 90.19 291 SER A N 1
ATOM 2343 C CA . SER A 1 291 ? 16.087 -15.315 -7.113 1.00 90.19 291 SER A CA 1
ATOM 2344 C C . SER A 1 291 ? 16.108 -14.061 -6.221 1.00 90.19 291 SER A C 1
ATOM 2346 O O . SER A 1 291 ? 16.954 -13.183 -6.419 1.00 90.19 291 SER A O 1
ATOM 2348 N N . PRO A 1 292 ? 15.253 -13.954 -5.185 1.00 89.62 292 PRO A N 1
ATOM 2349 C CA . PRO A 1 292 ? 15.269 -12.806 -4.278 1.00 89.62 292 PRO A CA 1
ATOM 2350 C C . PRO A 1 292 ? 16.645 -12.532 -3.659 1.00 89.62 292 PRO A C 1
ATOM 2352 O O . PRO A 1 292 ? 17.053 -11.379 -3.541 1.00 89.62 292 PRO A O 1
ATOM 2355 N N . ILE A 1 293 ? 17.400 -13.584 -3.334 1.00 89.25 293 ILE A N 1
ATOM 2356 C CA . ILE A 1 293 ? 18.753 -13.466 -2.778 1.00 89.25 293 ILE A CA 1
ATOM 2357 C C . ILE A 1 293 ? 19.729 -12.938 -3.835 1.00 89.25 293 ILE A C 1
ATOM 2359 O O . ILE A 1 293 ? 20.524 -12.045 -3.555 1.00 89.25 293 ILE A O 1
ATOM 2363 N N . GLU A 1 294 ? 19.665 -13.465 -5.057 1.00 91.69 294 GLU A N 1
ATOM 2364 C CA . GLU A 1 294 ? 20.561 -13.065 -6.148 1.00 91.69 294 GLU A CA 1
ATOM 2365 C C . GLU A 1 294 ? 20.230 -11.669 -6.697 1.00 91.69 294 GLU A C 1
ATOM 2367 O O . GLU A 1 294 ? 21.125 -10.957 -7.150 1.00 91.69 294 GLU A O 1
ATOM 2372 N N . SER A 1 295 ? 18.969 -11.236 -6.597 1.00 92.94 295 SER A N 1
ATOM 2373 C CA . SER A 1 295 ? 18.516 -9.911 -7.034 1.00 92.94 295 SER A CA 1
ATOM 2374 C C . SER A 1 295 ? 19.239 -8.762 -6.321 1.00 92.94 295 SER A C 1
ATOM 2376 O O . SER A 1 295 ? 19.438 -7.704 -6.917 1.00 92.94 295 SER A O 1
ATOM 2378 N N . VAL A 1 296 ? 19.716 -8.989 -5.089 1.00 93.62 296 VAL A N 1
ATOM 2379 C CA . VAL A 1 296 ? 20.498 -8.018 -4.305 1.00 93.62 296 VAL A CA 1
ATOM 2380 C C . VAL A 1 296 ? 21.750 -7.578 -5.061 1.00 93.62 296 VAL A C 1
ATOM 2382 O O . VAL A 1 296 ? 21.986 -6.379 -5.198 1.00 93.62 296 VAL A O 1
ATOM 2385 N N . GLU A 1 297 ? 22.497 -8.523 -5.641 1.00 94.12 297 GLU A N 1
ATOM 2386 C CA . GLU A 1 297 ? 23.714 -8.218 -6.405 1.00 94.12 297 GLU A CA 1
ATOM 2387 C C . GLU A 1 297 ? 23.399 -7.378 -7.655 1.00 94.12 297 GLU A C 1
ATOM 2389 O O . GLU A 1 297 ? 24.192 -6.531 -8.077 1.00 94.12 297 GLU A O 1
ATOM 2394 N N . ILE A 1 298 ? 22.221 -7.584 -8.247 1.00 95.19 298 ILE A N 1
ATOM 2395 C CA . ILE A 1 298 ? 21.762 -6.806 -9.398 1.00 95.19 298 ILE A CA 1
ATOM 2396 C C . ILE A 1 298 ? 21.377 -5.390 -8.983 1.00 95.19 298 ILE A C 1
ATOM 2398 O O . ILE A 1 298 ? 21.780 -4.451 -9.670 1.00 95.19 298 ILE A O 1
ATOM 2402 N N . PHE A 1 299 ? 20.687 -5.206 -7.853 1.00 95.38 299 PHE A N 1
ATOM 2403 C CA . PHE A 1 299 ? 20.394 -3.871 -7.324 1.00 95.38 299 PHE A CA 1
ATOM 2404 C C . PHE A 1 299 ? 21.675 -3.095 -7.001 1.00 95.38 299 PHE A C 1
ATOM 2406 O O . PHE A 1 299 ? 21.800 -1.936 -7.397 1.00 95.38 299 PHE A O 1
ATOM 2413 N N . GLU A 1 300 ? 22.657 -3.734 -6.360 1.00 95.06 300 GLU A N 1
ATOM 2414 C CA . GLU A 1 300 ? 23.955 -3.116 -6.068 1.00 95.06 300 GLU A CA 1
ATOM 2415 C C . GLU A 1 300 ? 24.655 -2.631 -7.342 1.00 95.06 300 GLU A C 1
ATOM 2417 O O . GLU A 1 300 ? 25.059 -1.467 -7.428 1.00 95.06 300 GLU A O 1
ATOM 2422 N N . LYS A 1 301 ? 24.750 -3.492 -8.364 1.00 94.38 301 LYS A N 1
ATOM 2423 C CA . LYS A 1 301 ? 25.390 -3.152 -9.646 1.00 94.38 301 LYS A CA 1
ATOM 2424 C C . LYS A 1 301 ? 24.628 -2.073 -10.412 1.00 94.38 301 LYS A C 1
ATOM 2426 O O . LYS A 1 301 ? 25.250 -1.161 -10.954 1.00 94.38 301 LYS A O 1
ATOM 2431 N N . ALA A 1 302 ? 23.300 -2.157 -10.455 1.00 94.00 302 ALA A N 1
ATOM 2432 C CA . ALA A 1 302 ? 22.459 -1.194 -11.161 1.00 94.00 302 ALA A CA 1
ATOM 2433 C C . ALA A 1 302 ? 22.524 0.206 -10.529 1.00 94.00 302 ALA A C 1
ATOM 2435 O O . ALA A 1 302 ? 22.473 1.208 -11.240 1.00 94.00 302 ALA A O 1
ATOM 2436 N N . LEU A 1 303 ? 22.677 0.280 -9.202 1.00 94.12 303 LEU A N 1
ATOM 2437 C CA . LEU A 1 303 ? 22.647 1.530 -8.440 1.00 94.12 303 LEU A CA 1
ATOM 2438 C C . LEU A 1 303 ? 24.030 2.022 -7.988 1.00 94.12 303 LEU A C 1
ATOM 2440 O O . LEU A 1 303 ? 24.111 3.009 -7.261 1.00 94.12 303 LEU A O 1
ATOM 2444 N N . THR A 1 304 ? 25.127 1.400 -8.435 1.00 91.94 304 THR A N 1
ATOM 2445 C CA . THR A 1 304 ? 26.495 1.768 -8.009 1.00 91.94 304 THR A CA 1
ATOM 2446 C C . THR A 1 304 ? 26.836 3.236 -8.307 1.00 91.94 304 THR A C 1
ATOM 2448 O O . THR A 1 304 ? 27.545 3.881 -7.538 1.00 91.94 304 THR A O 1
ATOM 2451 N N . SER A 1 305 ? 26.330 3.783 -9.415 1.00 88.88 305 SER A N 1
ATOM 2452 C CA . SER A 1 305 ? 26.545 5.175 -9.836 1.00 88.88 305 SER A CA 1
ATOM 2453 C C . SER A 1 305 ? 25.405 6.120 -9.430 1.00 88.88 305 SER A C 1
ATOM 2455 O O . SER A 1 305 ? 25.403 7.289 -9.830 1.00 88.88 305 SER A O 1
ATOM 2457 N N . ASN A 1 306 ? 24.430 5.645 -8.642 1.00 93.06 306 ASN A N 1
ATOM 2458 C CA . ASN A 1 306 ? 23.284 6.457 -8.249 1.00 93.06 306 ASN A CA 1
ATOM 2459 C C . ASN A 1 306 ? 23.716 7.592 -7.309 1.00 93.06 306 ASN A C 1
ATOM 2461 O O . ASN A 1 306 ? 24.281 7.373 -6.235 1.00 93.06 306 ASN A O 1
ATOM 2465 N N . THR A 1 307 ? 23.434 8.824 -7.724 1.00 91.88 307 THR A N 1
ATOM 2466 C CA . THR A 1 307 ? 23.766 10.042 -6.984 1.00 91.88 307 THR A CA 1
ATOM 2467 C C . THR A 1 307 ? 22.632 11.052 -7.095 1.00 91.88 307 THR A C 1
ATOM 2469 O O . THR A 1 307 ? 21.867 11.062 -8.065 1.00 91.88 307 THR A O 1
ATOM 2472 N N . VAL A 1 308 ? 22.549 11.936 -6.108 1.00 90.62 308 VAL A N 1
ATOM 2473 C CA . VAL A 1 308 ? 21.611 13.053 -6.080 1.00 90.62 308 VAL A CA 1
ATOM 2474 C C . VAL A 1 308 ? 22.359 14.359 -5.826 1.00 90.62 308 VAL A C 1
ATOM 2476 O O . VAL A 1 308 ? 23.348 14.376 -5.100 1.00 90.62 308 VAL A O 1
ATOM 2479 N N . ASN A 1 309 ? 21.904 15.458 -6.432 1.00 87.94 309 ASN A N 1
ATOM 2480 C CA . ASN A 1 309 ? 22.403 16.796 -6.119 1.00 87.94 309 ASN A CA 1
ATOM 2481 C C . ASN A 1 309 ? 21.452 17.468 -5.123 1.00 87.94 309 ASN A C 1
ATOM 2483 O O . ASN A 1 309 ? 20.293 17.730 -5.461 1.00 87.94 309 ASN A O 1
ATOM 2487 N N . HIS A 1 310 ? 21.944 17.746 -3.920 1.00 86.81 310 HIS A N 1
ATOM 2488 C CA . HIS A 1 310 ? 21.218 18.458 -2.877 1.00 86.81 310 HIS A CA 1
ATOM 2489 C C . HIS A 1 310 ? 22.029 19.687 -2.452 1.00 86.81 310 HIS A C 1
ATOM 2491 O O . HIS A 1 310 ? 23.182 19.564 -2.059 1.00 86.81 310 HIS A O 1
ATOM 2497 N N . GLU A 1 311 ? 21.445 20.880 -2.601 1.00 84.94 311 GLU A N 1
ATOM 2498 C CA . GLU A 1 311 ? 22.087 22.172 -2.290 1.00 84.94 311 GLU A CA 1
ATOM 2499 C C . GLU A 1 311 ? 23.479 22.392 -2.927 1.00 84.94 311 GLU A C 1
ATOM 2501 O O . GLU A 1 311 ? 24.295 23.163 -2.431 1.00 84.94 311 GLU A O 1
ATOM 2506 N N . GLY A 1 312 ? 23.744 21.765 -4.079 1.00 83.25 312 GLY A N 1
ATOM 2507 C CA . GLY A 1 312 ? 25.025 21.858 -4.785 1.00 83.25 312 GLY A CA 1
ATOM 2508 C C . GLY A 1 312 ? 26.022 20.753 -4.427 1.00 83.25 312 GLY A C 1
ATOM 2509 O O . GLY A 1 312 ? 27.046 20.640 -5.102 1.00 83.25 312 GLY A O 1
ATOM 2510 N N . GLU A 1 313 ? 25.719 19.911 -3.438 1.00 88.50 313 GLU A N 1
ATOM 2511 C CA . GLU A 1 313 ? 26.519 18.742 -3.077 1.00 88.50 313 GLU A CA 1
ATOM 2512 C C . GLU A 1 313 ? 26.013 17.477 -3.779 1.00 88.50 313 GLU A C 1
ATOM 2514 O O . GLU A 1 313 ? 24.812 17.206 -3.836 1.00 88.50 313 GLU A O 1
ATOM 2519 N N . ILE A 1 314 ? 26.942 16.681 -4.316 1.00 91.69 314 ILE A N 1
ATOM 2520 C CA . ILE A 1 314 ? 26.638 15.385 -4.933 1.00 91.69 314 ILE A CA 1
ATOM 2521 C C . ILE A 1 314 ? 26.720 14.308 -3.852 1.00 91.69 314 ILE A C 1
ATOM 2523 O O . ILE A 1 314 ? 27.802 14.004 -3.349 1.00 91.69 314 ILE A O 1
ATOM 2527 N N . ILE A 1 315 ? 25.579 13.712 -3.523 1.00 91.88 315 ILE A N 1
ATOM 2528 C CA . ILE A 1 315 ? 25.442 12.685 -2.491 1.00 91.88 315 ILE A CA 1
ATOM 2529 C C . ILE A 1 315 ? 25.235 11.324 -3.173 1.00 91.88 315 ILE A C 1
ATOM 2531 O O . ILE A 1 315 ? 24.298 11.186 -3.964 1.00 91.88 315 ILE A O 1
ATOM 2535 N N . PRO A 1 316 ? 26.078 10.312 -2.901 1.00 92.69 316 PRO A N 1
ATOM 2536 C CA . PRO A 1 316 ? 25.861 8.956 -3.394 1.00 92.69 316 PRO A CA 1
ATOM 2537 C C . PRO A 1 316 ? 24.746 8.264 -2.604 1.00 92.69 316 PRO A C 1
ATOM 2539 O O . PRO A 1 316 ? 24.765 8.283 -1.374 1.00 92.69 316 PRO A O 1
ATOM 2542 N N . LEU A 1 317 ? 23.814 7.634 -3.321 1.00 92.69 317 LEU A N 1
ATOM 2543 C CA . LEU A 1 317 ? 22.678 6.888 -2.768 1.00 92.69 317 LEU A CA 1
ATOM 2544 C C . LEU A 1 317 ? 22.587 5.493 -3.420 1.00 92.69 317 LEU A C 1
ATOM 2546 O O . LEU A 1 317 ? 21.641 5.217 -4.161 1.00 92.69 317 LEU A O 1
ATOM 2550 N N . PRO A 1 318 ? 23.599 4.623 -3.249 1.00 94.19 318 PRO A N 1
ATOM 2551 C CA . PRO A 1 318 ? 23.559 3.275 -3.807 1.00 94.19 318 PRO A CA 1
ATOM 2552 C C . PRO A 1 318 ? 22.497 2.415 -3.105 1.00 94.19 318 PRO A C 1
ATOM 2554 O O . PRO A 1 318 ? 21.913 2.817 -2.100 1.00 94.19 318 PRO A O 1
ATOM 2557 N N . PHE A 1 319 ? 22.288 1.193 -3.595 1.00 95.44 319 PHE A N 1
ATOM 2558 C CA . PHE A 1 319 ? 21.552 0.190 -2.826 1.00 95.44 319 PHE A CA 1
ATOM 2559 C C . PHE A 1 319 ? 22.212 -0.015 -1.452 1.00 95.44 319 PHE A C 1
ATOM 2561 O O . PHE A 1 319 ? 23.419 -0.251 -1.364 1.00 95.44 319 PHE A O 1
ATOM 2568 N N . ASN A 1 320 ? 21.438 0.104 -0.372 1.00 95.19 320 ASN A N 1
ATOM 2569 C CA . ASN A 1 320 ? 21.982 0.223 0.977 1.00 95.19 320 ASN A CA 1
ATOM 2570 C C . ASN A 1 320 ? 21.927 -1.120 1.727 1.00 95.19 320 ASN A C 1
ATOM 2572 O O . ASN A 1 320 ? 20.903 -1.521 2.286 1.00 95.19 320 ASN A O 1
ATOM 2576 N N . LEU A 1 321 ? 23.067 -1.815 1.766 1.00 94.50 321 LEU A N 1
ATOM 2577 C CA . LEU A 1 321 ? 23.198 -3.121 2.421 1.00 94.50 321 LEU A CA 1
ATOM 2578 C C . LEU A 1 321 ? 23.001 -3.081 3.944 1.00 94.50 321 LEU A C 1
ATOM 2580 O O . LEU A 1 321 ? 22.546 -4.069 4.523 1.00 94.50 321 LEU A O 1
ATOM 2584 N N . GLU A 1 322 ? 23.305 -1.960 4.605 1.00 95.12 322 GLU A N 1
ATOM 2585 C CA . GLU A 1 322 ? 23.066 -1.825 6.048 1.00 95.12 322 GLU A CA 1
ATOM 2586 C C . GLU A 1 322 ? 21.564 -1.769 6.349 1.00 95.12 322 GLU A C 1
ATOM 2588 O O . GLU A 1 322 ? 21.099 -2.397 7.305 1.00 95.12 322 GLU A O 1
ATOM 2593 N N . ILE A 1 323 ? 20.781 -1.107 5.489 1.00 95.94 323 ILE A N 1
ATOM 2594 C CA . ILE A 1 323 ? 19.318 -1.133 5.583 1.00 95.94 323 ILE A CA 1
ATOM 2595 C C . ILE A 1 323 ? 18.786 -2.545 5.319 1.00 95.94 323 ILE A C 1
ATOM 2597 O O . ILE A 1 323 ? 17.950 -3.034 6.081 1.00 95.94 323 ILE A O 1
ATOM 2601 N N . LEU A 1 324 ? 19.290 -3.237 4.291 1.00 94.75 324 LEU A N 1
ATOM 2602 C CA . LEU A 1 324 ? 18.886 -4.618 4.005 1.00 94.75 324 LEU A CA 1
ATOM 2603 C C . LEU A 1 324 ? 19.146 -5.542 5.204 1.00 94.75 324 LEU A C 1
ATOM 2605 O O . LEU A 1 324 ? 18.283 -6.336 5.586 1.00 94.75 324 LEU A O 1
ATOM 2609 N N . LYS A 1 325 ? 20.313 -5.415 5.840 1.00 93.50 325 LYS A N 1
ATOM 2610 C CA . LYS A 1 325 ? 20.637 -6.141 7.072 1.00 93.50 325 LYS A CA 1
ATOM 2611 C C . LYS A 1 325 ? 19.640 -5.816 8.183 1.00 93.50 325 LYS A C 1
ATOM 2613 O O . LYS A 1 325 ? 19.156 -6.728 8.851 1.00 93.50 325 LYS A O 1
ATOM 2618 N N . TRP A 1 326 ? 19.293 -4.540 8.354 1.00 92.81 326 TRP A N 1
ATOM 2619 C CA . TRP A 1 326 ? 18.303 -4.107 9.337 1.00 92.81 326 TRP A CA 1
ATOM 2620 C C . TRP A 1 326 ? 16.927 -4.740 9.098 1.00 92.81 326 TRP A C 1
ATOM 2622 O O . TRP A 1 326 ? 16.330 -5.253 10.050 1.00 92.81 326 TRP A O 1
ATOM 2632 N N . ALA A 1 327 ? 16.472 -4.746 7.842 1.00 93.69 327 ALA A N 1
ATOM 2633 C CA . ALA A 1 327 ? 15.211 -5.334 7.404 1.00 93.69 327 ALA A CA 1
ATOM 2634 C C . ALA A 1 327 ? 15.180 -6.859 7.595 1.00 93.69 327 ALA A C 1
ATOM 2636 O O . ALA A 1 327 ? 14.176 -7.406 8.048 1.00 93.69 327 ALA A O 1
ATOM 2637 N N . ASN A 1 328 ? 16.291 -7.554 7.333 1.00 92.94 328 ASN A N 1
ATOM 2638 C CA . ASN A 1 328 ? 16.411 -8.992 7.587 1.00 92.94 328 ASN A CA 1
ATOM 2639 C C . ASN A 1 328 ? 16.287 -9.331 9.081 1.00 92.94 328 ASN A C 1
ATOM 2641 O O . ASN A 1 328 ? 15.625 -10.306 9.436 1.00 92.94 328 ASN A O 1
ATOM 2645 N N . GLU A 1 329 ? 16.849 -8.515 9.977 1.00 92.69 329 GLU A N 1
ATOM 2646 C CA . GLU A 1 329 ? 16.616 -8.684 11.418 1.00 92.69 329 GLU A CA 1
ATOM 2647 C C . GLU A 1 329 ? 15.147 -8.429 11.795 1.00 92.69 329 GLU A C 1
ATOM 2649 O O . GLU A 1 329 ? 14.585 -9.170 12.605 1.00 92.69 329 GLU A O 1
ATOM 2654 N N . THR A 1 330 ? 14.482 -7.453 11.163 1.00 93.62 330 THR A N 1
ATOM 2655 C CA . THR A 1 330 ? 13.033 -7.247 11.335 1.00 93.62 330 THR A CA 1
ATOM 2656 C C . THR A 1 330 ? 12.241 -8.486 10.905 1.00 93.62 330 THR A C 1
ATOM 2658 O O . THR A 1 330 ? 11.384 -8.948 11.657 1.00 93.62 330 THR A O 1
ATOM 2661 N N . ARG A 1 331 ? 12.560 -9.101 9.758 1.00 92.31 331 ARG A N 1
ATOM 2662 C CA . ARG A 1 331 ? 11.911 -10.344 9.293 1.00 92.31 331 ARG A CA 1
ATOM 2663 C C . ARG A 1 331 ? 12.054 -11.493 10.289 1.00 92.31 331 ARG A C 1
ATOM 2665 O O . ARG A 1 331 ? 11.073 -12.179 10.567 1.00 92.31 331 ARG A O 1
ATOM 2672 N N . LYS A 1 332 ? 13.238 -11.668 10.888 1.00 92.81 332 LYS A N 1
ATOM 2673 C CA . LYS A 1 332 ? 13.475 -12.687 11.931 1.00 92.81 332 LYS A CA 1
ATOM 2674 C C . LYS A 1 332 ? 12.619 -12.473 13.179 1.00 92.81 332 LYS A C 1
ATOM 2676 O O . LYS A 1 332 ? 12.259 -13.440 13.846 1.00 92.81 332 LYS A O 1
ATOM 2681 N N . ILE A 1 333 ? 12.318 -11.221 13.525 1.00 93.88 333 ILE A N 1
ATOM 2682 C CA . ILE A 1 333 ? 11.391 -10.896 14.616 1.00 93.88 333 ILE A CA 1
ATOM 2683 C C . ILE A 1 333 ? 9.966 -11.272 14.195 1.00 93.88 333 ILE A C 1
ATOM 2685 O O . ILE A 1 333 ? 9.286 -12.009 14.905 1.00 93.88 333 ILE A O 1
ATOM 2689 N N . LEU A 1 334 ? 9.538 -10.840 13.005 1.00 93.62 334 LEU A N 1
ATOM 2690 C CA . LEU A 1 334 ? 8.197 -11.109 12.481 1.00 93.62 334 LEU A CA 1
ATOM 2691 C C . LEU A 1 334 ? 7.898 -12.609 12.333 1.00 93.62 334 LEU A C 1
ATOM 2693 O O . LEU A 1 334 ? 6.768 -13.018 12.591 1.00 93.62 334 LEU A O 1
ATOM 2697 N N . SER A 1 335 ? 8.880 -13.435 11.957 1.00 90.88 335 SER A N 1
ATOM 2698 C CA . SER A 1 335 ? 8.703 -14.889 11.807 1.00 90.88 335 SER A CA 1
ATOM 2699 C C . SER A 1 335 ? 8.528 -15.629 13.138 1.00 90.88 335 SER A C 1
ATOM 2701 O O . SER A 1 335 ? 7.986 -16.731 13.170 1.00 90.88 335 SER A O 1
ATOM 2703 N N . ARG A 1 336 ? 8.949 -15.022 14.254 1.00 90.81 336 ARG A N 1
ATOM 2704 C CA . ARG A 1 336 ? 8.810 -15.579 15.611 1.00 90.81 336 ARG A CA 1
ATOM 2705 C C . ARG A 1 336 ? 7.559 -15.088 16.336 1.00 90.81 336 ARG A C 1
ATOM 2707 O O . ARG A 1 336 ? 7.276 -15.570 17.436 1.00 90.81 336 ARG A O 1
ATOM 2714 N N . ALA A 1 337 ? 6.839 -14.135 15.749 1.00 93.94 337 ALA A N 1
ATOM 2715 C CA . ALA A 1 337 ? 5.676 -13.512 16.355 1.00 93.94 337 ALA A CA 1
ATOM 2716 C C . ALA A 1 337 ? 4.581 -14.549 16.650 1.00 93.94 337 ALA A C 1
ATOM 2718 O O . ALA A 1 337 ? 4.274 -15.410 15.828 1.00 93.94 337 ALA A O 1
ATOM 2719 N N . LYS A 1 338 ? 3.963 -14.443 17.828 1.00 94.31 338 LYS A N 1
ATOM 2720 C CA . LYS A 1 338 ? 2.816 -15.264 18.229 1.00 94.31 338 LYS A CA 1
ATOM 2721 C C . LYS A 1 338 ? 1.749 -14.364 18.818 1.00 94.31 338 LYS A C 1
ATOM 2723 O O . LYS A 1 338 ? 2.062 -13.481 19.611 1.00 94.31 338 LYS A O 1
ATOM 2728 N N . VAL A 1 339 ? 0.499 -14.613 18.445 1.00 93.44 339 VAL A N 1
ATOM 2729 C CA . VAL A 1 339 ? -0.639 -13.895 19.023 1.00 93.44 339 VAL A CA 1
ATOM 2730 C C . VAL A 1 339 ? -0.795 -14.333 20.483 1.00 93.44 339 VAL A C 1
ATOM 2732 O O . VAL A 1 339 ? -0.854 -15.542 20.736 1.00 93.44 339 VAL A O 1
ATOM 2735 N N . PRO A 1 340 ? -0.836 -13.400 21.451 1.00 95.50 340 PRO A N 1
ATOM 2736 C CA . PRO A 1 340 ? -1.086 -13.745 22.844 1.00 95.50 340 PRO A CA 1
ATOM 2737 C C . PRO A 1 340 ? -2.445 -14.426 23.024 1.00 95.50 340 PRO A C 1
ATOM 2739 O O . PRO A 1 340 ? -3.406 -14.106 22.330 1.00 95.50 340 PRO A O 1
ATOM 2742 N N . SER A 1 341 ? -2.548 -15.343 23.986 1.00 90.94 341 SER A N 1
ATOM 2743 C CA . SER A 1 341 ? -3.723 -16.218 24.145 1.00 90.94 341 SER A CA 1
ATOM 2744 C C . SER A 1 341 ? -5.052 -15.484 24.372 1.00 90.94 341 SER A C 1
ATOM 2746 O O . SER A 1 341 ? -6.111 -16.015 24.045 1.00 90.94 341 SER A O 1
ATOM 2748 N N . GLN A 1 342 ? -5.007 -14.272 24.934 1.00 93.69 342 GLN A N 1
ATOM 2749 C CA . GLN A 1 342 ? -6.193 -13.451 25.192 1.00 93.69 342 GLN A CA 1
ATOM 2750 C C . GLN A 1 342 ? -6.549 -12.497 24.046 1.00 93.69 342 GLN A C 1
ATOM 2752 O O . GLN A 1 342 ? -7.549 -11.783 24.151 1.00 93.69 342 GLN A O 1
ATOM 2757 N N . VAL A 1 343 ? -5.734 -12.446 22.990 1.00 96.62 343 VAL A N 1
ATOM 2758 C CA . VAL A 1 343 ? -5.938 -11.571 21.835 1.00 96.62 343 VAL A CA 1
ATOM 2759 C C . VAL A 1 343 ? -6.429 -12.400 20.663 1.00 96.62 343 VAL A C 1
ATOM 2761 O O . VAL A 1 343 ? -5.889 -13.461 20.363 1.00 96.62 343 VAL A O 1
ATOM 2764 N N . LYS A 1 344 ? -7.448 -11.901 19.971 1.00 96.69 344 LYS A N 1
ATOM 2765 C CA . LYS A 1 344 ? -7.922 -12.514 18.731 1.00 96.69 344 LYS A CA 1
ATOM 2766 C C . LYS A 1 344 ? -7.298 -11.839 17.526 1.00 96.69 344 LYS A C 1
ATOM 2768 O O . LYS A 1 344 ? -7.207 -10.613 17.489 1.00 96.69 344 LYS A O 1
ATOM 2773 N N . PHE A 1 345 ? -6.921 -12.630 16.532 1.00 96.50 345 PHE A N 1
ATOM 2774 C CA . PHE A 1 345 ? -6.372 -12.133 15.278 1.00 96.50 345 PHE A CA 1
ATOM 2775 C C . PHE A 1 345 ? -7.301 -12.466 14.111 1.00 96.50 345 PHE A C 1
ATOM 2777 O O . PHE A 1 345 ? -7.804 -13.583 14.010 1.00 96.50 345 PHE A O 1
ATOM 2784 N N . PHE A 1 346 ? -7.506 -11.496 13.229 1.00 95.31 346 PHE A N 1
ATOM 2785 C CA . PHE A 1 346 ? -8.300 -11.616 12.017 1.00 95.31 346 PHE A CA 1
ATOM 2786 C C . PHE A 1 346 ? -7.509 -11.055 10.838 1.00 95.31 346 PHE A C 1
ATOM 2788 O O . PHE A 1 346 ? -6.788 -10.067 10.985 1.00 95.31 346 PHE A O 1
ATOM 2795 N N . ASN A 1 347 ? -7.676 -11.662 9.668 1.00 93.94 347 ASN A N 1
ATOM 2796 C CA . ASN A 1 347 ? -6.996 -11.250 8.448 1.00 93.94 347 ASN A CA 1
ATOM 2797 C C . ASN A 1 347 ? -8.013 -11.071 7.313 1.00 93.94 347 ASN A C 1
ATOM 2799 O O . ASN A 1 347 ? -8.812 -11.969 7.044 1.00 93.94 347 ASN A O 1
ATOM 2803 N N . ILE A 1 348 ? -7.977 -9.920 6.655 1.00 94.12 348 ILE A N 1
ATOM 2804 C CA . ILE A 1 348 ? -8.687 -9.629 5.412 1.00 94.12 348 ILE A CA 1
ATOM 2805 C C . ILE A 1 348 ? -7.619 -9.374 4.352 1.00 94.12 348 ILE A C 1
ATOM 2807 O O . ILE A 1 348 ? -6.731 -8.554 4.568 1.00 94.12 348 ILE A O 1
ATOM 2811 N N . TYR A 1 349 ? -7.693 -10.046 3.210 1.00 92.06 349 TYR A N 1
ATOM 2812 C CA . TYR A 1 349 ? -6.748 -9.869 2.108 1.00 92.06 349 TYR A CA 1
ATOM 2813 C C . TYR A 1 349 ? -7.493 -9.678 0.788 1.00 92.06 349 TYR A C 1
ATOM 2815 O O . TYR A 1 349 ? -8.577 -10.231 0.605 1.00 92.06 349 TYR A O 1
ATOM 2823 N N . GLY A 1 350 ? -6.930 -8.873 -0.113 1.00 86.00 350 GLY A N 1
ATOM 2824 C CA . GLY A 1 350 ? -7.521 -8.664 -1.429 1.00 86.00 350 GLY A CA 1
ATOM 2825 C C . GLY A 1 350 ? -7.192 -9.807 -2.396 1.00 86.00 350 GLY A C 1
ATOM 2826 O O . GLY A 1 350 ? -6.201 -10.519 -2.220 1.00 86.00 350 GLY A O 1
ATOM 2827 N N . THR A 1 351 ? -8.059 -10.014 -3.381 1.00 81.69 351 THR A N 1
ATOM 2828 C CA . THR A 1 351 ? -7.972 -11.083 -4.390 1.00 81.69 351 THR A CA 1
ATOM 2829 C C . THR A 1 351 ? -8.477 -10.573 -5.742 1.00 81.69 351 THR A C 1
ATOM 2831 O O . THR A 1 351 ? -9.025 -9.472 -5.836 1.00 81.69 351 THR A O 1
ATOM 2834 N N . SER A 1 352 ? -8.395 -11.415 -6.770 1.00 78.81 352 SER A N 1
ATOM 2835 C CA . SER A 1 352 ? -8.983 -11.215 -8.100 1.00 78.81 352 SER A CA 1
ATOM 2836 C C . SER A 1 352 ? -8.330 -10.110 -8.943 1.00 78.81 352 SER A C 1
ATOM 2838 O O . SER A 1 352 ? -8.873 -9.720 -9.980 1.00 78.81 352 SER A O 1
ATOM 2840 N N . LEU A 1 353 ? -7.147 -9.624 -8.553 1.00 75.06 353 LEU A N 1
ATOM 2841 C CA . LEU A 1 353 ? -6.347 -8.685 -9.340 1.00 75.06 353 LEU A CA 1
ATOM 2842 C C . LEU A 1 353 ? -4.973 -9.250 -9.694 1.00 75.06 353 LEU A C 1
ATOM 2844 O O . LEU A 1 353 ? -4.302 -9.891 -8.883 1.00 75.06 353 LEU A O 1
ATOM 2848 N N . ASP A 1 354 ? -4.534 -8.940 -10.916 1.00 77.94 354 ASP A N 1
ATOM 2849 C CA . ASP A 1 354 ? -3.208 -9.310 -11.402 1.00 77.94 354 ASP A CA 1
ATOM 2850 C C . ASP A 1 354 ? -2.166 -8.528 -10.610 1.00 77.94 354 ASP A C 1
ATOM 2852 O O . ASP A 1 354 ? -2.007 -7.318 -10.773 1.00 77.94 354 ASP A O 1
ATOM 2856 N N . THR A 1 355 ? -1.459 -9.233 -9.739 1.00 83.56 355 THR A N 1
ATOM 2857 C CA . THR A 1 355 ? -0.565 -8.623 -8.767 1.00 83.56 355 THR A CA 1
ATOM 2858 C C . THR A 1 355 ? 0.890 -8.899 -9.120 1.00 83.56 355 THR A C 1
ATOM 2860 O O . THR A 1 355 ? 1.268 -10.071 -9.200 1.00 83.56 355 THR A O 1
ATOM 2863 N N . PRO A 1 356 ? 1.727 -7.859 -9.312 1.00 87.06 356 PRO A N 1
ATOM 2864 C CA . PRO A 1 356 ? 3.131 -8.011 -9.674 1.00 87.06 356 PRO A CA 1
ATOM 2865 C C . PRO A 1 356 ? 3.906 -8.926 -8.723 1.00 87.06 356 PRO A C 1
ATOM 2867 O O . PRO A 1 356 ? 4.222 -8.566 -7.586 1.00 87.06 356 PRO A O 1
ATOM 2870 N N . HIS A 1 357 ? 4.272 -10.102 -9.222 1.00 88.62 357 HIS A N 1
ATOM 2871 C CA . HIS A 1 357 ? 4.995 -11.110 -8.460 1.00 88.62 357 HIS A CA 1
ATOM 2872 C C . HIS A 1 357 ? 6.471 -11.161 -8.850 1.00 88.62 357 HIS A C 1
ATOM 2874 O O . HIS A 1 357 ? 7.350 -11.077 -7.999 1.00 88.62 357 HIS A O 1
ATOM 2880 N N . SER A 1 358 ? 6.752 -11.250 -10.149 1.00 87.94 358 SER A N 1
ATOM 2881 C CA . SER A 1 358 ? 8.105 -11.192 -10.715 1.00 87.94 358 SER A CA 1
ATOM 2882 C C . SER A 1 358 ? 8.202 -10.042 -11.711 1.00 87.94 358 SER A C 1
ATOM 2884 O O . SER A 1 358 ? 7.187 -9.584 -12.244 1.00 87.94 358 SER A O 1
ATOM 2886 N N . VAL A 1 359 ? 9.414 -9.552 -11.951 1.00 87.88 359 VAL A N 1
ATOM 2887 C CA . VAL A 1 359 ? 9.653 -8.410 -12.840 1.00 87.88 359 VAL A CA 1
ATOM 2888 C C . VAL A 1 359 ? 10.696 -8.765 -13.888 1.00 87.88 359 VAL A C 1
ATOM 2890 O O . VAL A 1 359 ? 11.727 -9.344 -13.568 1.00 87.88 359 VAL A O 1
ATOM 2893 N N . CYS A 1 360 ? 10.425 -8.412 -15.140 1.00 89.25 360 CYS A N 1
ATOM 2894 C CA . CYS A 1 360 ? 11.266 -8.698 -16.292 1.00 89.25 360 CYS A CA 1
ATOM 2895 C C . CYS A 1 360 ? 11.662 -7.403 -17.013 1.00 89.25 360 CYS A C 1
ATOM 2897 O O . CYS A 1 360 ? 10.816 -6.539 -17.260 1.00 89.25 360 CYS A O 1
ATOM 2899 N N . TYR A 1 361 ? 12.939 -7.282 -17.380 1.00 85.94 361 TYR A N 1
ATOM 2900 C CA . TYR A 1 361 ? 13.501 -6.125 -18.077 1.00 85.94 361 TYR A CA 1
ATOM 2901 C C . TYR A 1 361 ? 14.097 -6.485 -19.437 1.00 85.94 361 TYR A C 1
ATOM 2903 O O . TYR A 1 361 ? 14.829 -7.466 -19.580 1.00 85.94 361 TYR A O 1
ATOM 2911 N N . GLY A 1 362 ? 13.839 -5.631 -20.429 1.00 84.25 362 GLY A N 1
ATOM 2912 C CA . GLY A 1 362 ? 14.280 -5.832 -21.810 1.00 84.25 362 GLY A CA 1
ATOM 2913 C C . GLY A 1 362 ? 13.449 -6.879 -22.557 1.00 84.25 362 GLY A C 1
ATOM 2914 O O . GLY A 1 362 ? 12.429 -7.360 -22.071 1.00 84.25 362 GLY A O 1
ATOM 2915 N N . ASN A 1 363 ? 13.866 -7.206 -23.777 1.00 83.38 363 ASN A N 1
ATOM 2916 C CA . ASN A 1 363 ? 13.292 -8.289 -24.579 1.00 83.38 363 ASN A CA 1
ATOM 2917 C C . ASN A 1 363 ? 14.316 -8.777 -25.621 1.00 83.38 363 ASN A C 1
ATOM 2919 O O . ASN A 1 363 ? 15.410 -8.222 -25.734 1.00 83.38 363 ASN A O 1
ATOM 2923 N N . GLY A 1 364 ? 13.949 -9.785 -26.419 1.00 74.94 364 GLY A N 1
ATOM 2924 C CA . GLY A 1 364 ? 14.820 -10.356 -27.455 1.00 74.94 364 GLY A CA 1
ATOM 2925 C C . GLY A 1 364 ? 15.321 -9.368 -28.524 1.00 74.94 364 GLY A C 1
ATOM 2926 O O . GLY A 1 364 ? 16.336 -9.635 -29.157 1.00 74.94 364 GLY A O 1
ATOM 2927 N N . GLN A 1 365 ? 14.637 -8.237 -28.731 1.00 77.38 365 GLN A N 1
ATOM 2928 C CA . GLN A 1 365 ? 15.033 -7.187 -29.683 1.00 77.38 365 GLN A CA 1
ATOM 2929 C C . GLN A 1 365 ? 15.813 -6.051 -29.009 1.00 77.38 365 GLN A C 1
ATOM 2931 O O . GLN A 1 365 ? 16.710 -5.470 -29.617 1.00 77.38 365 GLN A O 1
ATOM 2936 N N . THR A 1 366 ? 15.481 -5.736 -27.757 1.00 83.44 366 THR A N 1
ATOM 2937 C CA . THR A 1 366 ? 16.117 -4.688 -26.951 1.00 83.44 366 THR A CA 1
ATOM 2938 C C . THR A 1 366 ? 16.616 -5.272 -25.623 1.00 83.44 366 THR A C 1
ATOM 2940 O O . THR A 1 366 ? 15.959 -5.089 -24.590 1.00 83.44 366 THR A O 1
ATOM 2943 N N . PRO A 1 367 ? 17.741 -6.014 -25.628 1.00 87.25 367 PRO A N 1
ATOM 2944 C CA . PRO A 1 367 ? 18.358 -6.523 -24.408 1.00 87.25 367 PRO A CA 1
ATOM 2945 C C . PRO A 1 367 ? 19.045 -5.401 -23.619 1.00 87.25 367 PRO A C 1
ATOM 2947 O O . PRO A 1 367 ? 19.510 -4.408 -24.181 1.00 87.25 367 PRO A O 1
ATOM 2950 N N . VAL A 1 368 ? 19.155 -5.593 -22.309 1.00 89.88 368 VAL A N 1
ATOM 2951 C CA . VAL A 1 368 ? 19.871 -4.722 -21.376 1.00 89.88 368 VAL A CA 1
ATOM 2952 C C . VAL A 1 368 ? 21.372 -4.975 -21.502 1.00 89.88 368 VAL A C 1
ATOM 2954 O O . VAL A 1 368 ? 21.854 -6.072 -21.200 1.00 89.88 368 VAL A O 1
ATOM 2957 N N . LYS A 1 369 ? 22.130 -3.958 -21.920 1.00 89.12 369 LYS A N 1
ATOM 2958 C CA . LYS A 1 369 ? 23.587 -4.063 -22.111 1.00 89.12 369 LYS A CA 1
ATOM 2959 C C . LYS A 1 369 ? 24.332 -3.741 -20.826 1.00 89.12 369 LYS A C 1
ATOM 2961 O O . LYS A 1 369 ? 25.140 -4.546 -20.356 1.00 89.12 369 LYS A O 1
ATOM 2966 N N . ASP A 1 370 ? 23.970 -2.635 -20.189 1.00 89.94 370 ASP A N 1
ATOM 2967 C CA . ASP A 1 370 ? 24.471 -2.234 -18.876 1.00 89.94 370 ASP A CA 1
ATOM 2968 C C . ASP A 1 370 ? 23.340 -2.295 -17.838 1.00 89.94 370 ASP A C 1
ATOM 2970 O O . ASP A 1 370 ? 22.226 -1.843 -18.088 1.00 89.94 370 ASP A O 1
ATOM 2974 N N . LEU A 1 371 ? 23.614 -2.860 -16.660 1.00 91.50 371 LEU A N 1
ATOM 2975 C CA . LEU A 1 371 ? 22.636 -2.927 -15.571 1.00 91.50 371 LEU A CA 1
ATOM 2976 C C . LEU A 1 371 ? 22.253 -1.530 -15.058 1.00 91.50 371 LEU A C 1
ATOM 2978 O O . LEU A 1 371 ? 21.141 -1.353 -14.573 1.00 91.50 371 LEU A O 1
ATOM 2982 N N . GLN A 1 372 ? 23.115 -0.521 -15.221 1.00 89.75 372 GLN A N 1
ATOM 2983 C CA . GLN A 1 372 ? 22.777 0.872 -14.889 1.00 89.75 372 GLN A CA 1
ATOM 2984 C C . GLN A 1 372 ? 21.674 1.444 -15.797 1.00 89.75 372 GLN A C 1
ATOM 2986 O O . GLN A 1 372 ? 20.998 2.409 -15.432 1.00 89.75 372 GLN A O 1
ATOM 2991 N N . GLU A 1 373 ? 21.450 0.842 -16.971 1.00 88.62 373 GLU A N 1
ATOM 2992 C CA . GLU A 1 373 ? 20.376 1.246 -17.877 1.00 88.62 373 GLU A CA 1
ATOM 2993 C C . GLU A 1 373 ? 19.003 0.742 -17.423 1.00 88.62 373 GLU A C 1
ATOM 2995 O O . GLU A 1 373 ? 18.003 1.270 -17.906 1.00 88.62 373 GLU A O 1
ATOM 3000 N N . LEU A 1 374 ? 18.925 -0.215 -16.482 1.00 88.38 374 LEU A N 1
ATOM 3001 C CA . LEU A 1 374 ? 17.662 -0.813 -16.015 1.00 88.38 374 LEU A CA 1
ATOM 3002 C C . LEU A 1 374 ? 16.621 0.237 -15.615 1.00 88.38 374 LEU A C 1
ATOM 3004 O O . LEU A 1 374 ? 15.435 0.060 -15.890 1.00 88.38 374 LEU A O 1
ATOM 3008 N N . ARG A 1 375 ? 17.065 1.375 -15.071 1.00 85.56 375 ARG A N 1
ATOM 3009 C CA . ARG A 1 375 ? 16.188 2.493 -14.700 1.00 85.56 375 ARG A CA 1
ATOM 3010 C C . ARG A 1 375 ? 15.373 3.074 -15.860 1.00 85.56 375 ARG A C 1
ATOM 3012 O O . ARG A 1 375 ? 14.321 3.663 -15.626 1.00 85.56 375 ARG A O 1
ATOM 3019 N N . TYR A 1 376 ? 15.852 2.925 -17.094 1.00 85.69 376 TYR A N 1
ATOM 3020 C CA . TYR A 1 376 ? 15.214 3.429 -18.312 1.00 85.69 376 TYR A CA 1
ATOM 3021 C C . TYR A 1 376 ? 14.354 2.384 -19.028 1.00 85.69 376 TYR A C 1
ATOM 3023 O O . TYR A 1 376 ? 13.581 2.740 -19.918 1.00 85.69 376 TYR A O 1
ATOM 3031 N N . PHE A 1 377 ? 14.476 1.108 -18.658 1.00 83.31 377 PHE A N 1
ATOM 3032 C CA . PHE A 1 377 ? 13.636 0.050 -19.202 1.00 83.31 377 PHE A CA 1
ATOM 3033 C C . PHE A 1 377 ? 12.284 0.034 -18.491 1.00 83.31 377 PHE A C 1
ATOM 3035 O O . PHE A 1 377 ? 12.212 0.144 -17.268 1.00 83.31 377 PHE A O 1
ATOM 3042 N N . GLN A 1 378 ? 11.207 -0.134 -19.260 1.00 80.56 378 GLN A N 1
ATOM 3043 C CA . GLN A 1 378 ? 9.888 -0.381 -18.685 1.00 80.56 378 GLN A CA 1
ATOM 3044 C C . GLN A 1 378 ? 9.841 -1.812 -18.130 1.00 80.56 378 GLN A C 1
ATOM 3046 O O . GLN A 1 378 ? 10.166 -2.746 -18.873 1.00 80.56 378 GLN A O 1
ATOM 3051 N N . PRO A 1 379 ? 9.459 -2.002 -16.856 1.00 83.31 379 PRO A N 1
ATOM 3052 C CA . PRO A 1 379 ? 9.293 -3.331 -16.290 1.00 83.31 379 PRO A CA 1
ATOM 3053 C C . PRO A 1 379 ? 8.093 -4.033 -16.931 1.00 83.31 379 PRO A C 1
ATOM 3055 O O . PRO A 1 379 ? 7.036 -3.437 -17.128 1.00 83.31 379 PRO A O 1
ATOM 3058 N N . THR A 1 380 ? 8.247 -5.319 -17.229 1.00 81.88 380 THR A N 1
ATOM 3059 C CA . THR A 1 380 ? 7.133 -6.220 -17.543 1.00 81.88 380 THR A CA 1
ATOM 3060 C C . THR A 1 380 ? 6.893 -7.112 -16.338 1.00 81.88 380 THR A C 1
ATOM 3062 O O . THR A 1 380 ? 7.828 -7.741 -15.849 1.00 81.88 380 THR A O 1
ATOM 3065 N N . TYR A 1 381 ? 5.661 -7.173 -15.847 1.00 82.62 381 TYR A N 1
ATOM 3066 C CA . TYR A 1 381 ? 5.339 -7.959 -14.661 1.00 82.62 381 TYR A CA 1
ATOM 3067 C C . TYR A 1 381 ? 4.816 -9.342 -15.035 1.00 82.62 381 TYR A C 1
ATOM 3069 O O . TYR A 1 381 ? 4.022 -9.492 -15.962 1.00 82.62 381 TYR A O 1
ATOM 3077 N N . ILE A 1 382 ? 5.254 -10.346 -14.282 1.00 82.62 382 ILE A N 1
ATOM 3078 C CA . ILE A 1 382 ? 4.579 -11.639 -14.204 1.00 82.62 382 ILE A CA 1
ATOM 3079 C C . ILE A 1 382 ? 3.728 -11.568 -12.947 1.00 82.62 382 ILE A C 1
ATOM 3081 O O . ILE A 1 382 ? 4.253 -11.356 -11.848 1.00 82.62 382 ILE A O 1
ATOM 3085 N N . CYS A 1 383 ? 2.420 -11.683 -13.128 1.00 83.62 383 CYS A N 1
ATOM 3086 C CA . CYS A 1 383 ? 1.452 -11.470 -12.067 1.00 83.62 383 CYS A CA 1
ATOM 3087 C C . CYS A 1 383 ? 0.908 -12.788 -11.516 1.00 83.62 383 CYS A C 1
ATOM 3089 O O . CYS A 1 383 ? 0.821 -13.785 -12.229 1.00 83.62 383 CYS A O 1
ATOM 3091 N N . VAL A 1 384 ? 0.516 -12.754 -10.246 1.00 83.50 384 VAL A N 1
ATOM 3092 C CA . VAL A 1 384 ? -0.260 -13.798 -9.562 1.00 83.50 384 VAL A CA 1
ATOM 3093 C C . VAL A 1 384 ? -1.524 -13.174 -8.974 1.00 83.50 384 VAL A C 1
ATOM 3095 O O . VAL A 1 384 ? -1.687 -11.954 -9.023 1.00 83.50 384 VAL A O 1
ATOM 3098 N N . ASP A 1 385 ? -2.415 -13.991 -8.418 1.00 84.31 385 ASP A N 1
ATOM 3099 C CA . ASP A 1 385 ? -3.604 -13.484 -7.732 1.00 84.31 385 ASP A CA 1
ATOM 3100 C C . ASP A 1 385 ? -3.233 -12.649 -6.490 1.00 84.31 385 ASP A C 1
ATOM 3102 O O . ASP A 1 385 ? -2.318 -12.986 -5.728 1.00 84.31 385 ASP A O 1
ATOM 3106 N N . GLY A 1 386 ? -3.957 -11.555 -6.274 1.00 86.25 386 GLY A N 1
ATOM 3107 C CA . GLY A 1 386 ? -3.740 -10.611 -5.179 1.00 86.25 386 GLY A CA 1
ATOM 3108 C C . GLY A 1 386 ? -4.627 -9.384 -5.312 1.00 86.25 386 GLY A C 1
ATOM 3109 O O . GLY A 1 386 ? -5.686 -9.438 -5.933 1.00 86.25 386 GLY A O 1
ATOM 3110 N N . ASP A 1 387 ? -4.183 -8.279 -4.724 1.00 85.94 387 ASP A N 1
ATOM 3111 C CA . ASP A 1 387 ? -4.919 -7.011 -4.661 1.00 85.94 387 ASP A CA 1
ATOM 3112 C C . ASP A 1 387 ? -4.339 -5.905 -5.570 1.00 85.94 387 ASP A C 1
ATOM 3114 O O . ASP A 1 387 ? -4.645 -4.723 -5.423 1.00 85.94 387 ASP A O 1
ATOM 3118 N N . GLY A 1 388 ? -3.470 -6.281 -6.511 1.00 83.81 388 GLY A N 1
ATOM 3119 C CA . GLY A 1 388 ? -2.731 -5.377 -7.396 1.00 83.81 388 GLY A CA 1
ATOM 3120 C C . GLY A 1 388 ? -1.396 -4.898 -6.816 1.00 83.81 388 GLY A C 1
ATOM 3121 O O . GLY A 1 388 ? -0.548 -4.424 -7.569 1.00 83.81 388 GLY A O 1
ATOM 3122 N N . THR A 1 389 ? -1.159 -5.074 -5.509 1.00 87.31 389 THR A N 1
ATOM 3123 C CA . THR A 1 389 ? 0.116 -4.741 -4.844 1.00 87.31 389 THR A CA 1
ATOM 3124 C C . THR A 1 389 ? 0.722 -5.944 -4.118 1.00 87.31 389 THR A C 1
ATOM 3126 O O . THR A 1 389 ? 1.910 -6.233 -4.269 1.00 87.31 389 THR A O 1
ATOM 3129 N N . VAL A 1 390 ? -0.081 -6.655 -3.330 1.00 94.25 390 VAL A N 1
ATOM 3130 C CA . VAL A 1 390 ? 0.322 -7.744 -2.441 1.00 94.25 390 VAL A CA 1
ATOM 3131 C C . VAL A 1 390 ? -0.252 -9.072 -2.945 1.00 94.25 390 VAL A C 1
ATOM 3133 O O . VAL A 1 390 ? -1.472 -9.212 -3.047 1.00 94.25 390 VAL A O 1
ATOM 3136 N N . PRO A 1 391 ? 0.599 -10.069 -3.252 1.00 94.06 391 PRO A N 1
ATOM 3137 C CA . PRO A 1 391 ? 0.134 -11.407 -3.608 1.00 94.06 391 PRO A CA 1
ATOM 3138 C C . PRO A 1 391 ? -0.708 -12.043 -2.495 1.00 94.06 391 PRO A C 1
ATOM 3140 O O . PRO A 1 391 ? -0.357 -11.926 -1.314 1.00 94.06 391 PRO A O 1
ATOM 3143 N N . VAL A 1 392 ? -1.750 -12.801 -2.859 1.00 90.00 392 VAL A N 1
ATOM 3144 C CA . VAL A 1 392 ? -2.587 -13.554 -1.900 1.00 90.00 392 VAL A CA 1
ATOM 3145 C C . VAL A 1 392 ? -1.736 -14.437 -0.989 1.00 90.00 392 VAL A C 1
ATOM 3147 O O . VAL A 1 392 ? -1.977 -14.510 0.218 1.00 90.00 392 VAL A O 1
ATOM 3150 N N . GLU A 1 393 ? -0.724 -15.096 -1.553 1.00 93.44 393 GLU A N 1
ATOM 3151 C CA . GLU A 1 393 ? 0.202 -15.947 -0.808 1.00 93.44 393 GLU A CA 1
ATOM 3152 C C . GLU A 1 393 ? 0.898 -15.177 0.324 1.00 93.44 393 GLU A C 1
ATOM 3154 O O . GLU A 1 393 ? 0.839 -15.589 1.485 1.00 93.44 393 GLU A O 1
ATOM 3159 N N . SER A 1 394 ? 1.462 -14.006 0.012 1.00 95.94 394 SER A N 1
ATOM 3160 C CA . SER A 1 394 ? 2.116 -13.132 0.991 1.00 95.94 394 SER A CA 1
ATOM 3161 C C . SER A 1 394 ? 1.147 -12.656 2.071 1.00 95.94 394 SER A C 1
ATOM 3163 O O . SER A 1 394 ? 1.476 -12.682 3.258 1.00 95.94 394 SER A O 1
ATOM 3165 N N . ALA A 1 395 ? -0.071 -12.270 1.683 1.00 95.31 395 ALA A N 1
ATOM 3166 C CA . ALA A 1 395 ? -1.081 -11.779 2.615 1.00 95.31 395 ALA A CA 1
ATOM 3167 C C . ALA A 1 395 ? -1.639 -12.871 3.547 1.00 95.31 395 ALA A C 1
ATOM 3169 O O . ALA A 1 395 ? -2.056 -12.581 4.670 1.00 95.31 395 ALA A O 1
ATOM 3170 N N . LYS A 1 396 ? -1.631 -14.140 3.122 1.00 93.38 396 LYS A N 1
ATOM 3171 C CA . LYS A 1 396 ? -2.073 -15.288 3.935 1.00 93.38 396 LYS A CA 1
ATOM 3172 C C . LYS A 1 396 ? -0.963 -15.886 4.791 1.00 93.38 396 LYS A C 1
ATOM 3174 O O . LYS A 1 396 ? -1.261 -16.507 5.814 1.00 93.38 396 LYS A O 1
ATOM 3179 N N . ALA A 1 397 ? 0.295 -15.715 4.398 1.00 92.69 397 ALA A N 1
ATOM 3180 C CA . ALA A 1 397 ? 1.466 -16.265 5.072 1.00 92.69 397 ALA A CA 1
ATOM 3181 C C . ALA A 1 397 ? 1.848 -15.487 6.349 1.00 92.69 397 ALA A C 1
ATOM 3183 O O . ALA A 1 397 ? 3.011 -15.173 6.605 1.00 92.69 397 ALA A O 1
ATOM 3184 N N . ASP A 1 398 ? 0.855 -15.181 7.188 1.00 93.25 398 ASP A N 1
ATOM 3185 C CA . ASP A 1 398 ? 1.034 -14.446 8.437 1.00 93.25 398 ASP A CA 1
ATOM 3186 C C . ASP A 1 398 ? 1.714 -15.284 9.536 1.00 93.25 398 ASP A C 1
ATOM 3188 O O . ASP A 1 398 ? 2.399 -14.727 10.396 1.00 93.25 398 ASP A O 1
ATOM 3192 N N . GLY A 1 399 ? 1.597 -16.615 9.491 1.00 90.44 399 GLY A N 1
ATOM 3193 C CA . GLY A 1 399 ? 2.186 -17.522 10.487 1.00 90.44 399 GLY A CA 1
ATOM 3194 C C . GLY A 1 399 ? 1.542 -17.441 11.880 1.00 90.44 399 GLY A C 1
ATOM 3195 O O . GLY A 1 399 ? 2.106 -17.935 12.854 1.00 90.44 399 GLY A O 1
ATOM 3196 N N . LEU A 1 400 ? 0.374 -16.809 11.996 1.00 90.88 400 LEU A N 1
ATOM 3197 C CA . LEU A 1 400 ? -0.368 -16.581 13.231 1.00 90.88 400 LEU A CA 1
ATOM 3198 C C . LEU A 1 400 ? -1.595 -17.500 13.321 1.00 90.88 400 LEU A C 1
ATOM 3200 O O . LEU A 1 400 ? -2.092 -18.040 12.334 1.00 90.88 400 LEU A O 1
ATOM 3204 N N . ASN A 1 401 ? -2.133 -17.671 14.526 1.00 87.94 401 ASN A N 1
ATOM 3205 C CA . ASN A 1 401 ? -3.404 -18.367 14.707 1.00 87.94 401 ASN A CA 1
ATOM 3206 C C . ASN A 1 401 ? -4.563 -17.370 14.543 1.00 87.94 401 ASN A C 1
ATOM 3208 O O . ASN A 1 401 ? -4.887 -16.649 15.486 1.00 87.94 401 ASN A O 1
ATOM 3212 N N . ALA A 1 402 ? -5.133 -17.287 13.339 1.00 88.88 402 ALA A N 1
ATOM 3213 C CA . ALA A 1 402 ? -6.245 -16.385 13.038 1.00 88.88 402 ALA A CA 1
ATOM 3214 C C . ALA A 1 402 ? -7.599 -17.043 13.332 1.00 88.88 402 ALA A C 1
ATOM 3216 O O . ALA A 1 402 ? -7.820 -18.198 12.976 1.00 88.88 402 ALA A O 1
ATOM 3217 N N . GLU A 1 403 ? -8.530 -16.276 13.899 1.00 87.62 403 GLU A N 1
ATOM 3218 C CA . GLU A 1 403 ? -9.937 -16.670 14.042 1.00 87.62 403 GLU A CA 1
ATOM 3219 C C . GLU A 1 403 ? -10.623 -16.758 12.670 1.00 87.62 403 GLU A C 1
ATOM 3221 O O . GLU A 1 403 ? -11.490 -17.604 12.460 1.00 87.62 403 GLU A O 1
ATOM 3226 N N . ALA A 1 404 ? -10.235 -15.885 11.733 1.00 82.94 404 ALA A N 1
ATOM 3227 C CA . ALA A 1 404 ? -10.701 -15.905 10.352 1.00 82.94 404 ALA A CA 1
ATOM 3228 C C . ALA A 1 404 ? -9.665 -15.290 9.401 1.00 82.94 404 ALA A C 1
ATOM 3230 O O . ALA A 1 404 ? -8.956 -14.345 9.758 1.00 82.94 404 ALA A O 1
ATOM 3231 N N . ARG A 1 405 ? -9.625 -15.819 8.173 1.00 87.38 405 ARG A N 1
ATOM 3232 C CA . ARG A 1 405 ? -8.925 -15.236 7.024 1.00 87.38 405 ARG A CA 1
ATOM 3233 C C . ARG A 1 405 ? -9.917 -15.110 5.877 1.00 87.38 405 ARG A C 1
ATOM 3235 O O . ARG A 1 405 ? -10.446 -16.131 5.447 1.00 87.38 405 ARG A O 1
ATOM 3242 N N . ILE A 1 406 ? -10.173 -13.896 5.407 1.00 83.19 406 ILE A N 1
ATOM 3243 C CA . ILE A 1 406 ? -11.203 -13.623 4.398 1.00 83.19 406 ILE A CA 1
ATOM 3244 C C . ILE A 1 406 ? -10.551 -12.972 3.184 1.00 83.19 406 ILE A C 1
ATOM 3246 O O . ILE A 1 406 ? -9.899 -11.940 3.320 1.00 83.19 406 ILE A O 1
ATOM 3250 N N . GLY A 1 407 ? -10.728 -13.597 2.021 1.00 82.19 407 GLY A N 1
ATOM 3251 C CA . GLY A 1 407 ? -10.350 -13.024 0.733 1.00 82.19 407 GLY A CA 1
ATOM 3252 C C . GLY A 1 407 ? -11.499 -12.189 0.180 1.00 82.19 407 GLY A C 1
ATOM 3253 O O . GLY A 1 407 ? -12.634 -12.663 0.171 1.00 82.19 407 GLY A O 1
ATOM 3254 N N . ILE A 1 408 ? -11.217 -10.964 -0.253 1.00 79.88 408 ILE A N 1
ATOM 3255 C CA . ILE A 1 408 ? -12.210 -10.051 -0.829 1.00 79.88 408 ILE A CA 1
ATOM 3256 C C . ILE A 1 408 ? -11.706 -9.585 -2.196 1.00 79.88 408 ILE A C 1
ATOM 3258 O O . ILE A 1 408 ? -10.566 -9.132 -2.280 1.00 79.88 408 ILE A O 1
ATOM 3262 N N . PRO A 1 409 ? -12.479 -9.718 -3.285 1.00 75.75 409 PRO A N 1
ATOM 3263 C CA . PRO A 1 409 ? -12.111 -9.121 -4.564 1.00 75.75 409 PRO A CA 1
ATOM 3264 C C . PRO A 1 409 ? -11.963 -7.606 -4.414 1.00 75.75 409 PRO A C 1
ATOM 3266 O O . PRO A 1 409 ? -12.880 -6.946 -3.935 1.00 75.75 409 PRO A O 1
ATOM 3269 N N . GLY A 1 410 ? -10.813 -7.042 -4.779 1.00 75.31 410 GLY A N 1
ATOM 3270 C CA . GLY A 1 410 ? -10.619 -5.602 -4.619 1.00 75.31 410 GLY A CA 1
ATOM 3271 C C . GLY A 1 410 ? -9.178 -5.133 -4.731 1.00 75.31 410 GLY A C 1
ATOM 3272 O O . GLY A 1 410 ? -8.234 -5.894 -4.535 1.00 75.31 410 GLY A O 1
ATOM 3273 N N . GLU A 1 411 ? -9.036 -3.846 -5.043 1.00 82.19 411 GLU A N 1
ATOM 3274 C CA . GLU A 1 411 ? -7.748 -3.153 -5.115 1.00 82.19 411 GLU A CA 1
ATOM 3275 C C . GLU A 1 411 ? -7.189 -2.874 -3.716 1.00 82.19 411 GLU A C 1
ATOM 3277 O O . GLU A 1 411 ? -7.945 -2.617 -2.777 1.00 82.19 411 GLU A O 1
ATOM 3282 N N . HIS A 1 412 ? -5.860 -2.925 -3.592 1.00 87.38 412 HIS A N 1
ATOM 3283 C CA . HIS A 1 412 ? -5.113 -2.812 -2.340 1.00 87.38 412 HIS A CA 1
ATOM 3284 C C . HIS A 1 412 ? -5.589 -1.665 -1.446 1.00 87.38 412 HIS A C 1
ATOM 3286 O O . HIS A 1 412 ? -5.823 -1.872 -0.260 1.00 87.38 412 HIS A O 1
ATOM 3292 N N . ARG A 1 413 ? -5.761 -0.454 -1.991 1.00 81.56 413 ARG A N 1
ATOM 3293 C CA . ARG A 1 413 ? -6.307 0.687 -1.242 1.00 81.56 413 ARG A CA 1
ATOM 3294 C C . ARG A 1 413 ? -7.838 0.688 -1.225 1.00 81.56 413 ARG A C 1
ATOM 3296 O O . ARG A 1 413 ? -8.424 1.015 -0.194 1.00 81.56 413 ARG A O 1
ATOM 3303 N N . GLY A 1 414 ? -8.476 0.326 -2.334 1.00 81.19 414 GLY A N 1
ATOM 3304 C CA . GLY A 1 414 ? -9.930 0.279 -2.508 1.00 81.19 414 GLY A CA 1
ATOM 3305 C C . GLY A 1 414 ? -10.649 -0.636 -1.516 1.00 81.19 414 GLY A C 1
ATOM 3306 O O . GLY A 1 414 ? -11.790 -0.370 -1.153 1.00 81.19 414 GLY A O 1
ATOM 3307 N N . ILE A 1 415 ? -9.971 -1.649 -0.972 1.00 85.44 415 ILE A N 1
ATOM 3308 C CA . ILE A 1 415 ? -10.528 -2.514 0.076 1.00 85.44 415 ILE A CA 1
ATOM 3309 C C . ILE A 1 415 ? -10.916 -1.735 1.351 1.00 85.44 415 ILE A C 1
ATOM 3311 O O . ILE A 1 415 ? -11.763 -2.184 2.117 1.00 85.44 415 ILE A O 1
ATOM 3315 N N . LEU A 1 416 ? -10.341 -0.549 1.595 1.00 87.31 416 LEU A N 1
ATOM 3316 C CA . LEU A 1 416 ? -10.692 0.293 2.747 1.00 87.31 416 LEU A CA 1
ATOM 3317 C C . LEU A 1 416 ? -12.038 1.016 2.605 1.00 87.31 416 LEU A C 1
ATOM 3319 O O . LEU A 1 416 ? -12.565 1.471 3.621 1.00 87.31 416 LEU A O 1
ATOM 3323 N N . CYS A 1 417 ? -12.584 1.123 1.390 1.00 84.88 417 CYS A N 1
ATOM 3324 C CA . CYS A 1 417 ? -13.909 1.691 1.125 1.00 84.88 417 CYS A CA 1
ATOM 3325 C C . CYS A 1 417 ? -14.942 0.641 0.680 1.00 84.88 417 CYS A C 1
ATOM 3327 O O . CYS A 1 417 ? -16.067 0.988 0.319 1.00 84.88 417 CYS A O 1
ATOM 3329 N N . ASP A 1 418 ? -14.585 -0.644 0.737 1.00 82.88 418 ASP A N 1
ATOM 3330 C CA . ASP A 1 418 ? -15.452 -1.737 0.317 1.00 82.88 418 ASP A CA 1
ATOM 3331 C C . ASP A 1 418 ? -16.588 -2.011 1.328 1.00 82.88 418 ASP A C 1
ATOM 3333 O O . ASP A 1 418 ? -16.385 -2.175 2.538 1.00 82.88 418 ASP A O 1
ATOM 3337 N N . HIS A 1 419 ? -17.821 -2.102 0.823 1.00 79.19 419 HIS A N 1
ATOM 3338 C CA . HIS A 1 419 ? -19.006 -2.317 1.656 1.00 79.19 419 HIS A CA 1
ATOM 3339 C C . HIS A 1 419 ? -19.039 -3.695 2.341 1.00 79.19 419 HIS A C 1
ATOM 3341 O O . HIS A 1 419 ? -19.599 -3.814 3.437 1.00 79.19 419 HIS A O 1
ATOM 3347 N N . HIS A 1 420 ? -18.445 -4.737 1.750 1.00 80.19 420 HIS A N 1
ATOM 3348 C CA . HIS A 1 420 ? -18.332 -6.052 2.383 1.00 80.19 420 HIS A CA 1
ATOM 3349 C C . HIS A 1 420 ? -17.359 -6.001 3.559 1.00 80.19 420 HIS A C 1
ATOM 3351 O O . HIS A 1 420 ? -17.675 -6.515 4.637 1.00 80.19 420 HIS A O 1
ATOM 3357 N N . VAL A 1 421 ? -16.226 -5.307 3.403 1.00 87.31 421 VAL A N 1
ATOM 3358 C CA . VAL A 1 421 ? -15.284 -5.050 4.506 1.00 87.31 421 VAL A CA 1
ATOM 3359 C C . VAL A 1 421 ? -15.987 -4.336 5.651 1.00 87.31 421 VAL A C 1
ATOM 3361 O O . VAL A 1 421 ? -15.896 -4.773 6.799 1.00 87.31 421 VAL A O 1
ATOM 3364 N N . PHE A 1 422 ? -16.757 -3.290 5.358 1.00 89.00 422 PHE A N 1
ATOM 3365 C CA . PHE A 1 422 ? -17.554 -2.584 6.360 1.00 89.00 422 PHE A CA 1
ATOM 3366 C C . PHE A 1 422 ? -18.521 -3.504 7.100 1.00 89.00 422 PHE A C 1
ATOM 3368 O O . PHE A 1 422 ? -18.583 -3.465 8.329 1.00 89.00 422 PHE A O 1
ATOM 3375 N N . ARG A 1 423 ? -19.219 -4.390 6.386 1.00 82.88 423 ARG A N 1
ATOM 3376 C CA . ARG A 1 423 ? -20.140 -5.355 6.996 1.00 82.88 423 ARG A CA 1
ATOM 3377 C C . ARG A 1 423 ? -19.420 -6.336 7.931 1.00 82.88 423 ARG A C 1
ATOM 3379 O O . ARG A 1 423 ? -19.883 -6.567 9.050 1.00 82.88 423 ARG A O 1
ATOM 3386 N N . ILE A 1 424 ? -18.268 -6.860 7.509 1.00 85.25 424 ILE A N 1
ATOM 3387 C CA . ILE A 1 424 ? -17.424 -7.766 8.305 1.00 85.25 424 ILE A CA 1
ATOM 3388 C C . ILE A 1 424 ? -16.899 -7.054 9.558 1.00 85.25 424 ILE A C 1
ATOM 3390 O O . ILE A 1 424 ? -17.026 -7.575 10.669 1.00 85.25 424 ILE A O 1
ATOM 3394 N N . LEU A 1 425 ? -16.357 -5.841 9.405 1.00 92.31 425 LEU A N 1
ATOM 3395 C CA . LEU A 1 425 ? -15.851 -5.038 10.519 1.00 92.31 425 LEU A CA 1
ATOM 3396 C C . LEU A 1 425 ? -16.963 -4.711 11.516 1.00 92.31 425 LEU A C 1
ATOM 3398 O O . LEU A 1 425 ? -16.779 -4.911 12.717 1.00 92.31 425 LEU A O 1
ATOM 3402 N N . LYS A 1 426 ? -18.138 -4.281 11.040 1.00 89.25 426 LYS A N 1
ATOM 3403 C CA . LYS A 1 426 ? -19.302 -3.994 11.889 1.00 89.25 426 LYS A CA 1
ATOM 3404 C C . LYS A 1 426 ? -19.675 -5.204 12.750 1.00 89.25 426 LYS A C 1
ATOM 3406 O O . LYS A 1 426 ? -19.932 -5.051 13.947 1.00 89.25 426 LYS A O 1
ATOM 3411 N N . HIS A 1 427 ? -19.632 -6.408 12.170 1.00 86.50 427 HIS A N 1
ATOM 3412 C CA . HIS A 1 427 ? -19.872 -7.657 12.888 1.00 86.50 427 HIS A CA 1
ATOM 3413 C C . HIS A 1 427 ? -18.772 -7.980 13.914 1.00 86.50 427 HIS A C 1
ATOM 3415 O O . HIS A 1 427 ? -19.076 -8.210 15.088 1.00 86.50 427 HIS A O 1
ATOM 3421 N N . TRP A 1 428 ? -17.495 -7.979 13.515 1.00 88.19 428 TRP A N 1
ATOM 3422 C CA . TRP A 1 428 ? -16.374 -8.302 14.413 1.00 88.19 428 TRP A CA 1
ATOM 3423 C C . TRP A 1 428 ? -16.239 -7.324 15.583 1.00 88.19 428 TRP A C 1
ATOM 3425 O O . TRP A 1 428 ? -15.902 -7.732 16.698 1.00 88.19 428 TRP A O 1
ATOM 3435 N N . LEU A 1 429 ? -16.562 -6.050 15.353 1.00 93.06 429 LEU A N 1
ATOM 3436 C CA . LEU A 1 429 ? -16.572 -5.000 16.372 1.00 93.06 429 LEU A CA 1
ATOM 3437 C C . LEU A 1 429 ? -17.840 -5.005 17.234 1.00 93.06 429 LEU A C 1
ATOM 3439 O O . LEU A 1 429 ? -17.872 -4.321 18.255 1.00 93.06 429 LEU A O 1
ATOM 3443 N N . LYS A 1 430 ? -18.862 -5.790 16.861 1.00 88.88 430 LYS A N 1
ATOM 3444 C CA . LYS A 1 430 ? -20.188 -5.819 17.501 1.00 88.88 430 LYS A CA 1
ATOM 3445 C C . LYS A 1 430 ? -20.858 -4.442 17.530 1.00 88.88 430 LYS A C 1
ATOM 3447 O O . LYS A 1 430 ? -21.508 -4.099 18.514 1.00 88.88 430 LYS A O 1
ATOM 3452 N N . ALA A 1 431 ? -20.681 -3.670 16.460 1.00 82.81 431 ALA A N 1
ATOM 3453 C CA . ALA A 1 431 ? -21.180 -2.302 16.368 1.00 82.81 431 ALA A CA 1
ATOM 3454 C C . ALA A 1 431 ? -22.666 -2.205 15.987 1.00 82.81 431 ALA A C 1
ATOM 3456 O O . ALA A 1 431 ? -23.237 -1.123 16.013 1.00 82.81 431 ALA A O 1
ATOM 3457 N N . ASP A 1 432 ? -23.293 -3.329 15.631 1.00 68.94 432 ASP A N 1
ATOM 3458 C CA . ASP A 1 432 ? -24.736 -3.458 15.429 1.00 68.94 432 ASP A CA 1
ATOM 3459 C C . ASP A 1 432 ? -25.133 -4.944 15.401 1.00 68.94 432 ASP A C 1
ATOM 3461 O O . ASP A 1 432 ? -24.287 -5.830 15.235 1.00 68.94 432 ASP A O 1
ATOM 3465 N N . HIS A 1 433 ? -26.426 -5.223 15.541 1.00 57.94 433 HIS A N 1
ATOM 3466 C CA . HIS A 1 433 ? -27.009 -6.540 15.328 1.00 57.94 433 HIS A CA 1
ATOM 3467 C C . HIS A 1 433 ? -27.654 -6.564 13.940 1.00 57.94 433 HIS A C 1
ATOM 3469 O O . HIS A 1 433 ? -28.865 -6.415 13.826 1.00 57.94 433 HIS A O 1
ATOM 3475 N N . ASP A 1 434 ? -26.853 -6.727 12.879 1.00 58.97 434 ASP A N 1
ATOM 3476 C CA . ASP A 1 434 ? -27.391 -7.021 11.543 1.00 58.97 434 ASP A CA 1
ATOM 3477 C C . ASP A 1 434 ? -28.016 -8.431 11.579 1.00 58.97 434 ASP A C 1
ATOM 3479 O O . ASP A 1 434 ? -27.276 -9.420 11.613 1.00 58.97 434 ASP A O 1
ATOM 3483 N N . PRO A 1 435 ? -29.359 -8.566 11.592 1.00 52.91 435 PRO A N 1
ATOM 3484 C CA . PRO A 1 435 ? -30.009 -9.870 11.697 1.00 52.91 435 PRO A CA 1
ATOM 3485 C C . PRO A 1 435 ? -29.873 -10.687 10.404 1.00 52.91 435 PRO A C 1
ATOM 3487 O O . PRO A 1 435 ? -30.226 -11.865 10.388 1.00 52.91 435 PRO A O 1
ATOM 3490 N N . PHE A 1 436 ? -29.383 -10.068 9.326 1.00 49.47 436 PHE A N 1
ATOM 3491 C CA . PHE A 1 436 ? -29.158 -10.689 8.027 1.00 49.47 436 PHE A CA 1
ATOM 3492 C C . PHE A 1 436 ? -27.686 -11.025 7.781 1.00 49.47 436 PHE A C 1
ATOM 3494 O O . PHE A 1 436 ? -27.372 -11.564 6.716 1.00 49.47 436 PHE A O 1
ATOM 3501 N N . TYR A 1 437 ? -26.783 -10.705 8.715 1.00 51.44 437 TYR A N 1
ATOM 3502 C CA . TYR A 1 437 ? -25.382 -11.095 8.605 1.00 51.44 437 TYR A CA 1
ATOM 3503 C C . TYR A 1 437 ? -25.249 -12.611 8.746 1.00 51.44 437 TYR A C 1
ATOM 3505 O O . TYR A 1 437 ? -25.637 -13.200 9.759 1.00 51.44 437 TYR A O 1
ATOM 3513 N N . ASN A 1 438 ? -24.674 -13.245 7.731 1.00 52.06 438 ASN A N 1
ATOM 3514 C CA . ASN A 1 438 ? -24.404 -14.669 7.710 1.00 52.06 438 ASN A CA 1
ATOM 3515 C C . ASN A 1 438 ? -22.936 -14.889 7.324 1.00 52.06 438 ASN A C 1
ATOM 3517 O O . ASN A 1 438 ? -22.624 -14.797 6.141 1.00 52.06 438 ASN A O 1
ATOM 3521 N N . PRO A 1 439 ? -22.057 -15.284 8.267 1.00 55.34 439 PRO A N 1
ATOM 3522 C CA . PRO A 1 439 ? -20.651 -15.581 7.989 1.00 55.34 439 PRO A CA 1
ATOM 3523 C C . PRO A 1 439 ? -20.422 -16.479 6.766 1.00 55.34 439 PRO A C 1
ATOM 3525 O O . PRO A 1 439 ? -19.463 -16.284 6.039 1.00 55.34 439 PRO A O 1
ATOM 3528 N N . LEU A 1 440 ? -21.300 -17.453 6.500 1.00 45.84 440 LEU A N 1
ATOM 3529 C CA . LEU A 1 440 ? -21.147 -18.350 5.351 1.00 45.84 440 LEU A CA 1
ATOM 3530 C C . LEU A 1 440 ? -21.443 -17.672 4.009 1.00 45.84 440 LEU A C 1
ATOM 3532 O O . LEU A 1 440 ? -20.857 -18.063 3.012 1.00 45.84 440 LEU A O 1
ATOM 3536 N N . ASN A 1 441 ? -22.334 -16.680 3.977 1.00 44.41 441 ASN A N 1
ATOM 3537 C CA . ASN A 1 441 ? -22.685 -15.957 2.751 1.00 44.41 441 ASN A CA 1
ATOM 3538 C C . ASN A 1 441 ? -21.889 -14.655 2.605 1.00 44.41 441 ASN A C 1
ATOM 3540 O O . ASN A 1 441 ? -21.656 -14.205 1.496 1.00 44.41 441 ASN A O 1
ATOM 3544 N N . ASP A 1 442 ? -21.486 -14.047 3.718 1.00 48.56 442 ASP A N 1
ATOM 3545 C CA . ASP A 1 442 ? -20.753 -12.783 3.756 1.00 48.56 442 ASP A CA 1
ATOM 3546 C C . ASP A 1 442 ? -19.238 -12.975 3.661 1.00 48.56 442 ASP A C 1
ATOM 3548 O O . ASP A 1 442 ? -18.539 -12.074 3.210 1.00 48.56 442 ASP A O 1
ATOM 3552 N N . TYR A 1 443 ? -18.716 -14.149 4.045 1.00 48.44 443 TYR A N 1
ATOM 3553 C CA . TYR A 1 443 ? -17.319 -14.523 3.778 1.00 48.44 443 TYR A CA 1
ATOM 3554 C C . TYR A 1 443 ? -17.141 -15.207 2.419 1.00 48.44 443 TYR A C 1
ATOM 3556 O O . TYR A 1 443 ? -16.010 -15.386 1.975 1.00 48.44 443 TYR A O 1
ATOM 3564 N N . VAL A 1 444 ? -18.239 -15.610 1.773 1.00 37.97 444 VAL A N 1
ATOM 3565 C CA . VAL A 1 444 ? -18.243 -16.174 0.421 1.00 37.97 444 VAL A CA 1
ATOM 3566 C C . VAL A 1 444 ? -18.814 -15.122 -0.512 1.00 37.97 444 VAL A C 1
ATOM 3568 O O . VAL A 1 444 ? -20.017 -15.066 -0.757 1.00 37.97 444 VAL A O 1
ATOM 3571 N N . ILE A 1 445 ? -17.935 -14.277 -1.038 1.00 43.50 445 ILE A N 1
ATOM 3572 C CA . ILE A 1 445 ? -18.305 -13.354 -2.104 1.00 43.50 445 ILE A CA 1
ATOM 3573 C C . ILE A 1 445 ? -18.481 -14.204 -3.360 1.00 43.50 445 ILE A C 1
ATOM 3575 O O . ILE A 1 445 ? -17.516 -14.691 -3.947 1.00 43.50 445 ILE A O 1
ATOM 3579 N N . LEU A 1 446 ? -19.738 -14.466 -3.721 1.00 31.55 446 LEU A N 1
ATOM 3580 C CA . LEU A 1 446 ? -20.049 -15.034 -5.023 1.00 31.55 446 LEU A CA 1
ATOM 3581 C C . LEU A 1 446 ? -19.720 -13.956 -6.054 1.00 31.55 446 LEU A C 1
ATOM 3583 O O . LEU A 1 446 ? -20.315 -12.878 -5.962 1.00 31.55 446 LEU A O 1
ATOM 3587 N N . PRO A 1 447 ? -18.809 -14.221 -7.005 1.00 29.62 447 PRO A N 1
ATOM 3588 C CA . PRO A 1 447 ? -18.490 -13.241 -8.019 1.00 29.62 447 PRO A CA 1
ATOM 3589 C C . PRO A 1 447 ? -19.784 -12.869 -8.738 1.00 29.62 447 PRO A C 1
ATOM 3591 O O . PRO A 1 447 ? -20.573 -13.726 -9.155 1.00 29.62 447 PRO A O 1
ATOM 3594 N N . THR A 1 448 ? -20.038 -11.572 -8.815 1.00 30.62 448 THR A N 1
ATOM 3595 C CA . THR A 1 448 ? -21.141 -11.017 -9.590 1.00 30.62 448 THR A CA 1
ATOM 3596 C C . THR A 1 448 ? -21.022 -11.494 -11.040 1.00 30.62 448 THR A C 1
ATOM 3598 O O . THR A 1 448 ? -19.927 -11.795 -11.513 1.00 30.62 448 THR A O 1
ATOM 3601 N N . ALA A 1 449 ? -22.130 -11.560 -11.788 1.00 30.67 449 ALA A N 1
ATOM 3602 C CA . ALA A 1 449 ? -22.067 -11.909 -13.216 1.00 30.67 449 ALA A CA 1
ATOM 3603 C C . ALA A 1 449 ? -21.041 -11.032 -13.974 1.00 30.67 449 ALA A C 1
ATOM 3605 O O . ALA A 1 449 ? -20.333 -11.527 -14.840 1.00 30.67 449 ALA A O 1
ATOM 3606 N N . PHE A 1 450 ? -20.881 -9.781 -13.527 1.00 30.94 450 PHE A N 1
ATOM 3607 C CA . PHE A 1 450 ? -19.868 -8.811 -13.941 1.00 30.94 450 PHE A CA 1
ATOM 3608 C C . PHE A 1 450 ? -18.409 -9.222 -13.629 1.00 30.94 450 PHE A C 1
ATOM 3610 O O . PHE A 1 450 ? -17.538 -9.055 -14.477 1.00 30.94 450 PHE A O 1
ATOM 3617 N N . GLU A 1 451 ? -18.118 -9.780 -12.449 1.00 33.75 451 GLU A N 1
ATOM 3618 C CA . GLU A 1 451 ? -16.780 -10.292 -12.083 1.00 33.75 451 GLU A CA 1
ATOM 3619 C C . GLU A 1 451 ? -16.462 -11.627 -12.772 1.00 33.75 451 GLU A C 1
ATOM 3621 O O . GLU A 1 451 ? -15.323 -11.885 -13.156 1.00 33.75 451 GLU A O 1
ATOM 3626 N N . VAL A 1 452 ? -17.479 -12.464 -13.000 1.00 28.69 452 VAL A N 1
ATOM 3627 C CA . VAL A 1 452 ? -17.344 -13.679 -13.818 1.00 28.69 452 VAL A CA 1
ATOM 3628 C C . VAL A 1 452 ? -17.071 -13.327 -15.289 1.00 28.69 452 VAL A C 1
ATOM 3630 O O . VAL A 1 452 ? -16.325 -14.045 -15.953 1.00 28.69 452 VAL A O 1
ATOM 3633 N N . GLU A 1 453 ? -17.634 -12.227 -15.798 1.00 33.88 453 GLU A N 1
ATOM 3634 C CA . GLU A 1 453 ? -17.381 -11.695 -17.145 1.00 33.88 453 GLU A CA 1
ATOM 3635 C C . GLU A 1 453 ? -16.001 -11.009 -17.258 1.00 33.88 453 GLU A C 1
ATOM 3637 O O . GLU A 1 453 ? -15.282 -11.252 -18.228 1.00 33.88 453 GLU A O 1
ATOM 3642 N N . SER A 1 454 ? -15.558 -10.241 -16.249 1.00 31.03 454 SER A N 1
ATOM 3643 C CA . SER A 1 454 ? -14.238 -9.575 -16.246 1.00 31.03 454 SER A CA 1
ATOM 3644 C C . SER A 1 454 ? -13.060 -10.556 -16.161 1.00 31.03 454 SER A C 1
ATOM 3646 O O . SER A 1 454 ? -12.018 -10.330 -16.782 1.00 31.03 454 SER A O 1
ATOM 3648 N N . HIS A 1 455 ? -13.236 -11.688 -15.469 1.00 33.38 455 HIS A N 1
ATOM 3649 C CA . HIS A 1 455 ? -12.279 -12.799 -15.471 1.00 33.38 455 HIS A CA 1
ATOM 3650 C C . HIS A 1 455 ? -12.115 -13.450 -16.852 1.00 33.38 455 HIS A C 1
ATOM 3652 O O . HIS A 1 455 ? -11.101 -14.103 -17.098 1.00 33.38 455 HIS A O 1
ATOM 3658 N N . LYS A 1 456 ? -13.085 -13.277 -17.757 1.00 37.06 456 LYS A N 1
ATOM 3659 C CA . LYS A 1 456 ? -13.090 -13.896 -19.087 1.00 37.06 456 LYS A CA 1
ATOM 3660 C C . LYS A 1 456 ? -12.726 -12.946 -20.226 1.00 37.06 456 LYS A C 1
ATOM 3662 O O . LYS A 1 456 ? -12.286 -13.414 -21.271 1.00 37.06 456 LYS A O 1
ATOM 3667 N N . GLU A 1 457 ? -12.817 -11.631 -20.016 1.00 36.97 457 GLU A N 1
ATOM 3668 C CA . GLU A 1 457 ? -12.300 -10.618 -20.953 1.00 36.97 457 GLU A CA 1
ATOM 3669 C C . GLU A 1 457 ? -10.760 -10.531 -20.975 1.00 36.97 457 GLU A C 1
ATOM 3671 O O . GLU A 1 457 ? -10.182 -9.897 -21.861 1.00 36.97 457 GLU A O 1
ATOM 3676 N N . LYS A 1 458 ? -10.060 -11.190 -20.041 1.00 37.56 458 LYS A N 1
ATOM 3677 C CA . LYS A 1 458 ? -8.595 -11.263 -20.048 1.00 37.56 458 LYS A CA 1
ATOM 3678 C C . LYS A 1 458 ? -8.124 -12.297 -21.070 1.00 37.56 458 LYS A C 1
ATOM 3680 O O . LYS A 1 458 ? -8.074 -13.493 -20.798 1.00 37.56 458 LYS A O 1
ATOM 3685 N N . GLY A 1 459 ? -7.714 -11.817 -22.241 1.00 35.72 459 GLY A N 1
ATOM 3686 C CA . GLY A 1 459 ? -7.035 -12.579 -23.295 1.00 35.72 459 GLY A CA 1
ATOM 3687 C C . GLY A 1 459 ? -5.636 -13.103 -22.924 1.00 35.72 459 GLY A C 1
ATOM 3688 O O . GLY A 1 459 ? -4.722 -13.047 -23.742 1.00 35.72 459 GLY A O 1
ATOM 3689 N N . LEU A 1 460 ? -5.450 -13.616 -21.709 1.00 35.47 460 LEU A N 1
ATOM 3690 C CA . LEU A 1 460 ? -4.235 -14.294 -21.278 1.00 35.47 460 LEU A CA 1
ATOM 3691 C C . LEU A 1 460 ? -4.628 -15.601 -20.580 1.00 35.47 460 LEU A C 1
ATOM 3693 O O . LEU A 1 460 ? -4.893 -15.626 -19.381 1.00 35.47 460 LEU A O 1
ATOM 3697 N N . GLN A 1 461 ? -4.672 -16.708 -21.328 1.00 32.66 461 GLN A N 1
ATOM 3698 C CA . GLN A 1 461 ? -4.701 -18.028 -20.700 1.00 32.66 461 GLN A CA 1
ATOM 3699 C C . GLN A 1 461 ? -3.284 -18.365 -20.237 1.00 32.66 461 GLN A C 1
ATOM 3701 O O . GLN A 1 461 ? -2.452 -18.858 -21.001 1.00 32.66 461 GLN A O 1
ATOM 3706 N N . VAL A 1 462 ? -3.013 -18.080 -18.966 1.00 35.09 462 VAL A N 1
ATOM 3707 C CA . VAL A 1 462 ? -1.862 -18.646 -18.272 1.00 35.09 462 VAL A CA 1
ATOM 3708 C C . VAL A 1 462 ? -2.254 -20.045 -17.814 1.00 35.09 462 VAL A C 1
ATOM 3710 O O . VAL A 1 462 ? -2.963 -20.208 -16.827 1.00 35.09 462 VAL A O 1
ATOM 3713 N N . THR A 1 463 ? -1.819 -21.067 -18.548 1.00 33.56 463 THR A N 1
ATOM 3714 C CA . THR A 1 463 ? -1.769 -22.429 -18.010 1.00 33.56 463 THR A CA 1
ATOM 3715 C C . THR A 1 463 ? -0.396 -22.635 -17.387 1.00 33.56 463 THR A C 1
ATOM 3717 O O . THR A 1 463 ? 0.617 -22.548 -18.087 1.00 33.56 463 THR A O 1
ATOM 3720 N N . SER A 1 464 ? -0.366 -22.851 -16.070 1.00 33.62 464 SER A N 1
ATOM 3721 C CA . SER A 1 464 ? 0.831 -23.251 -15.335 1.00 33.62 464 SER A CA 1
ATOM 3722 C C . SER A 1 464 ? 0.837 -24.765 -15.124 1.00 33.62 464 SER A C 1
ATOM 3724 O O . SER A 1 464 ? -0.193 -25.374 -14.831 1.00 33.62 464 SER A O 1
ATOM 3726 N N . LEU A 1 465 ? 2.003 -25.382 -15.302 1.00 32.16 465 LEU A N 1
ATOM 3727 C CA . LEU A 1 465 ? 2.248 -26.789 -14.998 1.00 32.16 465 LEU A CA 1
ATOM 3728 C C . LEU A 1 465 ? 3.454 -26.859 -14.058 1.00 32.16 465 LEU A C 1
ATOM 3730 O O . LEU A 1 465 ? 4.531 -26.374 -14.416 1.00 32.16 465 LEU A O 1
ATOM 3734 N N . LYS A 1 466 ? 3.258 -27.454 -12.878 1.00 36.03 466 LYS A N 1
ATOM 3735 C CA . LYS A 1 466 ? 4.325 -27.803 -11.937 1.00 36.03 466 LYS A CA 1
ATOM 3736 C C . LYS A 1 466 ? 4.433 -29.320 -11.878 1.00 36.03 466 LYS A C 1
ATOM 3738 O O . LYS A 1 466 ? 3.473 -29.988 -11.497 1.00 36.03 466 LYS A O 1
ATOM 3743 N N . GLU A 1 467 ? 5.586 -29.851 -12.263 1.00 34.00 467 GLU A N 1
ATOM 3744 C CA . GLU A 1 467 ? 5.899 -31.272 -12.125 1.00 34.00 467 GLU A CA 1
ATOM 3745 C C . GLU A 1 467 ? 7.262 -31.446 -11.444 1.00 34.00 467 GLU A C 1
ATOM 3747 O O . GLU A 1 467 ? 8.207 -30.694 -11.690 1.00 34.00 467 GLU A O 1
ATOM 3752 N N . GLU A 1 468 ? 7.346 -32.443 -10.567 1.00 39.66 468 GLU A N 1
ATOM 3753 C CA . GLU A 1 468 ? 8.528 -32.753 -9.766 1.00 39.66 468 GLU A CA 1
ATOM 3754 C C . GLU A 1 468 ? 8.914 -34.221 -9.967 1.00 39.66 468 GLU A C 1
ATOM 3756 O O . GLU A 1 468 ? 8.054 -35.109 -9.956 1.00 39.66 468 GLU A O 1
ATOM 3761 N N . TRP A 1 469 ? 10.210 -34.499 -10.121 1.00 42.38 469 TRP A N 1
ATOM 3762 C CA . TRP A 1 469 ? 10.726 -35.868 -10.195 1.00 42.38 469 TRP A CA 1
ATOM 3763 C C . TRP A 1 469 ? 12.147 -36.001 -9.631 1.00 42.38 469 TRP A C 1
ATOM 3765 O O . TRP A 1 469 ? 12.913 -35.041 -9.550 1.00 42.38 469 TRP A O 1
ATOM 3775 N N . GLU A 1 470 ? 12.508 -37.225 -9.238 1.00 38.34 470 GLU A N 1
ATOM 3776 C CA . GLU A 1 470 ? 13.854 -37.592 -8.783 1.00 38.34 470 GLU A CA 1
ATOM 3777 C C . GLU A 1 470 ? 14.604 -38.358 -9.883 1.00 38.34 470 GLU A C 1
ATOM 3779 O O . GLU A 1 470 ? 14.098 -39.343 -10.423 1.00 38.34 470 GLU A O 1
ATOM 3784 N N . ILE A 1 471 ? 15.835 -37.940 -10.186 1.00 44.59 471 ILE A N 1
ATOM 3785 C CA . ILE A 1 471 ? 16.776 -38.703 -11.012 1.00 44.59 471 ILE A CA 1
ATOM 3786 C C . ILE A 1 471 ? 17.707 -39.473 -10.073 1.00 44.59 471 ILE A C 1
ATOM 3788 O O . ILE A 1 471 ? 18.425 -38.875 -9.272 1.00 44.59 471 ILE A O 1
ATOM 3792 N N . ILE A 1 472 ? 17.702 -40.802 -10.184 1.00 42.00 472 ILE A N 1
ATOM 3793 C CA . ILE A 1 472 ? 18.622 -41.694 -9.469 1.00 42.00 472 ILE A CA 1
ATOM 3794 C C . ILE A 1 472 ? 19.781 -42.003 -10.418 1.00 42.00 472 ILE A C 1
ATOM 3796 O O . ILE A 1 472 ? 19.571 -42.640 -11.451 1.00 42.00 472 ILE A O 1
ATOM 3800 N N . SER A 1 473 ? 20.991 -41.534 -10.109 1.00 43.84 473 SER A N 1
ATOM 3801 C CA . SER A 1 473 ? 22.184 -41.903 -10.879 1.00 43.84 473 SER A CA 1
ATOM 3802 C C . SER A 1 473 ? 22.719 -43.255 -10.406 1.00 43.84 473 SER A C 1
ATOM 3804 O O . SER A 1 473 ? 22.959 -43.420 -9.211 1.00 43.84 473 SER A O 1
ATOM 3806 N N . GLU A 1 474 ? 22.936 -44.202 -11.321 1.00 37.62 474 GLU A N 1
ATOM 3807 C CA . GLU A 1 474 ? 23.699 -45.420 -11.023 1.00 37.62 474 GLU A CA 1
ATOM 3808 C C . GLU A 1 474 ? 25.177 -45.056 -10.798 1.00 37.62 474 GLU A C 1
ATOM 3810 O O . GLU A 1 474 ? 25.784 -44.368 -11.619 1.00 37.62 474 GLU A O 1
ATOM 3815 N N . ASP A 1 475 ? 25.699 -45.480 -9.645 1.00 41.28 475 ASP A N 1
ATOM 3816 C CA . ASP A 1 475 ? 27.066 -45.376 -9.127 1.00 41.28 475 ASP A CA 1
ATOM 3817 C C . ASP A 1 475 ? 28.155 -44.839 -10.072 1.00 41.28 475 ASP A C 1
ATOM 3819 O O . ASP A 1 475 ? 28.511 -45.447 -11.081 1.00 41.28 475 ASP A O 1
ATOM 3823 N N . THR A 1 476 ? 28.836 -43.782 -9.624 1.00 36.00 476 THR A N 1
ATOM 3824 C CA . THR A 1 476 ? 30.276 -43.637 -9.875 1.00 36.00 476 THR A CA 1
ATOM 3825 C C . THR A 1 476 ? 30.982 -43.124 -8.624 1.00 36.00 476 THR A C 1
ATOM 3827 O O . THR A 1 476 ? 30.705 -42.035 -8.126 1.00 36.00 476 THR A O 1
ATOM 3830 N N . ASP A 1 477 ? 31.904 -43.951 -8.132 1.00 43.16 477 ASP A N 1
ATOM 3831 C CA . ASP A 1 477 ? 32.875 -43.651 -7.086 1.00 43.16 477 ASP A CA 1
ATOM 3832 C C . ASP A 1 477 ? 33.614 -42.336 -7.375 1.00 43.16 477 ASP A C 1
ATOM 3834 O O . ASP A 1 477 ? 34.352 -42.211 -8.355 1.00 43.16 477 ASP A O 1
ATOM 3838 N N . GLY A 1 478 ? 33.442 -41.358 -6.491 1.00 40.03 478 GLY A N 1
ATOM 3839 C CA . GLY A 1 478 ? 34.111 -40.066 -6.574 1.00 40.03 478 GLY A CA 1
ATOM 3840 C C . GLY A 1 478 ? 33.833 -39.246 -5.327 1.00 40.03 478 GLY A C 1
ATOM 3841 O O . GLY A 1 478 ? 32.873 -38.488 -5.263 1.00 40.03 478 GLY A O 1
ATOM 3842 N N . GLN A 1 479 ? 34.661 -39.448 -4.308 1.00 42.62 479 GLN A N 1
ATOM 3843 C CA . GLN A 1 479 ? 34.621 -38.726 -3.046 1.00 42.62 479 GLN A CA 1
ATOM 3844 C C . GLN A 1 479 ? 35.130 -37.292 -3.266 1.00 42.62 479 GLN A C 1
ATOM 3846 O O . GLN A 1 479 ? 36.324 -37.049 -3.152 1.00 42.62 479 GLN A O 1
ATOM 3851 N N . ASP A 1 480 ? 34.228 -36.364 -3.587 1.00 38.44 480 ASP A N 1
ATOM 3852 C CA . ASP A 1 480 ? 34.463 -34.918 -3.515 1.00 38.44 480 ASP A CA 1
ATOM 3853 C C . ASP A 1 480 ? 33.276 -34.243 -2.804 1.00 38.44 480 ASP A C 1
ATOM 3855 O O . ASP A 1 480 ? 32.119 -34.610 -2.996 1.00 38.44 480 ASP A O 1
ATOM 3859 N N . ASP A 1 481 ? 33.574 -33.274 -1.940 1.00 44.16 481 ASP A N 1
ATOM 3860 C CA . ASP A 1 481 ? 32.639 -32.541 -1.073 1.00 44.16 481 ASP A CA 1
ATOM 3861 C C . ASP A 1 481 ? 31.611 -31.723 -1.897 1.00 44.16 481 ASP A C 1
ATOM 3863 O O . ASP A 1 481 ? 31.925 -30.653 -2.424 1.00 44.16 481 ASP A O 1
ATOM 3867 N N . VAL A 1 482 ? 30.361 -32.200 -2.022 1.00 38.84 482 VAL A N 1
ATOM 3868 C CA . VAL A 1 482 ? 29.275 -31.532 -2.792 1.00 38.84 482 VAL A CA 1
ATOM 3869 C C . VAL A 1 482 ? 28.244 -30.809 -1.901 1.00 38.84 482 VAL A C 1
ATOM 3871 O O . VAL A 1 482 ? 27.271 -30.253 -2.399 1.00 38.84 482 VAL A O 1
ATOM 3874 N N . ALA A 1 483 ? 28.474 -30.673 -0.592 1.00 35.34 483 ALA A N 1
ATOM 3875 C CA . ALA A 1 483 ? 27.546 -29.988 0.327 1.00 35.34 483 ALA A CA 1
ATOM 3876 C C . ALA A 1 483 ? 27.446 -28.446 0.148 1.00 35.34 483 ALA A C 1
ATOM 3878 O O . ALA A 1 483 ? 26.890 -27.759 1.001 1.00 35.34 483 ALA A O 1
ATOM 3879 N N . THR A 1 484 ? 27.989 -27.875 -0.935 1.00 38.97 484 THR A N 1
ATOM 3880 C CA . THR A 1 484 ? 28.067 -26.415 -1.168 1.00 38.97 484 THR A CA 1
ATOM 3881 C C . THR A 1 484 ? 27.618 -25.940 -2.556 1.00 38.97 484 THR A C 1
ATOM 3883 O O . THR A 1 484 ? 27.752 -24.753 -2.861 1.00 38.97 484 THR A O 1
ATOM 3886 N N . LYS A 1 485 ? 27.071 -26.801 -3.426 1.00 45.69 485 LYS A N 1
ATOM 3887 C CA . LYS A 1 485 ? 26.621 -26.343 -4.755 1.00 45.69 485 LYS A CA 1
ATOM 3888 C C . LYS A 1 485 ? 25.240 -25.678 -4.682 1.00 45.69 485 LYS A C 1
ATOM 3890 O O . LYS A 1 485 ? 24.319 -26.218 -4.085 1.00 45.69 485 LYS A O 1
ATOM 3895 N N . LYS A 1 486 ? 25.121 -24.492 -5.290 1.00 44.47 486 LYS A N 1
ATOM 3896 C CA . LYS A 1 486 ? 23.858 -23.757 -5.477 1.00 44.47 486 LYS A CA 1
ATOM 3897 C C . LYS A 1 486 ? 22.923 -24.529 -6.427 1.00 44.47 486 LYS A C 1
ATOM 3899 O O . LYS A 1 486 ? 23.444 -25.201 -7.323 1.00 44.47 486 LYS A O 1
ATOM 3904 N N . PRO A 1 487 ? 21.590 -24.422 -6.275 1.00 41.53 487 PRO A N 1
ATOM 3905 C CA . PRO A 1 487 ? 20.653 -24.973 -7.248 1.00 41.53 487 PRO A CA 1
ATOM 3906 C C . PRO A 1 487 ? 20.909 -24.369 -8.632 1.00 41.53 487 PRO A C 1
ATOM 3908 O O . PRO A 1 487 ? 21.142 -23.166 -8.764 1.00 41.53 487 PRO A O 1
ATOM 3911 N N . LEU A 1 488 ? 20.925 -25.216 -9.662 1.00 41.25 488 LEU A N 1
ATOM 3912 C CA . LEU A 1 488 ? 21.156 -24.778 -11.037 1.00 41.25 488 LEU A CA 1
ATOM 3913 C C . LEU A 1 488 ? 19.799 -24.519 -11.691 1.00 41.25 488 LEU A C 1
ATOM 3915 O O . LEU A 1 488 ? 18.994 -25.439 -11.822 1.00 41.25 488 LEU A O 1
ATOM 3919 N N . VAL A 1 489 ? 19.557 -23.276 -12.101 1.00 39.78 489 VAL A N 1
ATOM 3920 C CA . VAL A 1 489 ? 18.317 -22.875 -12.774 1.00 39.78 489 VAL A CA 1
ATOM 3921 C C . VAL A 1 489 ? 18.589 -22.699 -14.266 1.00 39.78 489 VAL A C 1
ATOM 3923 O O . VAL A 1 489 ? 19.536 -22.015 -14.654 1.00 39.78 489 VAL A O 1
ATOM 3926 N N . SER A 1 490 ? 17.773 -23.319 -15.114 1.00 35.31 490 SER A N 1
ATOM 3927 C CA . SER A 1 490 ? 17.846 -23.179 -16.571 1.00 35.31 490 SER A CA 1
ATOM 3928 C C . SER A 1 490 ? 16.455 -22.931 -17.138 1.00 35.31 490 SER A C 1
ATOM 3930 O O . SER A 1 490 ? 15.513 -23.627 -16.772 1.00 35.31 490 SER A O 1
ATOM 3932 N N . SER A 1 491 ? 16.310 -21.943 -18.021 1.00 38.50 491 SER A N 1
ATOM 3933 C CA . SER A 1 491 ? 15.038 -21.620 -18.666 1.00 38.50 491 SER A CA 1
ATOM 3934 C C . SER A 1 491 ? 15.068 -21.921 -20.166 1.00 38.50 491 SER A C 1
ATOM 3936 O O . SER A 1 491 ? 16.091 -21.768 -20.837 1.00 38.50 491 SER A O 1
ATOM 3938 N N . ILE A 1 492 ? 13.933 -22.373 -20.698 1.00 36.88 492 ILE A N 1
ATOM 3939 C CA . ILE A 1 492 ? 13.720 -22.643 -22.121 1.00 36.88 492 ILE A CA 1
ATOM 3940 C C . ILE A 1 492 ? 12.459 -21.901 -22.562 1.00 36.88 492 ILE A C 1
ATOM 3942 O O . ILE A 1 492 ? 11.407 -22.011 -21.933 1.00 36.88 492 ILE A O 1
ATOM 3946 N N . THR A 1 493 ? 12.562 -21.176 -23.676 1.00 38.72 493 THR A N 1
ATOM 3947 C CA . THR A 1 493 ? 11.440 -20.451 -24.278 1.00 38.72 493 THR A CA 1
ATOM 3948 C C . THR A 1 493 ? 11.132 -21.026 -25.651 1.00 38.72 493 THR A C 1
ATOM 3950 O O . THR A 1 493 ? 12.014 -21.114 -26.506 1.00 38.72 493 THR A O 1
ATOM 3953 N N . VAL A 1 494 ? 9.867 -21.370 -25.886 1.00 39.62 494 VAL A N 1
ATOM 3954 C CA . VAL A 1 494 ? 9.363 -21.780 -27.200 1.00 39.62 494 VAL A CA 1
ATOM 3955 C C . VAL A 1 494 ? 8.364 -20.732 -27.672 1.00 39.62 494 VAL A C 1
ATOM 3957 O O . VAL A 1 494 ? 7.371 -20.459 -27.001 1.00 39.62 494 VAL A O 1
ATOM 3960 N N . SER A 1 495 ? 8.635 -20.137 -28.832 1.00 42.81 495 SER A N 1
ATOM 3961 C CA . SER A 1 495 ? 7.725 -19.199 -29.493 1.00 42.81 495 SER A CA 1
ATOM 3962 C C . SER A 1 495 ? 7.170 -19.836 -30.762 1.00 42.81 495 SER A C 1
ATOM 3964 O O . SER A 1 495 ? 7.918 -20.418 -31.552 1.00 42.81 495 SER A O 1
ATOM 3966 N N . GLN A 1 496 ? 5.854 -19.747 -30.957 1.00 39.09 496 GLN A N 1
ATOM 3967 C CA . GLN A 1 496 ? 5.202 -20.211 -32.178 1.00 39.09 496 GLN A CA 1
ATOM 3968 C C . GLN A 1 496 ? 4.638 -19.007 -32.942 1.00 39.09 496 GLN A C 1
ATOM 3970 O O . GLN A 1 496 ? 3.791 -18.278 -32.427 1.00 39.09 496 GLN A O 1
ATOM 3975 N N . ASN A 1 497 ? 5.097 -18.807 -34.182 1.00 43.84 497 ASN A N 1
ATOM 3976 C CA . ASN A 1 497 ? 4.428 -17.935 -35.149 1.00 43.84 497 ASN A CA 1
ATOM 3977 C C . ASN A 1 497 ? 3.392 -18.778 -35.896 1.00 43.84 497 ASN A C 1
ATOM 3979 O O . ASN A 1 497 ? 3.757 -19.761 -36.547 1.00 43.84 497 ASN A O 1
ATOM 3983 N N . GLY A 1 498 ? 2.111 -18.423 -35.804 1.00 39.41 498 GLY A N 1
ATOM 3984 C CA . GLY A 1 498 ? 1.082 -19.104 -36.582 1.00 39.41 498 GLY A CA 1
ATOM 3985 C C . GLY A 1 498 ? 1.288 -18.886 -38.085 1.00 39.41 498 GLY A C 1
ATOM 3986 O O . GLY A 1 498 ? 1.680 -17.813 -38.544 1.00 39.41 498 GLY A O 1
ATOM 3987 N N . GLY A 1 499 ? 1.106 -19.953 -38.860 1.00 33.84 499 GLY A N 1
ATOM 3988 C CA . GLY A 1 499 ? 1.287 -19.938 -40.309 1.00 33.84 499 GLY A CA 1
ATOM 3989 C C . GLY A 1 499 ? 0.064 -19.404 -41.064 1.00 33.84 499 GLY A C 1
ATOM 3990 O O . GLY A 1 499 ? -1.062 -19.724 -40.705 1.00 33.84 499 GLY A O 1
ATOM 3991 N N . ASN A 1 500 ? 0.332 -18.644 -42.134 1.00 35.34 500 ASN A N 1
ATOM 3992 C CA . ASN A 1 500 ? -0.425 -18.329 -43.367 1.00 35.34 500 ASN A CA 1
ATOM 3993 C C . ASN A 1 500 ? -1.968 -18.237 -43.432 1.00 35.34 500 ASN A C 1
ATOM 3995 O O . ASN A 1 500 ? -2.480 -18.006 -44.526 1.00 35.34 500 ASN A O 1
ATOM 3999 N N . ASN A 1 501 ? -2.717 -18.300 -42.337 1.00 32.31 501 ASN A N 1
ATOM 4000 C CA . ASN A 1 501 ? -4.105 -17.842 -42.302 1.00 32.31 501 ASN A CA 1
ATOM 4001 C C . ASN A 1 501 ? -4.175 -16.534 -41.515 1.00 32.31 501 ASN A C 1
ATOM 4003 O O . ASN A 1 501 ? -3.490 -16.374 -40.513 1.00 32.31 501 ASN A O 1
ATOM 4007 N N . GLN A 1 502 ? -4.984 -15.591 -41.998 1.00 40.34 502 GLN A N 1
ATOM 4008 C CA . GLN A 1 502 ? -4.985 -14.161 -41.650 1.00 40.34 502 GLN A CA 1
ATOM 4009 C C . GLN A 1 502 ? -5.330 -13.804 -40.187 1.00 40.34 502 GLN A C 1
ATOM 4011 O O . GLN A 1 502 ? -5.562 -12.637 -39.899 1.00 40.34 502 GLN A O 1
ATOM 4016 N N . PHE A 1 503 ? -5.335 -14.774 -39.271 1.00 40.53 503 PHE A N 1
ATOM 4017 C CA . PHE A 1 503 ? -5.581 -14.603 -37.842 1.00 40.53 503 PHE A CA 1
ATOM 4018 C C . PHE A 1 503 ? -4.822 -15.693 -37.064 1.00 40.53 503 PHE A C 1
ATOM 4020 O O . PHE A 1 503 ? -5.252 -16.847 -37.044 1.00 40.53 503 PHE A O 1
ATOM 4027 N N . SER A 1 504 ? -3.693 -15.361 -36.430 1.00 35.59 504 SER A N 1
ATOM 4028 C CA . SER A 1 504 ? -3.056 -16.252 -35.448 1.00 35.59 504 SER A CA 1
ATOM 4029 C C . SER A 1 504 ? -2.348 -15.469 -34.340 1.00 35.59 504 SER A C 1
ATOM 4031 O O . SER A 1 504 ? -1.439 -14.692 -34.627 1.00 35.59 504 SER A O 1
ATOM 4033 N N . SER A 1 505 ? -2.728 -15.740 -33.089 1.00 42.84 505 SER A N 1
ATOM 4034 C CA . SER A 1 505 ? -2.103 -15.249 -31.853 1.00 42.84 505 SER A CA 1
ATOM 4035 C C . SER A 1 505 ? -0.658 -15.735 -31.694 1.00 42.84 505 SER A C 1
ATOM 4037 O O . SER A 1 505 ? -0.361 -16.893 -32.001 1.00 42.84 505 SER A O 1
ATOM 4039 N N . ARG A 1 506 ? 0.227 -14.899 -31.138 1.00 42.84 506 ARG A N 1
ATOM 4040 C CA . ARG A 1 506 ? 1.598 -15.292 -30.768 1.00 42.84 506 ARG A CA 1
ATOM 4041 C C . ARG A 1 506 ? 1.578 -15.928 -29.382 1.00 42.84 506 ARG A C 1
ATOM 4043 O O . ARG A 1 506 ? 1.299 -15.245 -28.408 1.00 42.84 506 ARG A O 1
ATOM 4050 N N . ALA A 1 507 ? 1.897 -17.212 -29.274 1.00 42.59 507 ALA A N 1
ATOM 4051 C CA . ALA A 1 507 ? 2.054 -17.879 -27.982 1.00 42.59 507 ALA A CA 1
ATOM 4052 C C . ALA A 1 507 ? 3.543 -18.036 -27.639 1.00 42.59 507 ALA A C 1
ATOM 4054 O O . ALA A 1 507 ? 4.327 -18.538 -28.449 1.00 42.59 507 ALA A O 1
ATOM 4055 N N . GLU A 1 508 ? 3.928 -17.597 -26.445 1.00 42.72 508 GLU A N 1
ATOM 4056 C CA . GLU A 1 508 ? 5.230 -17.836 -25.831 1.00 42.72 508 GLU A CA 1
ATOM 4057 C C . GLU A 1 508 ? 5.059 -18.771 -24.637 1.00 42.72 508 GLU A C 1
ATOM 4059 O O . GLU A 1 508 ? 4.452 -18.409 -23.636 1.00 42.72 508 GLU A O 1
ATOM 4064 N N . ALA A 1 509 ? 5.603 -19.979 -24.725 1.00 40.44 509 ALA A N 1
ATOM 4065 C CA . ALA A 1 509 ? 5.713 -20.873 -23.582 1.00 40.44 509 ALA A CA 1
ATOM 4066 C C . ALA A 1 509 ? 7.094 -20.694 -22.947 1.00 40.44 509 ALA A C 1
ATOM 4068 O O . ALA A 1 509 ? 8.114 -20.763 -23.638 1.00 40.44 509 ALA A O 1
ATOM 4069 N N . ARG A 1 510 ? 7.120 -20.454 -21.638 1.00 45.44 510 ARG A N 1
ATOM 4070 C CA . ARG A 1 510 ? 8.326 -20.358 -20.815 1.00 45.44 510 ARG A CA 1
ATOM 4071 C C . ARG A 1 510 ? 8.368 -21.560 -19.891 1.00 45.44 510 ARG A C 1
ATOM 4073 O O . ARG A 1 510 ? 7.363 -21.875 -19.271 1.00 45.44 510 ARG A O 1
ATOM 4080 N N . ALA A 1 511 ? 9.505 -22.225 -19.789 1.00 39.34 511 ALA A N 1
ATOM 4081 C CA . ALA A 1 511 ? 9.715 -23.282 -18.815 1.00 39.34 511 ALA A CA 1
ATOM 4082 C C . ALA A 1 511 ? 11.000 -23.013 -18.037 1.00 39.34 511 ALA A C 1
ATOM 4084 O O . ALA A 1 511 ? 12.037 -22.761 -18.645 1.00 39.34 511 ALA A O 1
ATOM 4085 N N . THR A 1 512 ? 10.930 -23.078 -16.714 1.00 40.94 512 THR A N 1
ATOM 4086 C CA . THR A 1 512 ? 12.062 -22.957 -15.798 1.00 40.94 512 THR A CA 1
ATOM 4087 C C . THR A 1 512 ? 12.296 -24.309 -15.146 1.00 40.94 512 THR A C 1
ATOM 4089 O O . THR A 1 512 ? 11.386 -24.884 -14.559 1.00 40.94 512 THR A O 1
ATOM 4092 N N . ILE A 1 513 ? 13.516 -24.818 -15.259 1.00 41.38 513 ILE A N 1
ATOM 4093 C CA . ILE A 1 513 ? 13.973 -26.050 -14.625 1.00 41.38 513 ILE A CA 1
ATOM 4094 C C . ILE A 1 513 ? 14.876 -25.663 -13.460 1.00 41.38 513 ILE A C 1
ATOM 4096 O O . ILE A 1 513 ? 15.861 -24.950 -13.663 1.00 41.38 513 ILE A O 1
ATOM 4100 N N . VAL A 1 514 ? 14.561 -26.148 -12.262 1.00 44.88 514 VAL A N 1
ATOM 4101 C CA . VAL A 1 514 ? 15.388 -25.993 -11.062 1.00 44.88 514 VAL A CA 1
ATOM 4102 C C . VAL A 1 514 ? 15.963 -27.356 -10.687 1.00 44.88 514 VAL A C 1
ATOM 4104 O O . VAL A 1 514 ? 15.229 -28.322 -10.484 1.00 44.88 514 VAL A O 1
ATOM 4107 N N . LEU A 1 515 ? 17.291 -27.444 -10.618 1.00 44.19 515 LEU A N 1
ATOM 4108 C CA . LEU A 1 515 ? 18.011 -28.630 -10.157 1.00 44.19 515 LEU A CA 1
ATOM 4109 C C . LEU A 1 515 ? 18.457 -28.423 -8.712 1.00 44.19 515 LEU A C 1
ATOM 4111 O O . LEU A 1 515 ? 19.339 -27.604 -8.443 1.00 44.19 515 LEU A O 1
ATOM 4115 N N . HIS A 1 516 ? 17.881 -29.198 -7.799 1.00 53.94 516 HIS A N 1
ATOM 4116 C CA . HIS A 1 516 ? 18.217 -29.188 -6.381 1.00 53.94 516 HIS A CA 1
ATOM 4117 C C . HIS A 1 516 ? 19.284 -30.261 -6.085 1.00 53.94 516 HIS A C 1
ATOM 4119 O O . HIS A 1 516 ? 19.060 -31.446 -6.361 1.00 53.94 516 HIS A O 1
ATOM 4125 N N . PRO A 1 517 ? 20.459 -29.894 -5.539 1.00 48.62 517 PRO A N 1
ATOM 4126 C CA . PRO A 1 517 ? 21.470 -30.869 -5.142 1.00 48.62 517 PRO A CA 1
ATOM 4127 C C . PRO A 1 517 ? 21.031 -31.623 -3.876 1.00 48.62 517 PRO A C 1
ATOM 4129 O O . PRO A 1 517 ? 20.728 -31.006 -2.857 1.00 48.62 517 PRO A O 1
ATOM 4132 N N . GLN A 1 518 ? 21.022 -32.958 -3.928 1.00 54.12 518 GLN A N 1
ATOM 4133 C CA . GLN A 1 518 ? 20.745 -33.842 -2.788 1.00 54.12 518 GLN A CA 1
ATOM 4134 C C . GLN A 1 518 ? 21.935 -34.779 -2.511 1.00 54.12 518 GLN A C 1
ATOM 4136 O O . GLN A 1 518 ? 22.728 -35.083 -3.404 1.00 54.12 518 GLN A O 1
ATOM 4141 N N . ASN A 1 519 ? 22.057 -35.235 -1.259 1.00 47.94 519 ASN A N 1
ATOM 4142 C CA . ASN A 1 519 ? 22.979 -36.311 -0.877 1.00 47.94 519 ASN A CA 1
ATOM 4143 C C . ASN A 1 519 ? 22.400 -37.688 -1.265 1.00 47.94 519 ASN A C 1
ATOM 4145 O O . ASN A 1 519 ? 21.189 -37.830 -1.410 1.00 47.94 519 ASN A O 1
ATOM 4149 N N . ASP A 1 520 ? 23.275 -38.692 -1.392 1.00 49.31 520 ASP A N 1
ATOM 4150 C CA . ASP A 1 520 ? 22.975 -40.105 -1.712 1.00 49.31 520 ASP A CA 1
ATOM 4151 C C . ASP A 1 520 ? 22.636 -40.429 -3.185 1.00 49.31 520 ASP A C 1
ATOM 4153 O O . ASP A 1 520 ? 21.846 -41.327 -3.468 1.00 49.31 520 ASP A O 1
ATOM 4157 N N . GLY A 1 521 ? 23.252 -39.735 -4.152 1.00 46.91 521 GLY A N 1
ATOM 4158 C CA . GLY A 1 521 ? 23.137 -40.098 -5.580 1.00 46.91 521 GLY A CA 1
ATOM 4159 C C . GLY A 1 521 ? 21.774 -39.781 -6.214 1.00 46.91 521 GLY A C 1
ATOM 4160 O O . GLY A 1 521 ? 21.452 -40.277 -7.296 1.00 46.91 521 GLY A O 1
ATOM 4161 N N . LYS A 1 522 ? 20.970 -38.948 -5.543 1.00 43.78 522 LYS A N 1
ATOM 4162 C CA . LYS A 1 522 ? 19.676 -38.450 -6.014 1.00 43.78 522 LYS A CA 1
ATOM 4163 C C . LYS A 1 522 ? 19.779 -36.981 -6.418 1.00 43.78 522 LYS A C 1
ATOM 4165 O O . LYS A 1 522 ? 20.337 -36.170 -5.683 1.00 43.78 522 LYS A O 1
ATOM 4170 N N . GLN A 1 523 ? 19.223 -36.629 -7.573 1.00 50.53 523 GLN A N 1
ATOM 4171 C CA . GLN A 1 523 ? 19.035 -35.240 -8.000 1.00 50.53 523 GLN A CA 1
ATOM 4172 C C . GLN A 1 523 ? 17.538 -34.947 -8.104 1.00 50.53 523 GLN A C 1
ATOM 4174 O O . GLN A 1 523 ? 16.825 -35.648 -8.823 1.00 50.53 523 GLN A O 1
ATOM 4179 N N . HIS A 1 524 ? 17.059 -33.928 -7.388 1.00 43.34 524 HIS A N 1
ATOM 4180 C CA . HIS A 1 524 ? 15.661 -33.502 -7.449 1.00 43.34 524 HIS A CA 1
ATOM 4181 C C . HIS A 1 524 ? 15.506 -32.409 -8.513 1.00 43.34 524 HIS A C 1
ATOM 4183 O O . HIS A 1 524 ? 16.264 -31.436 -8.531 1.00 43.34 524 HIS A O 1
ATOM 4189 N N . VAL A 1 525 ? 14.561 -32.606 -9.432 1.00 42.91 525 VAL A N 1
ATOM 4190 C CA . VAL A 1 525 ? 14.328 -31.733 -10.584 1.00 42.91 525 VAL A CA 1
ATOM 4191 C C . VAL A 1 525 ? 12.902 -31.207 -10.524 1.00 42.91 525 VAL A C 1
ATOM 4193 O O . VAL A 1 525 ? 11.951 -31.985 -10.461 1.00 42.91 525 VAL A O 1
ATOM 4196 N N . GLU A 1 526 ? 12.770 -29.889 -10.581 1.00 40.88 526 GLU A N 1
ATOM 4197 C CA . GLU A 1 526 ? 11.493 -29.182 -10.597 1.00 40.88 526 GLU A CA 1
ATOM 4198 C C . GLU A 1 526 ? 11.322 -28.485 -11.953 1.00 40.88 526 GLU A C 1
ATOM 4200 O O . GLU A 1 526 ? 12.195 -27.722 -12.374 1.00 40.88 526 GLU A O 1
ATOM 4205 N N . LEU A 1 527 ? 10.215 -28.756 -12.650 1.00 36.81 527 LEU A N 1
ATOM 4206 C CA . LEU A 1 527 ? 9.842 -28.097 -13.902 1.00 36.81 527 LEU A CA 1
ATOM 4207 C C . LEU A 1 527 ? 8.641 -27.177 -13.661 1.00 36.81 527 LEU A C 1
ATOM 4209 O O . LEU A 1 527 ? 7.557 -27.636 -13.309 1.00 36.81 527 LEU A O 1
ATOM 4213 N N . ASN A 1 528 ? 8.828 -25.893 -13.952 1.00 40.84 528 ASN A N 1
ATOM 4214 C CA . ASN A 1 528 ? 7.799 -24.863 -13.892 1.00 40.84 528 ASN A CA 1
ATOM 4215 C C . ASN A 1 528 ? 7.538 -24.318 -15.301 1.00 40.84 528 ASN A C 1
ATOM 4217 O O . ASN A 1 528 ? 8.360 -23.570 -15.826 1.00 40.84 528 ASN A O 1
ATOM 4221 N N . ALA A 1 529 ? 6.418 -24.681 -15.931 1.00 37.38 529 ALA A N 1
ATOM 4222 C CA . ALA A 1 529 ? 6.046 -24.197 -17.264 1.00 37.38 529 ALA A CA 1
ATOM 4223 C C . ALA A 1 529 ? 4.876 -23.201 -17.208 1.00 37.38 529 ALA A C 1
ATOM 4225 O O . ALA A 1 529 ? 3.884 -23.447 -16.530 1.00 37.38 529 ALA A O 1
ATOM 4226 N N . VAL A 1 530 ? 4.988 -22.093 -17.942 1.00 37.88 530 VAL A N 1
ATOM 4227 C CA . VAL A 1 530 ? 4.030 -20.984 -18.038 1.00 37.88 530 VAL A CA 1
ATOM 4228 C C . VAL A 1 530 ? 3.786 -20.672 -19.515 1.00 37.88 530 VAL A C 1
ATOM 4230 O O . VAL A 1 530 ? 4.708 -20.287 -20.235 1.00 37.88 530 VAL A O 1
ATOM 4233 N N . SER A 1 531 ? 2.549 -20.809 -19.991 1.00 36.91 531 SER A N 1
ATOM 4234 C CA . SER A 1 531 ? 2.161 -20.343 -21.329 1.00 36.91 531 SER A CA 1
ATOM 4235 C C . SER A 1 531 ? 1.669 -18.894 -21.297 1.00 36.91 531 SER A C 1
ATOM 4237 O O . SER A 1 531 ? 0.825 -18.541 -20.481 1.00 36.91 531 SER A O 1
ATOM 4239 N N . VAL A 1 532 ? 2.138 -18.066 -22.226 1.00 39.12 532 VAL A N 1
ATOM 4240 C CA . VAL A 1 532 ? 1.697 -16.683 -22.442 1.00 39.12 532 VAL A CA 1
ATOM 4241 C C . VAL A 1 532 ? 1.160 -16.569 -23.866 1.00 39.12 532 VAL A C 1
ATOM 4243 O O . VAL A 1 532 ? 1.918 -16.607 -24.830 1.00 39.12 532 VAL A O 1
ATOM 4246 N N . SER A 1 533 ? -0.151 -16.435 -24.031 1.00 36.69 533 SER A N 1
ATOM 4247 C CA . SER A 1 533 ? -0.776 -16.163 -25.329 1.00 36.69 533 SER A CA 1
ATOM 4248 C C . SER A 1 533 ? -0.929 -14.653 -25.537 1.00 36.69 533 SER A C 1
ATOM 4250 O O . SER A 1 533 ? -1.773 -14.038 -24.900 1.00 36.69 533 SER A O 1
ATOM 4252 N N . MET A 1 534 ? -0.153 -14.045 -26.434 1.00 38.12 534 MET A N 1
ATOM 4253 C CA . MET A 1 534 ? -0.377 -12.674 -26.902 1.00 38.12 534 MET A CA 1
ATOM 4254 C C . MET A 1 534 ? -1.496 -12.695 -27.949 1.00 38.12 534 MET A C 1
ATOM 4256 O O . MET A 1 534 ? -1.287 -13.095 -29.100 1.00 38.12 534 MET A O 1
ATOM 4260 N N . LEU A 1 535 ? -2.700 -12.314 -27.531 1.00 40.66 535 LEU A N 1
ATOM 4261 C CA . LEU A 1 535 ? -3.801 -12.004 -28.439 1.00 40.66 535 LEU A CA 1
ATOM 4262 C C . LEU A 1 535 ? -3.590 -10.600 -29.022 1.00 40.66 535 LEU A C 1
ATOM 4264 O O . LEU A 1 535 ? -3.184 -9.681 -28.313 1.00 40.66 535 LEU A O 1
ATOM 4268 N N . ASP A 1 536 ? -3.859 -10.436 -30.317 1.00 48.47 536 ASP A N 1
ATOM 4269 C CA . ASP A 1 536 ? -3.965 -9.114 -30.935 1.00 48.47 536 ASP A CA 1
ATOM 4270 C C . ASP A 1 536 ? -5.013 -8.287 -30.165 1.00 48.47 536 ASP A C 1
ATOM 4272 O O . ASP A 1 536 ? -6.132 -8.751 -29.942 1.00 48.47 536 ASP A O 1
ATOM 4276 N N . ASN A 1 537 ? -4.641 -7.084 -29.713 1.00 58.47 537 ASN A N 1
ATOM 4277 C CA . ASN A 1 537 ? -5.447 -6.280 -28.788 1.00 58.47 537 ASN A CA 1
ATOM 4278 C C . ASN A 1 537 ? -6.812 -5.895 -29.388 1.00 58.47 537 ASN A C 1
ATOM 4280 O O . ASN A 1 537 ? -6.915 -4.973 -30.201 1.00 58.47 537 ASN A O 1
ATOM 4284 N N . CYS A 1 538 ? -7.861 -6.587 -28.947 1.00 61.78 538 CYS A N 1
ATOM 4285 C CA . CYS A 1 538 ? -9.245 -6.392 -29.356 1.00 61.78 538 CYS A CA 1
ATOM 4286 C C . CYS A 1 538 ? -10.103 -6.092 -28.121 1.00 61.78 538 CYS A C 1
ATOM 4288 O O . CYS A 1 538 ? -10.071 -6.842 -27.149 1.00 61.78 538 CYS A O 1
ATOM 4290 N N . PHE A 1 539 ? -10.862 -4.997 -28.151 1.00 76.81 539 PHE A N 1
ATOM 4291 C CA . PHE A 1 539 ? -11.700 -4.539 -27.045 1.00 76.81 539 PHE A CA 1
ATOM 4292 C C . PHE A 1 539 ? -13.154 -4.409 -27.500 1.00 76.81 539 PHE A C 1
ATOM 4294 O O . PHE A 1 539 ? -13.431 -3.830 -28.551 1.00 76.81 539 PHE A O 1
ATOM 4301 N N . MET A 1 540 ? -14.095 -4.888 -26.686 1.00 82.00 540 MET A N 1
ATOM 4302 C CA . MET A 1 540 ? -15.529 -4.699 -26.903 1.00 82.00 540 MET A CA 1
ATOM 4303 C C . MET A 1 540 ? -16.109 -3.808 -25.804 1.00 82.00 540 MET A C 1
ATOM 4305 O O . MET A 1 540 ? -15.972 -4.081 -24.618 1.00 82.00 540 MET A O 1
ATOM 4309 N N . VAL A 1 541 ? -16.796 -2.737 -26.191 1.00 80.50 541 VAL A N 1
ATOM 4310 C CA . VAL A 1 541 ? -17.614 -1.915 -25.294 1.00 80.50 541 VAL A CA 1
ATOM 4311 C C . VAL A 1 541 ? -19.064 -2.344 -25.472 1.00 80.50 541 VAL A C 1
ATOM 4313 O O . VAL A 1 541 ? -19.740 -1.873 -26.387 1.00 80.50 541 VAL A O 1
ATOM 4316 N N . TYR A 1 542 ? -19.544 -3.262 -24.632 1.00 86.56 542 TYR A N 1
ATOM 4317 C CA . TYR A 1 542 ? -20.913 -3.778 -24.729 1.00 86.56 542 TYR A CA 1
ATOM 4318 C C . TYR A 1 542 ? -21.981 -2.698 -24.524 1.00 86.56 542 TYR A C 1
ATOM 4320 O O . TYR A 1 542 ? -21.755 -1.682 -23.864 1.00 86.56 542 TYR A O 1
ATOM 4328 N N . ALA A 1 543 ? -23.177 -2.944 -25.065 1.00 82.31 543 ALA A N 1
ATOM 4329 C CA . ALA A 1 543 ? -24.289 -1.994 -25.083 1.00 82.31 543 ALA A CA 1
ATOM 4330 C C . ALA A 1 543 ? -24.663 -1.432 -23.699 1.00 82.31 543 ALA A C 1
ATOM 4332 O O . ALA A 1 543 ? -25.025 -0.263 -23.607 1.00 82.31 543 ALA A O 1
ATOM 4333 N N . ARG A 1 544 ? -24.511 -2.214 -22.620 1.00 86.19 544 ARG A N 1
ATOM 4334 C CA . ARG A 1 544 ? -24.745 -1.769 -21.231 1.00 86.19 544 ARG A CA 1
ATOM 4335 C C . ARG A 1 544 ? -23.817 -0.650 -20.759 1.00 86.19 544 ARG A C 1
ATOM 4337 O O . ARG A 1 544 ? -24.169 0.092 -19.851 1.00 86.19 544 ARG A O 1
ATOM 4344 N N . LYS A 1 545 ? -22.644 -0.519 -21.376 1.00 81.75 545 LYS A N 1
ATOM 4345 C CA . LYS A 1 545 ? -21.666 0.534 -21.080 1.00 81.75 545 LYS A CA 1
ATOM 4346 C C . LYS A 1 545 ? -21.859 1.778 -21.958 1.00 81.75 545 LYS A C 1
ATOM 4348 O O . LYS A 1 545 ? -21.160 2.773 -21.777 1.00 81.75 545 LYS A O 1
ATOM 4353 N N . LEU A 1 546 ? -22.790 1.734 -22.912 1.00 84.75 546 LEU A N 1
ATOM 4354 C CA . LEU A 1 546 ? -23.128 2.866 -23.768 1.00 84.75 546 LEU A CA 1
ATOM 4355 C C . LEU A 1 546 ? -24.207 3.728 -23.108 1.00 84.75 546 LEU A C 1
ATOM 4357 O O . LEU A 1 546 ? -25.142 3.229 -22.487 1.00 84.75 546 LEU A O 1
ATOM 4361 N N . SER A 1 547 ? -24.116 5.037 -23.309 1.00 91.75 547 SER A N 1
ATOM 4362 C CA . SER A 1 547 ? -25.203 5.960 -23.003 1.00 91.75 547 SER A CA 1
ATOM 4363 C C . SER A 1 547 ? -26.214 5.915 -24.144 1.00 91.75 547 SER A C 1
ATOM 4365 O O . SER A 1 547 ? -25.998 6.508 -25.203 1.00 91.75 547 SER A O 1
ATOM 4367 N N . ILE A 1 548 ? -27.293 5.157 -23.946 1.00 89.69 548 ILE A N 1
ATOM 4368 C CA . ILE A 1 548 ? -28.402 5.025 -24.895 1.00 89.69 548 ILE A CA 1
ATOM 4369 C C . ILE A 1 548 ? -29.559 5.891 -24.401 1.00 89.69 548 ILE A C 1
ATOM 4371 O O . ILE A 1 548 ? -30.122 5.637 -23.331 1.00 89.69 548 ILE A O 1
ATOM 4375 N N . THR A 1 549 ? -29.958 6.894 -25.182 1.00 86.00 549 THR A N 1
ATOM 4376 C CA . THR A 1 549 ? -31.088 7.758 -24.821 1.00 86.00 549 THR A CA 1
ATOM 4377 C C . THR A 1 549 ? -32.372 6.923 -24.718 1.00 86.00 549 THR A C 1
ATOM 4379 O O . THR A 1 549 ? -32.775 6.227 -25.654 1.00 86.00 549 THR A O 1
ATOM 4382 N N . TRP A 1 550 ? -32.993 6.968 -23.533 1.00 84.00 550 TRP A N 1
ATOM 4383 C CA . TRP A 1 550 ? -34.125 6.129 -23.107 1.00 84.00 550 TRP A CA 1
ATOM 4384 C C . TRP A 1 550 ? -33.851 4.620 -22.982 1.00 84.00 550 TRP A C 1
ATOM 4386 O O . TRP A 1 550 ? -34.806 3.853 -22.892 1.00 84.00 550 TRP A O 1
ATOM 4396 N N . GLY A 1 551 ? -32.589 4.180 -22.930 1.00 82.06 551 GLY A N 1
ATOM 4397 C CA . GLY A 1 551 ? -32.209 2.758 -22.891 1.00 82.06 551 GLY A CA 1
ATOM 4398 C C . GLY A 1 551 ? -32.788 1.951 -21.719 1.00 82.06 551 GLY A C 1
ATOM 4399 O O . GLY A 1 551 ? -33.066 0.764 -21.871 1.00 82.06 551 GLY A O 1
ATOM 4400 N N . GLU A 1 552 ? -33.043 2.596 -20.578 1.00 84.81 552 GLU A N 1
ATOM 4401 C CA . GLU A 1 552 ? -33.663 1.962 -19.398 1.00 84.81 552 GLU A CA 1
ATOM 4402 C C . GLU A 1 552 ? -35.204 2.019 -19.410 1.00 84.81 552 GLU A C 1
ATOM 4404 O O . GLU A 1 552 ? -35.872 1.457 -18.541 1.00 84.81 552 GLU A O 1
ATOM 4409 N N . ASP A 1 553 ? -35.805 2.685 -20.400 1.00 82.75 553 ASP A N 1
ATOM 4410 C CA . ASP A 1 553 ? -37.254 2.759 -20.549 1.00 82.75 553 ASP A CA 1
ATOM 4411 C C . ASP A 1 553 ? -37.762 1.640 -21.464 1.00 82.75 553 ASP A C 1
ATOM 4413 O O . ASP A 1 553 ? -37.670 1.693 -22.696 1.00 82.75 553 ASP A O 1
ATOM 4417 N N . ASN A 1 554 ? -38.391 0.644 -20.842 1.00 87.56 554 ASN A N 1
ATOM 4418 C CA . ASN A 1 554 ? -38.951 -0.525 -21.518 1.00 87.56 554 ASN A CA 1
ATOM 4419 C C . ASN A 1 554 ? -40.054 -0.204 -22.550 1.00 87.56 554 ASN A C 1
ATOM 4421 O O . ASN A 1 554 ? -40.498 -1.106 -23.271 1.00 87.56 554 ASN A O 1
ATOM 4425 N N . ARG A 1 555 ? -40.537 1.046 -22.634 1.00 82.25 555 ARG A N 1
ATOM 4426 C CA . ARG A 1 555 ? -41.434 1.503 -23.709 1.00 82.25 555 ARG A CA 1
ATOM 4427 C C . ARG A 1 555 ? -40.697 1.672 -25.037 1.00 82.25 555 ARG A C 1
ATOM 4429 O O . ARG A 1 555 ? -41.298 1.443 -26.083 1.00 82.25 555 ARG A O 1
ATOM 4436 N N . TYR A 1 556 ? -39.416 2.031 -24.991 1.00 81.69 556 TYR A N 1
ATOM 4437 C CA . TYR A 1 556 ? -38.618 2.411 -26.158 1.00 81.69 556 TYR A CA 1
ATOM 4438 C C . TYR A 1 556 ? -37.525 1.394 -26.488 1.00 81.69 556 TYR A C 1
ATOM 4440 O O . TYR A 1 556 ? -37.264 1.154 -27.667 1.00 81.69 556 TYR A O 1
ATOM 4448 N N . TRP A 1 557 ? -36.960 0.736 -25.476 1.00 92.81 557 TRP A N 1
ATOM 4449 C CA . TRP A 1 557 ? -35.919 -0.280 -25.627 1.00 92.81 557 TRP A CA 1
ATOM 4450 C C . TRP A 1 557 ? -36.291 -1.580 -24.907 1.00 92.81 557 TRP A C 1
ATOM 4452 O O . TRP A 1 557 ? -37.244 -1.653 -24.133 1.00 92.81 557 TRP A O 1
ATOM 4462 N N . THR A 1 558 ? -35.573 -2.649 -25.221 1.00 91.06 558 THR A N 1
ATOM 4463 C CA . THR A 1 558 ? -35.663 -3.938 -24.533 1.00 91.06 558 THR A CA 1
ATOM 4464 C C . THR A 1 558 ? -34.283 -4.555 -24.491 1.00 91.06 558 THR A C 1
ATOM 4466 O O . THR A 1 558 ? -33.625 -4.628 -25.523 1.00 91.06 558 THR A O 1
ATOM 4469 N N . TRP A 1 559 ? -33.879 -5.046 -23.330 1.00 90.25 559 TRP A N 1
ATOM 4470 C CA . TRP A 1 559 ? -32.633 -5.785 -23.173 1.00 90.25 559 TRP A CA 1
ATOM 4471 C C . TRP A 1 559 ? -32.889 -7.268 -23.431 1.00 90.25 559 TRP A C 1
ATOM 4473 O O . TRP A 1 559 ? -33.841 -7.843 -22.898 1.00 90.25 559 TRP A O 1
ATOM 4483 N N . GLN A 1 560 ? -32.100 -7.868 -24.319 1.00 85.12 560 GLN A N 1
ATOM 4484 C CA . GLN A 1 560 ? -32.231 -9.270 -24.714 1.00 85.12 560 GLN A CA 1
ATOM 4485 C C . GLN A 1 560 ? -30.922 -10.005 -24.474 1.00 85.12 560 GLN A C 1
ATOM 4487 O O . GLN A 1 560 ? -29.857 -9.460 -24.740 1.00 85.12 560 GLN A O 1
ATOM 4492 N N . GLN A 1 561 ? -31.003 -11.257 -24.032 1.00 82.69 561 GLN A N 1
ATOM 4493 C CA . GLN A 1 561 ? -29.826 -12.114 -23.962 1.00 82.69 561 GLN A CA 1
ATOM 4494 C C . GLN A 1 561 ? -29.527 -12.709 -25.338 1.00 82.69 561 GLN A C 1
ATOM 4496 O O . GLN A 1 561 ? -30.411 -13.269 -25.992 1.00 82.69 561 GLN A O 1
ATOM 4501 N N . HIS A 1 562 ? -28.279 -12.597 -25.769 1.00 72.19 562 HIS A N 1
ATOM 4502 C CA . HIS A 1 562 ? -27.776 -13.136 -27.022 1.00 72.19 562 HIS A CA 1
ATOM 4503 C C . HIS A 1 562 ? -26.569 -14.032 -26.748 1.00 72.19 562 HIS A C 1
ATOM 4505 O O . HIS A 1 562 ? -25.756 -13.709 -25.891 1.00 72.19 562 HIS A O 1
ATOM 4511 N N . LYS A 1 563 ? -26.452 -15.154 -27.466 1.00 70.00 563 LYS A N 1
ATOM 4512 C CA . LYS A 1 563 ? -25.276 -16.028 -27.376 1.00 70.00 563 LYS A CA 1
ATOM 4513 C C . LYS A 1 563 ? -24.202 -15.550 -28.342 1.00 70.00 563 LYS A C 1
ATOM 4515 O O . LYS A 1 563 ? -24.467 -15.498 -29.540 1.00 70.00 563 LYS A O 1
ATOM 4520 N N . ASP A 1 564 ? -23.026 -15.210 -27.834 1.00 56.09 564 ASP A N 1
ATOM 4521 C CA . ASP A 1 564 ? -21.898 -14.809 -28.670 1.00 56.09 564 ASP A CA 1
ATOM 4522 C C . ASP A 1 564 ? -21.144 -16.019 -29.257 1.00 56.09 564 ASP A C 1
ATOM 4524 O O . ASP A 1 564 ? -21.394 -17.170 -28.893 1.00 56.09 564 ASP A O 1
ATOM 4528 N N . THR A 1 565 ? -20.191 -15.774 -30.158 1.00 46.31 565 THR A N 1
ATOM 4529 C CA . THR A 1 565 ? -19.320 -16.793 -30.774 1.00 46.31 565 THR A CA 1
ATOM 4530 C C . THR A 1 565 ? -18.496 -17.615 -29.771 1.00 46.31 565 THR A C 1
ATOM 4532 O O . THR A 1 565 ? -17.991 -18.669 -30.146 1.00 46.31 565 THR A O 1
ATOM 4535 N N . SER A 1 566 ? -18.382 -17.169 -28.514 1.00 49.12 566 SER A N 1
ATOM 4536 C CA . SER A 1 566 ? -17.756 -17.877 -27.383 1.00 49.12 566 SER A CA 1
ATOM 4537 C C . SER A 1 566 ? -18.723 -18.766 -26.572 1.00 49.12 566 SER A C 1
ATOM 4539 O O . SER A 1 566 ? -18.331 -19.302 -25.542 1.00 49.12 566 SER A O 1
ATOM 4541 N N . GLU A 1 567 ? -19.978 -18.928 -27.017 1.00 46.75 567 GLU A N 1
ATOM 4542 C CA . GLU A 1 567 ? -21.093 -19.580 -26.295 1.00 46.75 567 GLU A CA 1
ATOM 4543 C C . GLU A 1 567 ? -21.605 -18.838 -25.039 1.00 46.75 567 GLU A C 1
ATOM 4545 O O . GLU A 1 567 ? -22.435 -19.363 -24.291 1.00 46.75 567 GLU A O 1
ATOM 4550 N N . GLU A 1 568 ? -21.190 -17.587 -24.833 1.00 53.12 568 GLU A N 1
ATOM 4551 C CA . GLU A 1 568 ? -21.544 -16.765 -23.667 1.00 53.12 568 GLU A CA 1
ATOM 4552 C C . GLU A 1 568 ? -22.815 -15.938 -23.872 1.00 53.12 568 GLU A C 1
ATOM 4554 O O . GLU A 1 568 ? -23.113 -15.510 -24.985 1.00 53.12 568 GLU A O 1
ATOM 4559 N N . LEU A 1 569 ? -23.578 -15.712 -22.796 1.00 71.25 569 LEU A N 1
ATOM 4560 C CA . LEU A 1 569 ? -24.816 -14.928 -22.821 1.00 71.25 569 LEU A CA 1
ATOM 4561 C C . LEU A 1 569 ? -24.520 -13.460 -22.510 1.00 71.25 569 LEU A C 1
ATOM 4563 O O . LEU A 1 569 ? -24.223 -13.130 -21.371 1.00 71.25 569 LEU A O 1
ATOM 4567 N N . ILE A 1 570 ? -24.674 -12.588 -23.501 1.00 78.69 570 ILE A N 1
ATOM 4568 C CA . ILE A 1 570 ? -24.492 -11.137 -23.372 1.00 78.69 570 ILE A CA 1
ATOM 4569 C C . ILE A 1 570 ? -25.827 -10.398 -23.503 1.00 78.69 570 ILE A C 1
ATOM 4571 O O . ILE A 1 570 ? -26.721 -10.840 -24.229 1.00 78.69 570 ILE A O 1
ATOM 4575 N N . GLU A 1 571 ? -25.975 -9.250 -22.839 1.00 83.31 571 GLU A N 1
ATOM 4576 C CA . GLU A 1 571 ? -27.150 -8.387 -23.005 1.00 83.31 571 GLU A CA 1
ATOM 4577 C C . GLU A 1 571 ? -26.979 -7.400 -24.168 1.00 83.31 571 GLU A C 1
ATOM 4579 O O . GLU A 1 571 ? -26.061 -6.579 -24.192 1.00 83.31 571 GLU A O 1
ATOM 4584 N N . VAL A 1 572 ? -27.914 -7.440 -25.118 1.00 88.75 572 VAL A N 1
ATOM 4585 C CA . VAL A 1 572 ? -27.976 -6.534 -26.271 1.00 88.75 572 VAL A CA 1
ATOM 4586 C C . VAL A 1 572 ? -29.187 -5.608 -26.163 1.00 88.75 572 VAL A C 1
ATOM 4588 O O . VAL A 1 572 ? -30.268 -6.021 -25.731 1.00 88.75 572 VAL A O 1
ATOM 4591 N N . ALA A 1 573 ? -29.022 -4.348 -26.567 1.00 91.94 573 ALA A N 1
ATOM 4592 C CA . ALA A 1 573 ? -30.094 -3.357 -26.540 1.00 91.94 573 ALA A CA 1
ATOM 4593 C C . ALA A 1 573 ? -30.901 -3.419 -27.840 1.00 91.94 573 ALA A C 1
ATOM 4595 O O . ALA A 1 573 ? -30.387 -3.090 -28.908 1.00 91.94 573 ALA A O 1
ATOM 4596 N N . ARG A 1 574 ? -32.175 -3.810 -27.758 1.00 94.88 574 ARG A N 1
ATOM 4597 C CA . ARG A 1 574 ? -33.103 -3.857 -28.894 1.00 94.88 574 ARG A CA 1
ATOM 4598 C C . ARG A 1 574 ? -34.079 -2.688 -28.867 1.00 94.88 574 ARG A C 1
ATOM 4600 O O . ARG A 1 574 ? -34.894 -2.563 -27.950 1.00 94.88 574 ARG A O 1
ATOM 4607 N N . LEU A 1 575 ? -34.060 -1.886 -29.922 1.00 92.75 575 LEU A N 1
ATOM 4608 C CA . LEU A 1 575 ? -34.932 -0.740 -30.128 1.00 92.75 575 LEU A CA 1
ATOM 4609 C C . LEU A 1 575 ? -36.356 -1.179 -30.500 1.00 92.75 575 LEU A C 1
ATOM 4611 O O . LEU A 1 575 ? -36.576 -1.794 -31.547 1.00 92.75 575 LEU A O 1
ATOM 4615 N N . LYS A 1 576 ? -37.342 -0.799 -29.680 1.00 90.25 576 LYS A N 1
ATOM 4616 C CA . LYS A 1 576 ? -38.768 -0.971 -29.993 1.00 90.25 576 LYS A CA 1
ATOM 4617 C C . LYS A 1 576 ? -39.259 0.124 -30.922 1.00 90.25 576 LYS A C 1
ATOM 4619 O O . LYS A 1 576 ? -39.733 -0.189 -32.006 1.00 90.25 576 LYS A O 1
ATOM 4624 N N . GLN A 1 577 ? -39.174 1.385 -30.496 1.00 87.38 577 GLN A N 1
ATOM 4625 C CA . GLN A 1 577 ? -39.586 2.521 -31.319 1.00 87.38 577 GLN A CA 1
ATOM 4626 C C . GLN A 1 577 ? -39.068 3.851 -30.752 1.00 87.38 577 GLN A C 1
ATOM 4628 O O . GLN A 1 577 ? -39.369 4.147 -29.604 1.00 87.38 577 GLN A O 1
ATOM 4633 N N . VAL A 1 578 ? -38.378 4.694 -31.531 1.00 85.56 578 VAL A N 1
ATOM 4634 C CA . VAL A 1 578 ? -38.022 6.085 -31.139 1.00 85.56 578 VAL A CA 1
ATOM 4635 C C . VAL A 1 578 ? -38.021 7.038 -32.336 1.00 85.56 578 VAL A C 1
ATOM 4637 O O . VAL A 1 578 ? -37.695 6.630 -33.447 1.00 85.56 578 VAL A O 1
ATOM 4640 N N . CYS A 1 579 ? -38.346 8.318 -32.139 1.00 80.62 579 CYS A N 1
ATOM 4641 C CA . CYS A 1 579 ? -38.132 9.361 -33.157 1.00 80.62 579 CYS A CA 1
ATOM 4642 C C . CYS A 1 579 ? -36.731 9.998 -33.069 1.00 80.62 579 CYS A C 1
ATOM 4644 O O . CYS A 1 579 ? -36.155 10.341 -34.097 1.00 80.62 579 CYS A O 1
ATOM 4646 N N . TRP A 1 580 ? -36.145 10.045 -31.872 1.00 84.00 580 TRP A N 1
ATOM 4647 C CA . TRP A 1 580 ? -34.791 10.535 -31.596 1.00 84.00 580 TRP A CA 1
ATOM 4648 C C . TRP A 1 580 ? -33.893 9.349 -31.239 1.00 84.00 580 TRP A C 1
ATOM 4650 O O . TRP A 1 580 ? -34.105 8.686 -30.227 1.00 84.00 580 TRP A O 1
ATOM 4660 N N . LEU A 1 581 ? -32.918 9.040 -32.091 1.00 89.12 581 LEU A N 1
ATOM 4661 C CA . LEU A 1 581 ? -31.919 8.010 -31.811 1.00 89.12 581 LEU A CA 1
ATOM 4662 C C . LEU A 1 581 ? -30.627 8.699 -31.398 1.00 89.12 581 LEU A C 1
ATOM 4664 O O . LEU A 1 581 ? -30.126 9.533 -32.144 1.00 89.12 581 LEU A O 1
ATOM 4668 N N . GLU A 1 582 ? -30.083 8.329 -30.248 1.00 90.62 582 GLU A N 1
ATOM 4669 C CA . GLU A 1 582 ? -28.802 8.839 -29.778 1.00 90.62 582 GLU A CA 1
ATOM 4670 C C . GLU A 1 582 ? -28.138 7.806 -28.874 1.00 90.62 582 GLU A C 1
ATOM 4672 O O . GLU A 1 582 ? -28.711 7.361 -27.877 1.00 90.62 582 GLU A O 1
ATOM 4677 N N . VAL A 1 583 ? -26.936 7.405 -29.273 1.00 92.62 583 VAL A N 1
ATOM 4678 C CA . VAL A 1 583 ? -26.092 6.447 -28.574 1.00 92.62 583 VAL A CA 1
ATOM 4679 C C . VAL A 1 583 ? -24.693 7.025 -28.523 1.00 92.62 583 VAL A C 1
ATOM 4681 O O . VAL A 1 583 ? -24.109 7.338 -29.558 1.00 92.62 583 VAL A O 1
ATOM 4684 N N . ASN A 1 584 ? -24.157 7.150 -27.318 1.00 90.50 584 ASN A N 1
ATOM 4685 C CA . ASN A 1 584 ? -22.826 7.681 -27.079 1.00 90.50 584 ASN A CA 1
ATOM 4686 C C . ASN A 1 584 ? -22.007 6.677 -26.282 1.00 90.50 584 ASN A C 1
ATOM 4688 O O . ASN A 1 584 ? -22.505 6.036 -25.358 1.00 90.50 584 ASN A O 1
ATOM 4692 N N . GLY A 1 585 ? -20.727 6.577 -26.598 1.00 88.44 585 GLY A N 1
ATOM 4693 C CA . GLY A 1 585 ? -19.779 5.842 -25.785 1.00 88.44 585 GLY A CA 1
ATOM 4694 C C . GLY A 1 585 ? -18.425 6.520 -25.780 1.00 88.44 585 GLY A C 1
ATOM 4695 O O . GLY A 1 585 ? -18.137 7.420 -26.575 1.00 88.44 585 GLY A O 1
ATOM 4696 N N . LYS A 1 586 ? -17.611 6.100 -24.822 1.00 91.12 586 LYS A N 1
ATOM 4697 C CA . LYS A 1 586 ? -16.249 6.577 -24.663 1.00 91.12 586 LYS A CA 1
ATOM 4698 C C . LYS A 1 586 ? -15.337 5.420 -24.296 1.00 91.12 586 LYS A C 1
ATOM 4700 O O . LYS A 1 586 ? -15.783 4.461 -23.661 1.00 91.12 586 LYS A O 1
ATOM 4705 N N . PHE A 1 587 ? -14.083 5.503 -24.710 1.00 85.69 587 PHE A N 1
ATOM 4706 C CA . PHE A 1 587 ? -13.073 4.511 -24.378 1.00 85.69 587 PHE A CA 1
ATOM 4707 C C . PHE A 1 587 ? -11.737 5.188 -24.101 1.00 85.69 587 PHE A C 1
ATOM 4709 O O . PHE A 1 587 ? -11.312 6.074 -24.836 1.00 85.69 587 PHE A O 1
ATOM 4716 N N . GLU A 1 588 ? -11.071 4.746 -23.045 1.00 79.44 588 GLU A N 1
ATOM 4717 C CA . GLU A 1 588 ? -9.832 5.356 -22.575 1.00 79.44 588 GLU A CA 1
ATOM 4718 C C . GLU A 1 588 ? -8.691 5.056 -23.554 1.00 79.44 588 GLU A C 1
ATOM 4720 O O . GLU A 1 588 ? -8.283 3.900 -23.709 1.00 79.44 588 GLU A O 1
ATOM 4725 N N . MET A 1 589 ? -8.127 6.087 -24.193 1.00 77.38 589 MET A N 1
ATOM 4726 C CA . MET A 1 589 ? -7.075 5.894 -25.204 1.00 77.38 589 MET A CA 1
ATOM 4727 C C . MET A 1 589 ? -5.801 5.271 -24.600 1.00 77.38 589 MET A C 1
ATOM 4729 O O . MET A 1 589 ? -5.079 4.557 -25.291 1.00 77.38 589 MET A O 1
ATOM 4733 N N . ARG A 1 590 ? -5.556 5.463 -23.295 1.00 68.56 590 ARG A N 1
ATOM 4734 C CA . ARG A 1 590 ? -4.434 4.856 -22.547 1.00 68.56 590 ARG A CA 1
ATOM 4735 C C . ARG A 1 590 ? -4.469 3.326 -22.471 1.00 68.56 590 ARG A C 1
ATOM 4737 O O . ARG A 1 590 ? -3.430 2.717 -22.249 1.00 68.56 590 ARG A O 1
ATOM 4744 N N . LYS A 1 591 ? -5.639 2.704 -22.659 1.00 67.88 591 LYS A N 1
ATOM 4745 C CA . LYS A 1 591 ? -5.777 1.236 -22.693 1.00 67.88 591 LYS A CA 1
ATOM 4746 C C . LYS A 1 591 ? -5.320 0.637 -24.025 1.00 67.88 591 LYS A C 1
ATOM 4748 O O . LYS A 1 591 ? -5.211 -0.578 -24.148 1.00 67.88 591 LYS A O 1
ATOM 4753 N N . LEU A 1 592 ? -5.064 1.482 -25.023 1.00 71.12 592 LEU A N 1
ATOM 4754 C CA . LEU A 1 592 ? -4.619 1.077 -26.347 1.00 71.12 592 LEU A CA 1
ATOM 4755 C C . LEU A 1 592 ? -3.094 1.086 -26.429 1.00 71.12 592 LEU A C 1
ATOM 4757 O O . LEU A 1 592 ? -2.424 1.953 -25.868 1.00 71.12 592 LEU A O 1
ATOM 4761 N N . SER A 1 593 ? -2.535 0.146 -27.186 1.00 71.88 593 SER A N 1
ATOM 4762 C CA . SER A 1 593 ? -1.093 0.091 -27.409 1.00 71.88 593 SER A CA 1
ATOM 4763 C C . SER A 1 593 ? -0.606 1.332 -28.163 1.00 71.88 593 SER A C 1
ATOM 4765 O O . SER A 1 593 ? -1.286 1.782 -29.091 1.00 71.88 593 SER A O 1
ATOM 4767 N N . PRO A 1 594 ? 0.565 1.896 -27.815 1.00 73.50 594 PRO A N 1
ATOM 4768 C CA . PRO A 1 594 ? 1.138 3.034 -28.527 1.00 73.50 594 PRO A CA 1
ATOM 4769 C C . PRO A 1 594 ? 1.572 2.643 -29.949 1.00 73.50 594 PRO A C 1
ATOM 4771 O O . PRO A 1 594 ? 1.841 1.477 -30.237 1.00 73.50 594 PRO A O 1
ATOM 4774 N N . VAL A 1 595 ? 1.643 3.625 -30.855 1.00 74.75 595 VAL A N 1
ATOM 4775 C CA . VAL A 1 595 ? 2.084 3.459 -32.260 1.00 74.75 595 VAL A CA 1
ATOM 4776 C C . VAL A 1 595 ? 1.302 2.389 -33.046 1.00 74.75 595 VAL A C 1
ATOM 4778 O O . VAL A 1 595 ? 1.784 1.844 -34.036 1.00 74.75 595 VAL A O 1
ATOM 4781 N N . THR A 1 596 ? 0.067 2.106 -32.644 1.00 75.81 596 THR A N 1
ATOM 4782 C CA . THR A 1 596 ? -0.766 1.026 -33.184 1.00 75.81 596 THR A CA 1
ATOM 4783 C C . THR A 1 596 ? -1.978 1.612 -33.908 1.00 75.81 596 THR A C 1
ATOM 4785 O O . THR A 1 596 ? -2.557 2.606 -33.467 1.00 75.81 596 THR A O 1
ATOM 4788 N N . LEU A 1 597 ? -2.331 1.036 -35.060 1.00 83.19 597 LEU A N 1
ATOM 4789 C CA . LEU A 1 597 ? -3.491 1.448 -35.851 1.00 83.19 597 LEU A CA 1
ATOM 4790 C C . LEU A 1 597 ? -4.735 0.698 -35.364 1.00 83.19 597 LEU A C 1
ATOM 4792 O O . LEU A 1 597 ? -4.749 -0.532 -35.365 1.00 83.19 597 LEU A O 1
ATOM 4796 N N . TYR A 1 598 ? -5.766 1.445 -34.980 1.00 85.94 598 TYR A N 1
ATOM 4797 C CA . TYR A 1 598 ? -7.037 0.921 -34.497 1.00 85.94 598 TYR A CA 1
ATOM 4798 C C . TYR A 1 598 ? -8.194 1.307 -35.415 1.00 85.94 598 TYR A C 1
ATOM 4800 O O . TYR A 1 598 ? -8.239 2.409 -35.969 1.00 85.94 598 TYR A O 1
ATOM 4808 N N . GLU A 1 599 ? -9.163 0.403 -35.513 1.00 90.44 599 GLU A N 1
ATOM 4809 C CA . GLU A 1 599 ? -10.480 0.637 -36.092 1.00 90.44 599 GLU A CA 1
ATOM 4810 C C . GLU A 1 599 ? -11.550 0.551 -35.000 1.00 90.44 599 GLU A C 1
ATOM 4812 O O . GLU A 1 599 ? -11.558 -0.391 -34.208 1.00 90.44 599 GLU A O 1
ATOM 4817 N N . VAL A 1 600 ? -12.455 1.533 -34.979 1.00 93.38 600 VAL A N 1
ATOM 4818 C CA . VAL A 1 600 ? -13.615 1.581 -34.078 1.00 93.38 600 VAL A CA 1
ATOM 4819 C C . VAL A 1 600 ? -14.873 1.334 -34.898 1.00 93.38 600 VAL A C 1
ATOM 4821 O O . VAL A 1 600 ? -15.111 2.053 -35.870 1.00 93.38 600 VAL A O 1
ATOM 4824 N N . ALA A 1 601 ? -15.697 0.359 -34.517 1.00 92.12 601 ALA A N 1
ATOM 4825 C CA . ALA A 1 601 ? -16.920 0.014 -35.239 1.00 92.12 601 ALA A CA 1
ATOM 4826 C C . ALA A 1 601 ? -18.086 -0.327 -34.302 1.00 92.12 601 ALA A C 1
ATOM 4828 O O . ALA A 1 601 ? -17.934 -1.092 -33.355 1.00 92.12 601 ALA A O 1
ATOM 4829 N N . PHE A 1 602 ? -19.281 0.188 -34.595 1.00 93.25 602 PHE A N 1
ATOM 4830 C CA . PHE A 1 602 ? -20.508 -0.252 -33.930 1.00 93.25 602 PHE A CA 1
ATOM 4831 C C . PHE A 1 602 ? -20.908 -1.636 -34.441 1.00 93.25 602 PHE A C 1
ATOM 4833 O O . PHE A 1 602 ? -20.977 -1.852 -35.651 1.00 93.25 602 PHE A O 1
ATOM 4840 N N . VAL A 1 603 ? -21.220 -2.555 -33.528 1.00 92.69 603 VAL A N 1
ATOM 4841 C CA . VAL A 1 603 ? -21.723 -3.892 -33.858 1.00 92.69 603 VAL A CA 1
ATOM 4842 C C . VAL A 1 603 ? -23.233 -3.901 -33.671 1.00 92.69 603 VAL A C 1
ATOM 4844 O O . VAL A 1 603 ? -23.741 -3.872 -32.545 1.00 92.69 603 VAL A O 1
ATOM 4847 N N . VAL A 1 604 ? -23.956 -3.907 -34.790 1.00 93.06 604 VAL A N 1
ATOM 4848 C CA . VAL A 1 604 ? -25.417 -3.780 -34.809 1.00 93.06 604 VAL A CA 1
ATOM 4849 C C . VAL A 1 604 ? -26.076 -4.815 -35.704 1.00 93.06 604 VAL A C 1
ATOM 4851 O O . VAL A 1 604 ? -25.437 -5.412 -36.564 1.00 93.06 604 VAL A O 1
ATOM 4854 N N . MET A 1 605 ? -27.372 -5.015 -35.516 1.00 93.06 605 MET A N 1
ATOM 4855 C CA . MET A 1 605 ? -28.192 -5.908 -36.325 1.00 93.06 605 MET A CA 1
ATOM 4856 C C . MET A 1 605 ? -29.557 -5.270 -36.565 1.00 93.06 605 MET A C 1
ATOM 4858 O O . MET A 1 605 ? -30.156 -4.716 -35.645 1.00 93.06 605 MET A O 1
ATOM 4862 N N . MET A 1 606 ? -30.054 -5.373 -37.795 1.00 90.81 606 MET A N 1
ATOM 4863 C CA . MET A 1 606 ? -31.412 -4.963 -38.159 1.00 90.81 606 MET A CA 1
ATOM 4864 C C . MET A 1 606 ? -32.306 -6.195 -38.134 1.00 90.81 606 MET A C 1
ATOM 4866 O O . MET A 1 606 ? -31.996 -7.153 -38.832 1.00 90.81 606 MET A O 1
ATOM 4870 N N . ASP A 1 607 ? -33.385 -6.206 -37.360 1.00 88.12 607 ASP A N 1
ATOM 4871 C CA . ASP A 1 607 ? -34.317 -7.338 -37.347 1.00 88.12 607 ASP A CA 1
ATOM 4872 C C . ASP A 1 607 ? -35.485 -7.164 -38.330 1.00 88.12 607 ASP A C 1
ATOM 4874 O O . ASP A 1 607 ? -35.642 -6.123 -38.969 1.00 88.12 607 ASP A O 1
ATOM 4878 N N . ASP A 1 608 ? -36.333 -8.187 -38.444 1.00 88.75 608 ASP A N 1
ATOM 4879 C CA . ASP A 1 608 ? -37.479 -8.187 -39.367 1.00 88.75 608 ASP A CA 1
ATOM 4880 C C . ASP A 1 608 ? -38.521 -7.089 -39.078 1.00 88.75 608 ASP A C 1
ATOM 4882 O O . ASP A 1 608 ? -39.365 -6.787 -39.922 1.00 88.75 608 ASP A O 1
ATOM 4886 N N . SER A 1 609 ? -38.485 -6.479 -37.890 1.00 88.31 609 SER A N 1
ATOM 4887 C CA . SER A 1 609 ? -39.357 -5.360 -37.522 1.00 88.31 609 SER A CA 1
ATOM 4888 C C . SER A 1 609 ? -38.774 -3.991 -37.891 1.00 88.31 609 SER A C 1
ATOM 4890 O O . SER A 1 609 ? -39.422 -2.969 -37.639 1.00 88.31 609 SER A O 1
ATOM 4892 N N . ALA A 1 610 ? -37.583 -3.952 -38.504 1.00 89.19 610 ALA A N 1
ATOM 4893 C CA . ALA A 1 610 ? -36.895 -2.727 -38.881 1.00 89.19 610 ALA A CA 1
ATOM 4894 C C . ALA A 1 610 ? -37.735 -1.837 -39.808 1.00 89.19 610 ALA A C 1
ATOM 4896 O O . ALA A 1 610 ? -38.041 -2.179 -40.949 1.00 89.19 610 ALA A O 1
ATOM 4897 N N . ASN A 1 611 ? -38.080 -0.644 -39.326 1.00 88.62 611 ASN A N 1
ATOM 4898 C CA . ASN A 1 611 ? -38.811 0.367 -40.087 1.00 88.62 611 ASN A CA 1
ATOM 4899 C C . ASN A 1 611 ? -38.388 1.781 -39.659 1.00 88.62 611 ASN A C 1
ATOM 4901 O O . ASN A 1 611 ? -37.749 1.948 -38.622 1.00 88.62 611 ASN A O 1
ATOM 4905 N N . GLY A 1 612 ? -38.714 2.790 -40.475 1.00 85.62 612 GLY A N 1
ATOM 4906 C CA . GLY A 1 612 ? -38.424 4.198 -40.165 1.00 85.62 612 GLY A CA 1
ATOM 4907 C C . GLY A 1 612 ? -37.004 4.677 -40.486 1.00 85.62 612 GLY A C 1
ATOM 4908 O O . GLY A 1 612 ? -36.648 5.796 -40.134 1.00 85.62 612 GLY A O 1
ATOM 4909 N N . TRP A 1 613 ? -36.202 3.872 -41.188 1.00 89.56 613 TRP A N 1
ATOM 4910 C CA . TRP A 1 613 ? -34.787 4.140 -41.494 1.00 89.56 613 TRP A CA 1
ATOM 4911 C C . TRP A 1 613 ? -34.544 4.872 -42.824 1.00 89.56 613 TRP A C 1
ATOM 4913 O O . TRP A 1 613 ? -33.490 4.731 -43.433 1.00 89.56 613 TRP A O 1
ATOM 4923 N N . SER A 1 614 ? -35.520 5.645 -43.308 1.00 82.06 614 SER A N 1
ATOM 4924 C CA . SER A 1 614 ? -35.421 6.359 -44.594 1.00 82.06 614 SER A CA 1
ATOM 4925 C C . SER A 1 614 ? -34.412 7.513 -44.585 1.00 82.06 614 SER A C 1
ATOM 4927 O O . SER A 1 614 ? -34.034 7.998 -45.649 1.00 82.06 614 SER A O 1
ATOM 4929 N N . PHE A 1 615 ? -33.985 7.952 -43.400 1.00 85.44 615 PHE A N 1
ATOM 4930 C CA . PHE A 1 615 ? -32.933 8.945 -43.214 1.00 85.44 615 PHE A CA 1
ATOM 4931 C C . PHE A 1 615 ? -31.677 8.262 -42.669 1.00 85.44 615 PHE A C 1
ATOM 4933 O O . PHE A 1 615 ? -31.790 7.414 -41.778 1.00 85.44 615 PHE A O 1
ATOM 4940 N N . PRO A 1 616 ? -30.485 8.621 -43.172 1.00 88.56 616 PRO A N 1
ATOM 4941 C CA . PRO A 1 616 ? -29.253 8.000 -42.721 1.00 88.56 616 PRO A CA 1
ATOM 4942 C C . PRO A 1 616 ? -28.926 8.386 -41.272 1.00 88.56 616 PRO A C 1
ATOM 4944 O O . PRO A 1 616 ? -29.294 9.461 -40.791 1.00 88.56 616 PRO A O 1
ATOM 4947 N N . VAL A 1 617 ? -28.218 7.501 -40.579 1.00 92.44 617 VAL A N 1
ATOM 4948 C CA . VAL A 1 617 ? -27.754 7.698 -39.202 1.00 92.44 617 VAL A CA 1
ATOM 4949 C C . VAL A 1 617 ? -26.354 8.291 -39.233 1.00 92.44 617 VAL A C 1
ATOM 4951 O O . VAL A 1 617 ? -25.495 7.796 -39.957 1.00 92.44 617 VAL A O 1
ATOM 4954 N N . ASN A 1 618 ? -26.113 9.349 -38.465 1.00 94.75 618 ASN A N 1
ATOM 4955 C CA . ASN A 1 618 ? -24.777 9.910 -38.344 1.00 94.75 618 ASN A CA 1
ATOM 4956 C C . ASN A 1 618 ? -23.947 9.047 -37.392 1.00 94.75 618 ASN A C 1
ATOM 4958 O O . ASN A 1 618 ? -24.393 8.743 -36.285 1.00 94.75 618 ASN A O 1
ATOM 4962 N N . ILE A 1 619 ? -22.760 8.649 -37.838 1.00 96.31 619 ILE A N 1
ATOM 4963 C CA . ILE A 1 619 ? -21.779 7.913 -37.047 1.00 96.31 619 ILE A CA 1
ATOM 4964 C C . ILE A 1 619 ? -20.541 8.785 -36.934 1.00 96.31 619 ILE A C 1
ATOM 4966 O O . ILE A 1 619 ? -20.031 9.243 -37.962 1.00 96.31 619 ILE A O 1
ATOM 4970 N N . SER A 1 620 ? -20.043 8.980 -35.715 1.00 94.62 620 SER A N 1
ATOM 4971 C CA . SER A 1 620 ? -18.856 9.793 -35.470 1.00 94.62 620 SER A CA 1
ATOM 4972 C C . SER A 1 620 ? -17.849 9.123 -34.539 1.00 94.62 620 SER A C 1
ATOM 4974 O O . SER A 1 620 ? -18.218 8.370 -33.637 1.00 94.62 620 SER A O 1
ATOM 4976 N N . LEU A 1 621 ? -16.577 9.459 -34.738 1.00 95.50 621 LEU A N 1
ATOM 4977 C CA . LEU A 1 621 ? -15.447 9.191 -33.861 1.00 95.50 621 LEU A CA 1
ATOM 4978 C C . LEU A 1 621 ? -14.697 10.508 -33.638 1.00 95.50 621 LEU A C 1
ATOM 4980 O O . LEU A 1 621 ? -14.109 11.060 -34.568 1.00 95.50 621 LEU A O 1
ATOM 4984 N N . SER A 1 622 ? -14.690 10.979 -32.400 1.00 91.94 622 SER A N 1
ATOM 4985 C CA . SER A 1 622 ? -13.931 12.144 -31.959 1.00 91.94 622 SER A CA 1
ATOM 4986 C C . SER A 1 622 ? -12.728 11.685 -31.146 1.00 91.94 622 SER A C 1
ATOM 4988 O O . SER A 1 622 ? -12.863 10.921 -30.187 1.00 91.94 622 SER A O 1
ATOM 4990 N N . LEU A 1 623 ? -11.551 12.153 -31.540 1.00 89.38 623 LEU A N 1
ATOM 4991 C CA . LEU A 1 623 ? -10.293 11.901 -30.860 1.00 89.38 623 LEU A CA 1
ATOM 4992 C C . LEU A 1 623 ? -9.963 13.053 -29.893 1.00 89.38 623 LEU A C 1
ATOM 4994 O O . LEU A 1 623 ? -10.377 14.194 -30.122 1.00 89.38 623 LEU A O 1
ATOM 4998 N N . PRO A 1 624 ? -9.165 12.777 -28.850 1.00 80.00 624 PRO A N 1
ATOM 4999 C CA . PRO A 1 624 ? -8.673 13.772 -27.899 1.00 80.00 624 PRO A CA 1
ATOM 5000 C C . PRO A 1 624 ? -7.977 14.989 -28.515 1.00 80.00 624 PRO A C 1
ATOM 5002 O O . PRO A 1 624 ? -8.007 16.080 -27.949 1.00 80.00 624 PRO A O 1
ATOM 5005 N N . ASP A 1 625 ? -7.325 14.810 -29.666 1.00 77.56 625 ASP A N 1
ATOM 5006 C CA . ASP A 1 625 ? -6.586 15.861 -30.377 1.00 77.56 625 ASP A CA 1
ATOM 5007 C C . ASP A 1 625 ? -7.497 16.846 -31.134 1.00 77.56 625 ASP A C 1
ATOM 5009 O O . ASP A 1 625 ? -7.021 17.750 -31.822 1.00 77.56 625 ASP A O 1
ATOM 5013 N N . GLY A 1 626 ? -8.817 16.683 -30.994 1.00 78.31 626 GLY A N 1
ATOM 5014 C CA . GLY A 1 626 ? -9.835 17.468 -31.680 1.00 78.31 626 GLY A CA 1
ATOM 5015 C C . GLY A 1 626 ? -10.179 16.942 -33.074 1.00 78.31 626 GLY A C 1
ATOM 5016 O O . GLY A 1 626 ? -11.082 17.484 -33.716 1.00 78.31 626 GLY A O 1
ATOM 5017 N N . THR A 1 627 ? -9.512 15.887 -33.553 1.00 85.12 627 THR A N 1
ATOM 5018 C CA . THR A 1 627 ? -9.855 15.239 -34.821 1.00 85.12 627 THR A CA 1
ATOM 5019 C C . THR A 1 627 ? -11.224 14.582 -34.705 1.00 85.12 627 THR A C 1
ATOM 5021 O O . THR A 1 627 ? -11.466 13.775 -33.813 1.00 85.12 627 THR A O 1
ATOM 5024 N N . ASN A 1 628 ? -12.119 14.882 -35.642 1.00 89.44 628 ASN A N 1
ATOM 5025 C CA . ASN A 1 628 ? -13.447 14.283 -35.703 1.00 89.44 628 ASN A CA 1
ATOM 5026 C C . ASN A 1 628 ? -13.662 13.645 -37.080 1.00 89.44 628 ASN A C 1
ATOM 5028 O O . ASN A 1 628 ? -13.533 14.306 -38.113 1.00 89.44 628 ASN A O 1
ATOM 5032 N N . GLN A 1 629 ? -13.970 12.352 -37.086 1.00 94.06 629 GLN A N 1
ATOM 5033 C CA . GLN A 1 629 ? -14.377 11.588 -38.259 1.00 94.06 629 GLN A CA 1
ATOM 5034 C C . GLN A 1 629 ? -15.874 11.336 -38.156 1.00 94.06 629 GLN A C 1
ATOM 5036 O O . GLN A 1 629 ? -16.329 10.768 -37.172 1.00 94.06 629 GLN A O 1
ATOM 5041 N N . GLN A 1 630 ? -16.646 11.727 -39.166 1.00 94.12 630 GLN A N 1
ATOM 5042 C CA . GLN A 1 630 ? -18.084 11.477 -39.190 1.00 94.12 630 GLN A CA 1
ATOM 5043 C C . GLN A 1 630 ? -18.568 11.144 -40.597 1.00 94.12 630 GLN A C 1
ATOM 5045 O O . GLN A 1 630 ? -18.069 11.691 -41.583 1.00 94.12 630 GLN A O 1
ATOM 5050 N N . HIS A 1 631 ? -19.560 10.266 -40.697 1.00 95.25 631 HIS A N 1
ATOM 5051 C CA . HIS A 1 631 ? -20.232 9.954 -41.954 1.00 95.25 631 HIS A CA 1
ATOM 5052 C C . HIS A 1 631 ? -21.691 9.553 -41.709 1.00 95.25 631 HIS A C 1
ATOM 5054 O O . HIS A 1 631 ? -22.101 9.253 -40.591 1.00 95.25 631 HIS A O 1
ATOM 5060 N N . ASN A 1 632 ? -22.485 9.566 -42.778 1.00 93.19 632 ASN A N 1
ATOM 5061 C CA . ASN A 1 632 ? -23.892 9.189 -42.741 1.00 93.19 632 ASN A CA 1
ATOM 5062 C C . ASN A 1 632 ? -24.051 7.747 -43.236 1.00 93.19 632 ASN A C 1
ATOM 5064 O O . ASN A 1 632 ? -23.796 7.462 -44.407 1.00 93.19 632 ASN A O 1
ATOM 5068 N N . GLN A 1 633 ? -24.491 6.856 -42.351 1.00 93.69 633 GLN A N 1
ATOM 5069 C CA . GLN A 1 633 ? -24.733 5.448 -42.627 1.00 93.69 633 GLN A CA 1
ATOM 5070 C C . GLN A 1 633 ? -26.187 5.211 -43.048 1.00 93.69 633 GLN A C 1
ATOM 5072 O O . GLN A 1 633 ? -27.137 5.527 -42.330 1.00 93.69 633 GLN A O 1
ATOM 5077 N N . ASP A 1 634 ? -26.364 4.602 -44.217 1.00 91.44 634 ASP A N 1
ATOM 5078 C CA . ASP A 1 634 ? -27.664 4.142 -44.700 1.00 91.44 634 ASP A CA 1
ATOM 5079 C C . ASP A 1 634 ? -27.987 2.772 -44.084 1.00 91.44 634 ASP A C 1
ATOM 5081 O O . ASP A 1 634 ? -27.411 1.749 -44.462 1.00 91.44 634 ASP A O 1
ATOM 5085 N N . MET A 1 635 ? -28.895 2.760 -43.106 1.00 90.00 635 MET A N 1
ATOM 5086 C CA . MET A 1 635 ? -29.251 1.550 -42.356 1.00 90.00 635 MET A CA 1
ATOM 5087 C C . MET A 1 635 ? -30.088 0.565 -43.184 1.00 90.00 635 MET A C 1
ATOM 5089 O O . MET A 1 635 ? -30.142 -0.614 -42.850 1.00 90.00 635 MET A O 1
ATOM 5093 N N . THR A 1 636 ? -30.708 1.012 -44.287 1.00 87.19 636 THR A N 1
ATOM 5094 C CA . THR A 1 636 ? -31.532 0.148 -45.158 1.00 87.19 636 THR A CA 1
ATOM 5095 C C . THR A 1 636 ? -30.706 -0.831 -45.991 1.00 87.19 636 THR A C 1
ATOM 5097 O O . THR A 1 636 ? -31.242 -1.801 -46.520 1.00 87.19 636 THR A O 1
ATOM 5100 N N . LYS A 1 637 ? -29.395 -0.588 -46.101 1.00 88.44 637 LYS A N 1
ATOM 5101 C CA . LYS A 1 637 ? -28.451 -1.434 -46.842 1.00 88.44 637 LYS A CA 1
ATOM 5102 C C . LYS A 1 637 ? -27.821 -2.534 -45.992 1.00 88.44 637 LYS A C 1
ATOM 5104 O O . LYS A 1 637 ? -27.076 -3.349 -46.532 1.00 88.44 637 LYS A O 1
ATOM 5109 N N . LEU A 1 638 ? -28.073 -2.541 -44.684 1.00 89.06 638 LEU A N 1
ATOM 5110 C CA . LEU A 1 638 ? -27.542 -3.561 -43.788 1.00 89.06 638 LEU A CA 1
ATOM 5111 C C . LEU A 1 638 ? -28.337 -4.866 -43.951 1.00 89.06 638 LEU A C 1
ATOM 5113 O O . LEU A 1 638 ? -29.559 -4.815 -44.109 1.00 89.06 638 LEU A O 1
ATOM 5117 N N . PRO A 1 639 ? -27.677 -6.034 -43.910 1.00 88.69 639 PRO A N 1
ATOM 5118 C CA . PRO A 1 639 ? -28.364 -7.316 -43.980 1.00 88.69 639 PRO A CA 1
ATOM 5119 C C . PRO A 1 639 ? -29.285 -7.518 -42.765 1.00 88.69 639 PRO A C 1
ATOM 5121 O O . PRO A 1 639 ? -28.905 -7.265 -41.620 1.00 88.69 639 PRO A O 1
ATOM 5124 N N . THR A 1 640 ? -30.509 -7.985 -43.017 1.00 89.75 640 THR A N 1
ATOM 5125 C CA . THR A 1 640 ? -31.491 -8.298 -41.969 1.00 89.75 640 THR A CA 1
ATOM 5126 C C . THR A 1 640 ? -31.085 -9.563 -41.206 1.00 89.75 640 THR A C 1
ATOM 5128 O O . THR A 1 640 ? -30.627 -10.534 -41.805 1.00 89.75 640 THR A O 1
ATOM 5131 N N . ASN A 1 641 ? -31.272 -9.559 -39.886 1.00 86.81 641 ASN A N 1
ATOM 5132 C CA . ASN A 1 641 ? -30.939 -10.624 -38.936 1.00 86.81 641 ASN A CA 1
ATOM 5133 C C . ASN A 1 641 ? -29.462 -11.063 -38.952 1.00 86.81 641 ASN A C 1
ATOM 5135 O O . ASN A 1 641 ? -29.147 -12.204 -38.615 1.00 86.81 641 ASN A O 1
ATOM 5139 N N . GLN A 1 642 ? -28.549 -10.161 -39.323 1.00 87.25 642 GLN A N 1
ATOM 5140 C CA . GLN A 1 642 ? -27.111 -10.414 -39.307 1.00 87.25 642 GLN A CA 1
ATOM 5141 C C . GLN A 1 642 ? -26.358 -9.286 -38.590 1.00 87.25 642 GLN A C 1
ATOM 5143 O O . GLN A 1 642 ? -26.556 -8.102 -38.876 1.00 87.25 642 GLN A O 1
ATOM 5148 N N . TRP A 1 643 ? -25.455 -9.657 -37.676 1.00 85.38 643 TRP A N 1
ATOM 5149 C CA . TRP A 1 643 ? -24.540 -8.711 -37.040 1.00 85.38 643 TRP A CA 1
ATOM 5150 C C . TRP A 1 643 ? -23.596 -8.106 -38.076 1.00 85.38 643 TRP A C 1
ATOM 5152 O O . TRP A 1 643 ? -22.906 -8.819 -38.804 1.00 85.38 643 TRP A O 1
ATOM 5162 N N . THR A 1 644 ? -23.577 -6.781 -38.131 1.00 85.88 644 THR A N 1
ATOM 5163 C CA . THR A 1 644 ? -22.805 -5.996 -39.088 1.00 85.88 644 THR A CA 1
ATOM 5164 C C . THR A 1 644 ? -21.985 -4.949 -38.351 1.00 85.88 644 THR A C 1
ATOM 5166 O O . THR A 1 644 ? -22.438 -4.368 -37.362 1.00 85.88 644 THR A O 1
ATOM 5169 N N . HIS A 1 645 ? -20.769 -4.712 -38.838 1.00 89.56 645 HIS A N 1
ATOM 5170 C CA . HIS A 1 645 ? -19.872 -3.696 -38.303 1.00 89.56 645 HIS A CA 1
ATOM 5171 C C . HIS A 1 645 ? -20.060 -2.397 -39.087 1.00 89.56 645 HIS A C 1
ATOM 5173 O O . HIS A 1 645 ? -19.916 -2.380 -40.309 1.00 89.56 645 HIS A O 1
ATOM 5179 N N . ILE A 1 646 ? -20.376 -1.313 -38.385 1.00 92.00 646 ILE A N 1
ATOM 5180 C CA . ILE A 1 646 ? -20.420 0.037 -38.947 1.00 92.00 646 ILE A CA 1
ATOM 5181 C C . ILE A 1 646 ? -19.203 0.790 -38.419 1.00 92.00 646 ILE A C 1
ATOM 5183 O O . ILE A 1 646 ? -19.182 1.213 -37.261 1.00 92.00 646 ILE A O 1
ATOM 5187 N N . THR A 1 647 ? -18.178 0.931 -39.256 1.00 94.50 647 THR A N 1
ATOM 5188 C CA . THR A 1 647 ? -16.919 1.589 -38.894 1.00 94.50 647 THR A CA 1
ATOM 5189 C C . THR A 1 647 ? -17.145 3.069 -38.601 1.00 94.50 647 THR A C 1
ATOM 5191 O O . THR A 1 647 ? -17.483 3.830 -39.499 1.00 94.50 647 THR A O 1
ATOM 5194 N N . ALA A 1 648 ? -16.917 3.497 -37.361 1.00 92.00 648 ALA A N 1
ATOM 5195 C CA . ALA A 1 648 ? -16.978 4.900 -36.960 1.00 92.00 648 ALA A CA 1
ATOM 5196 C C . ALA A 1 648 ? -15.743 5.689 -37.419 1.00 92.00 648 ALA A C 1
ATOM 5198 O O . ALA A 1 648 ? -15.859 6.851 -37.805 1.00 92.00 648 ALA A O 1
ATOM 5199 N N . GLY A 1 649 ? -14.570 5.051 -37.420 1.00 92.06 649 GLY A N 1
ATOM 5200 C CA . GLY A 1 649 ? -13.331 5.652 -37.902 1.00 92.06 649 GLY A CA 1
ATOM 5201 C C . GLY A 1 649 ? -12.101 4.804 -37.597 1.00 92.06 649 GLY A C 1
ATOM 5202 O O . GLY A 1 649 ? -12.182 3.778 -36.916 1.00 92.06 649 GLY A O 1
ATOM 5203 N N . LYS A 1 650 ? -10.950 5.250 -38.106 1.00 93.00 650 LYS A N 1
ATOM 5204 C CA . LYS A 1 650 ? -9.639 4.643 -37.829 1.00 93.00 650 LYS A CA 1
ATOM 5205 C C . LYS A 1 650 ? -8.672 5.686 -37.306 1.00 93.00 650 LYS A C 1
ATOM 5207 O O . LYS A 1 650 ? -8.693 6.826 -37.765 1.00 93.00 650 LYS A O 1
ATOM 5212 N N . PHE A 1 651 ? -7.796 5.307 -36.390 1.00 88.38 651 PHE A N 1
ATOM 5213 C 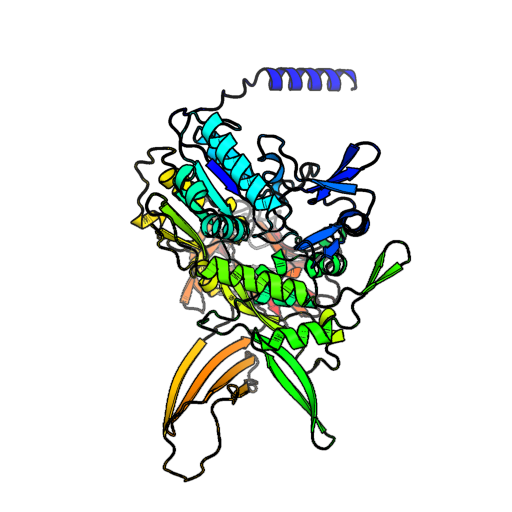CA . PHE A 1 651 ? -6.775 6.213 -35.878 1.00 88.38 651 PHE A CA 1
ATOM 5214 C C . PHE A 1 651 ? -5.524 5.455 -35.461 1.00 88.38 651 PHE A C 1
ATOM 5216 O O . PHE A 1 651 ? -5.575 4.273 -35.130 1.00 88.38 651 PHE A O 1
ATOM 5223 N N . LYS A 1 652 ? -4.384 6.145 -35.496 1.00 84.25 652 LYS A N 1
ATOM 5224 C CA . LYS A 1 652 ? -3.106 5.603 -35.044 1.00 84.25 652 LYS A CA 1
ATOM 5225 C C . LYS A 1 652 ? -2.727 6.269 -33.731 1.00 84.25 652 LYS A C 1
ATOM 5227 O O . LYS A 1 652 ? -2.703 7.494 -33.659 1.00 84.25 652 LYS A O 1
ATOM 5232 N N . THR A 1 653 ? -2.426 5.473 -32.713 1.00 76.25 653 THR A N 1
ATOM 5233 C CA . THR A 1 653 ? -1.913 5.986 -31.437 1.00 76.25 653 THR A CA 1
ATOM 5234 C C . THR A 1 653 ? -0.481 6.508 -31.615 1.00 76.25 653 THR A C 1
ATOM 5236 O O . THR A 1 653 ? 0.241 6.086 -32.521 1.00 76.25 653 THR A O 1
ATOM 5239 N N . SER A 1 654 ? -0.046 7.453 -30.781 1.00 68.06 654 SER A N 1
ATOM 5240 C CA . SER A 1 654 ? 1.275 8.093 -30.891 1.00 68.06 654 SER A CA 1
ATOM 5241 C C . SER A 1 654 ? 2.234 7.622 -29.785 1.00 68.06 654 SER A C 1
ATOM 5243 O O . SER A 1 654 ? 1.834 6.897 -28.878 1.00 68.06 654 SER A O 1
ATOM 5245 N N . HIS A 1 655 ? 3.515 8.010 -29.857 1.00 53.94 655 HIS A N 1
ATOM 5246 C CA . HIS A 1 655 ? 4.509 7.729 -28.802 1.00 53.94 655 HIS A CA 1
ATOM 5247 C C . HIS A 1 655 ? 4.223 8.477 -27.489 1.00 53.94 655 HIS A C 1
ATOM 5249 O O . HIS A 1 655 ? 4.729 8.088 -26.441 1.00 53.94 655 HIS A O 1
ATOM 5255 N N . HIS A 1 656 ? 3.424 9.544 -27.561 1.00 54.50 656 HIS A N 1
ATOM 5256 C CA . HIS A 1 656 ? 3.067 10.418 -26.453 1.00 54.50 656 HIS A CA 1
ATOM 5257 C C . HIS A 1 656 ? 1.554 10.629 -26.471 1.00 54.50 656 HIS A C 1
ATOM 5259 O O . HIS A 1 656 ? 1.061 11.680 -26.873 1.00 54.50 656 HIS A O 1
ATOM 5265 N N . ASN A 1 657 ? 0.803 9.623 -26.027 1.00 48.69 657 ASN A N 1
ATOM 5266 C CA . ASN A 1 657 ? -0.642 9.762 -25.815 1.00 48.69 657 ASN A CA 1
ATOM 5267 C C . ASN A 1 657 ? -0.978 10.699 -24.623 1.00 48.69 657 ASN A C 1
ATOM 5269 O O . ASN A 1 657 ? -2.145 10.865 -24.295 1.00 48.69 657 ASN A O 1
ATOM 5273 N N . ASP A 1 658 ? 0.028 11.341 -24.011 1.00 46.53 658 ASP A N 1
ATOM 5274 C CA . ASP A 1 658 ? -0.068 12.176 -22.803 1.00 46.53 658 ASP A CA 1
ATOM 5275 C C . ASP A 1 658 ? -0.436 13.655 -23.062 1.00 46.53 658 ASP A C 1
ATOM 5277 O O . ASP A 1 658 ? -0.559 14.424 -22.110 1.00 46.53 658 ASP A O 1
ATOM 5281 N N . GLN A 1 659 ? -0.570 14.096 -24.323 1.00 42.44 659 GLN A N 1
ATOM 5282 C CA . GLN A 1 659 ? -0.785 15.521 -24.657 1.00 42.44 659 GLN A CA 1
ATOM 5283 C C . GLN A 1 659 ? -2.227 15.911 -25.022 1.00 42.44 659 GLN A C 1
ATOM 5285 O O . GLN A 1 659 ? -2.514 17.104 -25.108 1.00 42.44 659 GLN A O 1
ATOM 5290 N N . PHE A 1 660 ? -3.147 14.961 -25.201 1.00 43.25 660 PHE A N 1
ATOM 5291 C CA . PHE A 1 660 ? -4.525 15.250 -25.609 1.00 43.25 660 PHE A CA 1
ATOM 5292 C C . PHE A 1 660 ? -5.518 14.449 -24.750 1.00 43.25 660 PHE A C 1
ATOM 5294 O O . PHE A 1 660 ? -5.304 13.267 -24.509 1.00 43.25 660 PHE A O 1
ATOM 5301 N N . GLY A 1 661 ? -6.580 15.097 -24.257 1.00 49.78 661 GLY A N 1
ATOM 5302 C CA . GLY A 1 661 ? -7.476 14.593 -23.205 1.00 49.78 661 GLY A CA 1
ATOM 5303 C C . GLY A 1 661 ? -8.055 13.178 -23.385 1.00 49.78 661 GLY A C 1
ATOM 5304 O O . GLY A 1 661 ? -8.955 12.962 -24.180 1.00 49.78 661 GLY A O 1
ATOM 5305 N N . GLU A 1 662 ? -7.565 12.263 -22.553 1.00 69.06 662 GLU A N 1
ATOM 5306 C CA . GLU A 1 662 ? -8.173 11.080 -21.908 1.00 69.06 662 GLU A CA 1
ATOM 5307 C C . GLU A 1 662 ? -8.992 10.039 -22.720 1.00 69.06 662 GLU A C 1
ATOM 5309 O O . GLU A 1 662 ? -8.605 8.866 -22.720 1.00 69.06 662 GLU A O 1
ATOM 5314 N N . ASP A 1 663 ? -10.069 10.391 -23.430 1.00 83.94 663 ASP A N 1
ATOM 5315 C CA . ASP A 1 663 ? -11.018 9.417 -24.008 1.00 83.94 663 ASP A CA 1
ATOM 5316 C C . ASP A 1 663 ? -11.225 9.599 -25.527 1.00 83.94 663 ASP A C 1
ATOM 5318 O O . ASP A 1 663 ? -11.419 10.710 -26.021 1.00 83.94 663 ASP A O 1
ATOM 5322 N N . ILE A 1 664 ? -11.279 8.498 -26.287 1.00 89.06 664 ILE A N 1
ATOM 5323 C CA . ILE A 1 664 ? -11.941 8.516 -27.601 1.00 89.06 664 ILE A CA 1
ATOM 5324 C C . ILE A 1 664 ? -13.451 8.496 -27.393 1.00 89.06 664 ILE A C 1
ATOM 5326 O O . ILE A 1 664 ? -13.964 7.732 -26.575 1.00 89.06 664 ILE A O 1
ATOM 5330 N N . HIS A 1 665 ? -14.174 9.299 -28.164 1.00 91.81 665 HIS A N 1
ATOM 5331 C CA . HIS A 1 665 ? -15.629 9.363 -28.118 1.00 91.81 665 HIS A CA 1
ATOM 5332 C C . HIS A 1 665 ? -16.212 8.862 -29.428 1.00 91.81 665 HIS A C 1
ATOM 5334 O O . HIS A 1 665 ? -15.797 9.290 -30.500 1.00 91.81 665 HIS A O 1
ATOM 5340 N N . PHE A 1 666 ? -17.210 7.993 -29.354 1.00 94.31 666 PHE A N 1
ATOM 5341 C CA . PHE A 1 666 ? -17.928 7.511 -30.527 1.00 94.31 666 PHE A CA 1
ATOM 5342 C C . PHE A 1 666 ? -19.426 7.697 -30.332 1.00 94.31 666 PHE A C 1
ATOM 5344 O O . PHE A 1 666 ? -19.960 7.462 -29.245 1.00 94.31 666 PHE A O 1
ATOM 5351 N N . SER A 1 667 ? -20.103 8.140 -31.387 1.00 94.44 667 SER A N 1
ATOM 5352 C CA . SER A 1 667 ? -21.538 8.404 -31.347 1.00 94.44 667 SER A CA 1
ATOM 5353 C C . SER A 1 667 ? -22.261 7.845 -32.563 1.00 94.44 667 SER A C 1
ATOM 5355 O O . SER A 1 667 ? -21.697 7.724 -33.652 1.00 94.44 667 SER A O 1
ATOM 5357 N N . MET A 1 668 ? -23.525 7.502 -32.346 1.00 94.56 668 MET A N 1
ATOM 5358 C CA . MET A 1 668 ? -24.494 7.122 -33.361 1.00 94.56 668 MET A CA 1
ATOM 5359 C C . MET A 1 668 ? -25.778 7.898 -33.075 1.00 94.56 668 MET A C 1
ATOM 5361 O O . MET A 1 668 ? -26.426 7.657 -32.054 1.00 94.56 668 MET A O 1
ATOM 5365 N N . HIS A 1 669 ? -26.160 8.826 -33.952 1.00 91.19 669 HIS A N 1
ATOM 5366 C CA . HIS A 1 669 ? -27.347 9.649 -33.724 1.00 91.19 669 HIS A CA 1
ATOM 5367 C C . HIS A 1 669 ? -28.158 9.952 -34.988 1.00 91.19 669 HIS A C 1
ATOM 5369 O O . HIS A 1 669 ? -27.658 9.999 -36.113 1.00 91.19 669 HIS A O 1
ATOM 5375 N N . ASN A 1 670 ? -29.459 10.153 -34.792 1.00 88.12 670 ASN A N 1
ATOM 5376 C CA . ASN A 1 670 ? -30.389 10.630 -35.803 1.00 88.12 670 ASN A CA 1
ATOM 5377 C C . ASN A 1 670 ? -31.608 11.294 -35.131 1.00 88.12 670 ASN A C 1
ATOM 5379 O O . ASN A 1 670 ? -32.433 10.609 -34.512 1.00 88.12 670 ASN A O 1
ATOM 5383 N N . TYR A 1 671 ? -31.722 12.616 -35.293 1.00 80.06 671 TYR A N 1
ATOM 5384 C CA . TYR A 1 671 ? -32.693 13.465 -34.589 1.00 80.06 671 TYR A CA 1
ATOM 5385 C C . TYR A 1 671 ? -33.946 13.816 -35.418 1.00 80.06 671 TYR A C 1
ATOM 5387 O O . TYR A 1 671 ? -35.031 13.941 -34.859 1.00 80.06 671 TYR A O 1
ATOM 5395 N N . ASP A 1 672 ? -33.825 13.904 -36.749 1.00 62.81 672 ASP A N 1
ATOM 5396 C CA . ASP A 1 672 ? -34.832 14.528 -37.632 1.00 62.81 672 ASP A CA 1
ATOM 5397 C C . ASP A 1 672 ? -35.634 13.530 -38.498 1.00 62.81 672 ASP A C 1
ATOM 5399 O O . ASP A 1 672 ? -35.968 13.806 -39.650 1.00 62.81 672 ASP A O 1
ATOM 5403 N N . SER A 1 673 ? -35.938 12.336 -37.979 1.00 63.31 673 SER A N 1
ATOM 5404 C CA . SER A 1 673 ? -36.549 11.241 -38.759 1.00 63.31 673 SER A CA 1
ATOM 5405 C C . SER A 1 673 ? -37.887 10.764 -38.181 1.00 63.31 673 SER A C 1
ATOM 5407 O O . SER A 1 673 ? -38.119 10.896 -36.976 1.00 63.31 673 SER A O 1
ATOM 5409 N N . PRO A 1 674 ? -38.764 10.139 -39.000 1.00 76.31 674 PRO A N 1
ATOM 5410 C CA . PRO A 1 674 ? -39.883 9.343 -38.503 1.00 76.31 674 PRO A CA 1
ATOM 5411 C C . PRO A 1 674 ? -39.448 8.328 -37.439 1.00 76.31 674 PRO A C 1
ATOM 5413 O O . PRO A 1 674 ? -38.273 7.968 -37.332 1.00 76.31 674 PRO A O 1
ATOM 5416 N N . TRP A 1 675 ? -40.432 7.861 -36.669 1.00 82.19 675 TRP A N 1
ATOM 5417 C CA . TRP A 1 675 ? -40.269 6.785 -35.695 1.00 82.19 675 TRP A CA 1
ATOM 5418 C C . TRP A 1 675 ? -39.562 5.576 -36.312 1.00 82.19 675 TRP A C 1
ATOM 5420 O O . TRP A 1 675 ? -39.967 5.112 -37.374 1.00 82.19 675 TRP A O 1
ATOM 5430 N N . LYS A 1 676 ? -38.534 5.080 -35.622 1.00 89.88 676 LYS A N 1
ATOM 5431 C CA . LYS A 1 676 ? -37.647 3.997 -36.055 1.00 89.88 676 LYS A CA 1
ATOM 5432 C C . LYS A 1 676 ? -37.727 2.829 -35.094 1.00 89.88 676 LYS A C 1
ATOM 5434 O O . LYS A 1 676 ? -37.804 3.058 -33.889 1.00 89.88 676 LYS A O 1
ATOM 5439 N N . ALA A 1 677 ? -37.638 1.612 -35.608 1.00 91.38 677 ALA A N 1
ATOM 5440 C CA . ALA A 1 677 ? -37.723 0.375 -34.833 1.00 91.38 677 ALA A CA 1
ATOM 5441 C C . ALA A 1 677 ? -36.740 -0.680 -35.352 1.00 91.38 677 ALA A C 1
ATOM 5443 O O . ALA A 1 677 ? -36.218 -0.539 -36.458 1.00 91.38 677 ALA A O 1
ATOM 5444 N N . GLY A 1 678 ? -36.525 -1.749 -34.581 1.00 90.81 678 GLY A N 1
ATOM 5445 C CA . GLY A 1 678 ? -35.884 -2.980 -35.063 1.00 90.81 678 GLY A CA 1
ATOM 5446 C C . GLY A 1 678 ? -34.359 -2.936 -35.190 1.00 90.81 678 GLY A C 1
ATOM 5447 O O . GLY A 1 678 ? -33.784 -3.770 -35.882 1.00 90.81 678 GLY A O 1
ATOM 5448 N N . LEU A 1 679 ? -33.695 -1.976 -34.539 1.00 94.75 679 LEU A N 1
ATO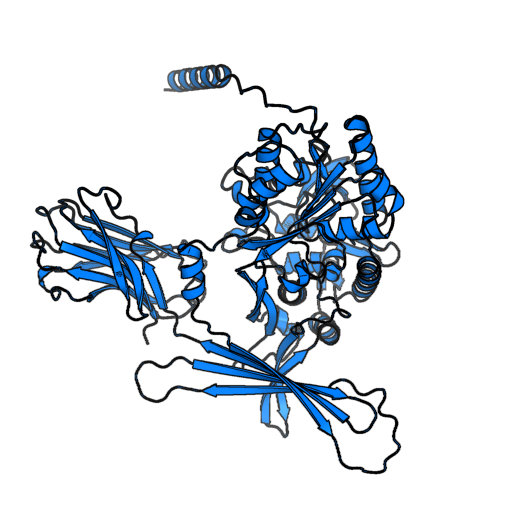M 5449 C CA . LEU A 1 679 ? -32.236 -1.949 -34.388 1.00 94.75 679 LEU A CA 1
ATOM 5450 C C . LEU A 1 679 ? -31.832 -2.667 -33.097 1.00 94.75 679 LEU A C 1
ATOM 5452 O O . LEU A 1 679 ? -32.310 -2.310 -32.024 1.00 94.75 679 LEU A O 1
ATOM 5456 N N . SER A 1 680 ? -30.905 -3.610 -33.189 1.00 94.06 680 SER A N 1
ATOM 5457 C CA . SER A 1 680 ? -30.243 -4.238 -32.046 1.00 94.06 680 SER A CA 1
ATOM 5458 C C . SER A 1 680 ? -28.783 -3.805 -31.986 1.00 94.06 680 SER A C 1
ATOM 5460 O O . SER A 1 680 ? -28.083 -3.839 -32.996 1.00 94.06 680 SER A O 1
ATOM 5462 N N . ILE A 1 681 ? -28.315 -3.410 -30.805 1.00 93.44 681 ILE A N 1
ATOM 5463 C CA . ILE A 1 681 ? -26.948 -2.945 -30.560 1.00 93.44 681 ILE A CA 1
ATOM 5464 C C . ILE A 1 681 ? -26.271 -3.929 -29.614 1.00 93.44 681 ILE A C 1
ATOM 5466 O O . ILE A 1 681 ? -26.733 -4.129 -28.489 1.00 93.44 681 ILE A O 1
ATOM 5470 N N . LYS A 1 682 ? -25.170 -4.530 -30.073 1.00 87.69 682 LYS A N 1
ATOM 5471 C CA . LYS A 1 682 ? -24.311 -5.388 -29.248 1.00 87.69 682 LYS A CA 1
ATOM 5472 C C . LYS A 1 682 ? -23.291 -4.560 -28.474 1.00 87.69 682 LYS A C 1
ATOM 5474 O O . LYS A 1 682 ? -23.078 -4.797 -27.290 1.00 87.69 682 LYS A O 1
ATOM 5479 N N . GLY A 1 683 ? -22.690 -3.572 -29.131 1.00 88.50 683 GLY A N 1
ATOM 5480 C CA . GLY A 1 683 ? -21.647 -2.742 -28.542 1.00 88.50 683 GLY A CA 1
ATOM 5481 C C . GLY A 1 683 ? -20.801 -2.030 -29.590 1.00 88.50 683 GLY A C 1
ATOM 5482 O O . GLY A 1 683 ? -21.207 -1.899 -30.747 1.00 88.50 683 GLY A O 1
ATOM 5483 N N . VAL A 1 684 ? -19.616 -1.590 -29.177 1.00 88.00 684 VAL A N 1
ATOM 5484 C CA . VAL A 1 684 ? -18.599 -0.975 -30.033 1.00 88.00 684 VAL A CA 1
ATOM 5485 C C . VAL A 1 684 ? -17.301 -1.760 -29.930 1.00 88.00 684 VAL A C 1
ATOM 5487 O O . VAL A 1 684 ? -16.748 -1.921 -28.848 1.00 88.00 684 VAL A O 1
ATOM 5490 N N . LEU A 1 685 ? -16.829 -2.242 -31.072 1.00 85.44 685 LEU A N 1
ATOM 5491 C CA . LEU A 1 685 ? -15.595 -2.993 -31.230 1.00 85.44 685 LEU A CA 1
ATOM 5492 C C . LEU A 1 685 ? -14.438 -2.036 -31.526 1.00 85.44 685 LEU A C 1
ATOM 5494 O O . LEU A 1 685 ? -14.556 -1.175 -32.397 1.00 85.44 685 LEU A O 1
ATOM 5498 N N . ILE A 1 686 ? -13.322 -2.211 -30.826 1.00 84.81 686 ILE A N 1
ATOM 5499 C CA . ILE A 1 686 ? -12.070 -1.483 -31.029 1.00 84.81 686 ILE A CA 1
ATOM 5500 C C . ILE A 1 686 ? -10.981 -2.527 -31.247 1.00 84.81 686 ILE A C 1
ATOM 5502 O O . ILE A 1 686 ? -10.630 -3.256 -30.325 1.00 84.81 686 ILE A O 1
ATOM 5506 N N . GLN A 1 687 ? -10.448 -2.616 -32.459 1.00 79.88 687 GLN A N 1
ATOM 5507 C CA . GLN A 1 687 ? -9.499 -3.673 -32.816 1.00 79.88 687 GLN A CA 1
ATOM 5508 C C . GLN A 1 687 ? -8.317 -3.126 -33.604 1.00 79.88 687 GLN A C 1
ATOM 5510 O O . GLN A 1 687 ? -8.443 -2.125 -34.317 1.00 79.88 687 GLN A O 1
ATOM 5515 N N . THR A 1 688 ? -7.169 -3.787 -33.480 1.00 75.94 688 THR A N 1
ATOM 5516 C CA . THR A 1 688 ? -5.999 -3.476 -34.299 1.00 75.94 688 THR A CA 1
ATOM 5517 C C . THR A 1 688 ? -6.264 -3.812 -35.766 1.00 75.94 688 THR A C 1
ATOM 5519 O O . THR A 1 688 ? -6.970 -4.765 -36.101 1.00 75.94 688 THR A O 1
ATOM 5522 N N . THR A 1 689 ? -5.699 -3.016 -36.671 1.00 68.12 689 THR A N 1
ATOM 5523 C CA . THR A 1 689 ? -5.716 -3.307 -38.110 1.00 68.12 689 THR A CA 1
ATOM 5524 C C . THR A 1 689 ? -4.302 -3.226 -38.663 1.00 68.12 689 THR A C 1
ATOM 5526 O O . THR A 1 689 ? -3.624 -2.227 -38.418 1.00 68.12 689 THR A O 1
ATOM 5529 N N . ASN A 1 690 ? -3.878 -4.259 -39.397 1.00 49.31 690 ASN A N 1
ATOM 5530 C CA . ASN A 1 690 ? -2.576 -4.307 -40.075 1.00 49.31 690 ASN A CA 1
ATOM 5531 C C . ASN A 1 690 ? -2.467 -3.326 -41.244 1.00 49.31 690 ASN A C 1
ATOM 5533 O O . ASN A 1 690 ? -3.478 -3.151 -41.968 1.00 49.31 690 ASN A O 1
#